Protein AF-A0A947MK90-F1 (afdb_monomer_lite)

Structure (mmCIF, N/CA/C/O backbone):
data_AF-A0A947MK90-F1
#
_entry.id   AF-A0A947MK90-F1
#
loop_
_atom_site.group_PDB
_atom_site.id
_atom_site.type_symbol
_atom_site.label_atom_id
_atom_site.label_alt_id
_atom_site.label_comp_id
_atom_site.label_asym_id
_atom_site.label_entity_id
_atom_site.label_seq_id
_atom_site.pdbx_PDB_ins_code
_atom_site.Cartn_x
_atom_site.Cartn_y
_atom_site.Cartn_z
_atom_site.occupancy
_atom_site.B_iso_or_equiv
_atom_site.auth_seq_id
_atom_site.auth_comp_id
_atom_site.auth_asym_id
_atom_site.auth_atom_id
_atom_site.pdbx_PDB_model_num
ATOM 1 N N . MET A 1 1 ? -13.570 -10.708 27.743 1.00 75.38 1 MET A N 1
ATOM 2 C CA . MET A 1 1 ? -12.527 -9.755 28.202 1.00 75.38 1 MET A CA 1
ATOM 3 C C . MET A 1 1 ? -12.445 -9.776 29.723 1.00 75.38 1 MET A C 1
ATOM 5 O O . MET A 1 1 ? -13.463 -10.040 30.355 1.00 75.38 1 MET A O 1
ATOM 9 N N . GLN A 1 2 ? -11.284 -9.479 30.315 1.00 84.25 2 GLN A N 1
ATOM 10 C CA . GLN A 1 2 ? -11.183 -9.213 31.759 1.00 84.25 2 GLN A CA 1
ATOM 11 C C . GLN A 1 2 ? -11.443 -7.723 32.023 1.00 84.25 2 GLN A C 1
ATOM 13 O O . GLN A 1 2 ? -10.524 -6.912 32.002 1.00 84.25 2 GLN A O 1
ATOM 18 N N . TRP A 1 3 ? -12.713 -7.362 32.215 1.00 84.94 3 TRP A N 1
ATOM 19 C CA . TRP A 1 3 ? -13.188 -5.972 32.217 1.00 84.94 3 TRP A CA 1
ATOM 20 C C . TRP A 1 3 ? -12.491 -5.053 33.223 1.00 84.94 3 TRP A C 1
ATOM 22 O O . TRP A 1 3 ? -12.101 -3.951 32.858 1.00 84.94 3 TRP A O 1
ATOM 32 N N . GLU A 1 4 ? -12.304 -5.502 34.462 1.00 85.62 4 GLU A N 1
ATOM 33 C CA . GLU A 1 4 ? -11.637 -4.711 35.505 1.00 85.62 4 GLU A CA 1
ATOM 34 C C . GLU A 1 4 ? -10.192 -4.374 35.135 1.00 85.62 4 GLU A C 1
ATOM 36 O O . GLU A 1 4 ? -9.798 -3.210 35.165 1.00 85.62 4 GLU A O 1
ATOM 41 N N . ALA A 1 5 ? -9.426 -5.386 34.721 1.00 86.94 5 ALA A N 1
ATOM 42 C CA . ALA A 1 5 ? -8.040 -5.217 34.305 1.00 86.94 5 ALA A CA 1
ATOM 43 C C . ALA A 1 5 ? -7.920 -4.365 33.032 1.00 86.94 5 ALA A C 1
ATOM 45 O O . ALA A 1 5 ? -6.999 -3.565 32.921 1.00 86.94 5 ALA A O 1
ATOM 46 N N . LEU A 1 6 ? -8.861 -4.511 32.092 1.00 88.94 6 LEU A N 1
ATOM 47 C CA . LEU A 1 6 ? -8.898 -3.731 30.856 1.00 88.94 6 LEU A CA 1
ATOM 48 C C . LEU A 1 6 ? -9.168 -2.247 31.135 1.00 88.94 6 LEU A C 1
ATOM 50 O O . LEU A 1 6 ? -8.428 -1.391 30.670 1.00 88.94 6 LEU A O 1
ATOM 54 N N . LEU A 1 7 ? -10.203 -1.939 31.921 1.00 86.94 7 LEU A N 1
ATOM 55 C CA . LEU A 1 7 ? -10.623 -0.561 32.211 1.00 86.94 7 LEU A CA 1
ATOM 56 C C . LEU A 1 7 ? -9.638 0.196 33.117 1.00 86.94 7 LEU A C 1
ATOM 58 O O . LEU A 1 7 ? -9.657 1.428 33.154 1.00 86.94 7 LEU A O 1
ATOM 62 N N . ALA A 1 8 ? -8.798 -0.525 33.860 1.00 87.06 8 ALA A N 1
ATOM 63 C CA . ALA A 1 8 ? -7.729 0.052 34.668 1.00 87.06 8 ALA A CA 1
ATOM 64 C C . ALA A 1 8 ? -6.439 0.322 33.871 1.00 87.06 8 ALA A C 1
ATOM 66 O O . ALA A 1 8 ? -5.571 1.035 34.370 1.00 87.06 8 ALA A O 1
ATOM 67 N N . ASP A 1 9 ? -6.287 -0.242 32.667 1.00 90.88 9 ASP A N 1
ATOM 68 C CA . ASP A 1 9 ? -5.056 -0.106 31.891 1.00 90.88 9 ASP A CA 1
ATOM 69 C C . ASP A 1 9 ? -4.987 1.257 31.170 1.00 90.88 9 ASP A C 1
ATOM 71 O O . ASP A 1 9 ? -5.930 1.632 30.464 1.00 90.88 9 ASP A O 1
ATOM 75 N N . PRO A 1 10 ? -3.876 2.006 31.297 1.00 90.19 10 PRO A N 1
ATOM 76 C CA . PRO A 1 10 ? -3.753 3.333 30.699 1.00 90.19 10 PRO A CA 1
ATOM 77 C C . PRO A 1 10 ? -3.789 3.310 29.164 1.00 90.19 10 PRO A C 1
ATOM 79 O O . PRO A 1 10 ? -4.346 4.222 28.559 1.00 90.19 10 PRO A O 1
ATOM 82 N N . ALA A 1 11 ? -3.267 2.261 28.514 1.00 91.12 11 ALA A N 1
ATOM 83 C CA . ALA A 1 11 ? -3.301 2.171 27.054 1.00 91.12 11 ALA A CA 1
ATOM 84 C C . ALA A 1 11 ? -4.737 1.974 26.543 1.00 91.12 11 ALA A C 1
ATOM 86 O O . ALA A 1 11 ? -5.113 2.506 25.497 1.00 91.12 11 ALA A O 1
ATOM 87 N N . TRP A 1 12 ? -5.568 1.250 27.302 1.00 92.50 12 TRP A N 1
ATOM 88 C CA . TRP A 1 12 ? -6.996 1.146 27.007 1.00 92.50 12 TRP A CA 1
ATOM 89 C C . TRP A 1 12 ? -7.719 2.484 27.194 1.00 92.50 12 TRP A C 1
ATOM 91 O O . TRP A 1 12 ? -8.514 2.876 26.340 1.00 92.50 12 TRP A O 1
ATOM 101 N N . GLN A 1 13 ? -7.413 3.214 28.268 1.00 89.62 13 GLN A N 1
ATOM 102 C CA . GLN A 1 13 ? -8.001 4.531 28.533 1.00 89.62 13 GLN A CA 1
ATOM 103 C C . GLN A 1 13 ? -7.643 5.562 27.452 1.00 89.62 13 GLN A C 1
ATOM 105 O O . GLN A 1 13 ? -8.494 6.367 27.062 1.00 89.62 13 GLN A O 1
ATOM 110 N N . ASP A 1 14 ? -6.426 5.509 26.905 1.00 88.38 14 ASP A N 1
ATOM 111 C CA . ASP A 1 14 ? -6.029 6.312 25.743 1.00 88.38 14 ASP A CA 1
ATOM 112 C C . ASP A 1 14 ? -6.909 6.004 24.520 1.00 88.38 14 ASP A C 1
ATOM 114 O O . ASP A 1 14 ? -7.400 6.917 23.850 1.00 88.38 14 ASP A O 1
ATOM 118 N N . VAL A 1 15 ? -7.172 4.722 24.253 1.00 91.69 15 VAL A N 1
ATOM 119 C CA . VAL A 1 15 ? -8.038 4.283 23.150 1.00 91.69 15 VAL A CA 1
ATOM 120 C C . VAL A 1 15 ? -9.497 4.706 23.357 1.00 91.69 15 VAL A C 1
ATOM 122 O O . VAL A 1 15 ? -10.115 5.228 22.428 1.00 91.69 15 VAL A O 1
ATOM 125 N N . GLN A 1 16 ? -10.041 4.554 24.566 1.00 89.75 16 GLN A N 1
ATOM 126 C CA . GLN A 1 16 ? -11.382 5.041 24.921 1.00 89.75 16 GLN A CA 1
ATOM 127 C C . GLN A 1 16 ? -11.499 6.562 24.753 1.00 89.75 16 GLN A C 1
ATOM 129 O O . GLN A 1 16 ? -12.505 7.074 24.259 1.00 89.75 16 GLN A O 1
ATOM 134 N N . SER A 1 17 ? -10.452 7.295 25.128 1.00 86.81 17 SER A N 1
ATOM 135 C CA . SER A 1 17 ? -10.408 8.746 24.976 1.00 86.81 17 SER A CA 1
ATOM 136 C C . SER A 1 17 ? -10.427 9.161 23.505 1.00 86.81 17 SER A C 1
ATOM 138 O O . SER A 1 17 ? -11.199 10.040 23.131 1.00 86.81 17 SER A O 1
ATOM 140 N N . LEU A 1 18 ? -9.642 8.495 22.651 1.00 88.44 18 LEU A N 1
ATOM 141 C CA . LEU A 1 18 ? -9.659 8.725 21.202 1.00 88.44 18 LEU A CA 1
ATOM 142 C C . LEU A 1 18 ? -11.020 8.381 20.584 1.00 88.44 18 LEU A C 1
ATOM 144 O O . LEU A 1 18 ? -11.539 9.151 19.780 1.00 88.44 18 LEU A O 1
ATOM 148 N N . TRP A 1 19 ? -11.620 7.257 20.983 1.00 89.00 19 TRP A N 1
ATOM 149 C CA . TRP A 1 19 ? -12.947 6.835 20.530 1.00 89.00 19 TRP A CA 1
ATOM 150 C C . TRP A 1 19 ? -14.016 7.907 20.778 1.00 89.00 19 TRP A C 1
ATOM 152 O O . TRP A 1 19 ? -14.744 8.292 19.858 1.00 89.00 19 TRP A O 1
ATOM 162 N N . ARG A 1 20 ? -14.069 8.429 22.008 1.00 85.00 20 ARG A N 1
ATOM 163 C CA . ARG A 1 20 ? -15.012 9.484 22.397 1.00 85.00 20 ARG A CA 1
ATOM 164 C C . ARG A 1 20 ? -14.722 10.797 21.702 1.00 85.00 20 ARG A C 1
ATOM 166 O O . ARG A 1 20 ? -15.624 11.414 21.158 1.00 85.00 20 ARG A O 1
ATOM 173 N N . ALA A 1 21 ? -13.463 11.204 21.648 1.00 82.19 21 ALA A N 1
ATOM 174 C CA . ALA A 1 21 ? -13.113 12.472 21.036 1.00 82.19 21 ALA A CA 1
ATOM 175 C C . ALA A 1 21 ? -13.400 12.479 19.516 1.00 82.19 21 ALA A C 1
ATOM 177 O O . ALA A 1 21 ? -13.827 13.501 18.987 1.00 82.19 21 ALA A O 1
ATOM 178 N N . LEU A 1 22 ? -13.301 11.329 18.830 1.00 82.31 22 LEU A N 1
ATOM 179 C CA . LEU A 1 22 ? -13.756 11.155 17.440 1.00 82.31 22 LEU A CA 1
ATOM 180 C C . LEU A 1 22 ? -15.286 11.189 17.271 1.00 82.31 22 LEU A C 1
ATOM 182 O O . LEU A 1 22 ? -15.776 11.460 16.170 1.00 82.31 22 LEU A O 1
ATOM 186 N N . ALA A 1 23 ? -16.056 10.915 18.331 1.00 79.31 23 ALA A N 1
ATOM 187 C CA . ALA A 1 23 ? -17.505 11.128 18.337 1.00 79.31 23 ALA A CA 1
ATOM 188 C C . ALA A 1 23 ? -17.843 12.593 18.076 1.00 79.31 23 ALA A C 1
ATOM 190 O O . ALA A 1 23 ? -18.755 12.877 17.314 1.00 79.31 23 ALA A O 1
ATOM 191 N N . ASP A 1 24 ? -17.070 13.503 18.655 1.00 75.62 24 ASP A N 1
ATOM 192 C CA . ASP A 1 24 ? -17.363 14.934 18.655 1.00 75.62 24 ASP A CA 1
ATOM 193 C C . ASP A 1 24 ? -16.444 15.725 17.707 1.00 75.62 24 ASP A C 1
ATOM 195 O O . ASP A 1 24 ? -16.404 16.953 17.767 1.00 75.62 24 ASP A O 1
ATOM 199 N N . TRP A 1 25 ? -15.698 15.026 16.838 1.00 70.50 25 TRP A N 1
ATOM 200 C CA . TRP A 1 25 ? -14.726 15.599 15.902 1.00 70.50 25 TRP A CA 1
ATOM 201 C C . TRP A 1 25 ? -15.295 15.817 14.487 1.00 70.50 25 TRP A C 1
ATOM 203 O O . TRP A 1 25 ? -15.944 14.908 13.959 1.00 70.50 25 TRP A O 1
ATOM 213 N N . PRO A 1 26 ? -14.969 16.930 13.796 1.00 62.59 26 PRO A N 1
ATOM 214 C CA . PRO A 1 26 ? -14.289 18.119 14.317 1.00 62.59 26 PRO A CA 1
ATOM 215 C C . PRO A 1 26 ? -15.169 18.829 15.356 1.00 62.59 26 PRO A C 1
ATOM 217 O O . PRO A 1 26 ? -16.396 18.701 15.282 1.00 62.59 26 PRO A O 1
ATOM 220 N N . PRO A 1 27 ? -14.578 19.556 16.325 1.00 61.47 27 PRO A N 1
ATOM 221 C CA . PRO A 1 27 ? -15.362 20.297 17.304 1.00 61.47 27 PRO A CA 1
ATOM 222 C C . PRO A 1 27 ? -16.371 21.174 16.564 1.00 61.47 27 PRO A C 1
ATOM 224 O O . PRO A 1 27 ? -16.046 21.732 15.516 1.00 61.47 27 PRO A O 1
ATOM 227 N N . LYS A 1 28 ? -17.595 21.286 17.093 1.00 58.53 28 LYS A N 1
ATOM 228 C CA . LYS A 1 28 ? -18.598 22.232 16.587 1.00 58.53 28 LYS A CA 1
ATOM 229 C C . LYS A 1 28 ? -18.032 23.646 16.742 1.00 58.53 28 LYS A C 1
ATOM 231 O O . LYS A 1 28 ? -18.262 24.290 17.762 1.00 58.53 28 LYS A O 1
ATOM 236 N N . SER A 1 29 ? -17.241 24.109 15.784 1.00 49.75 29 SER A N 1
ATOM 237 C CA . SER A 1 29 ? -16.839 25.500 15.707 1.00 49.75 29 SER A CA 1
ATOM 238 C C . SER A 1 29 ? -18.101 26.315 15.452 1.00 49.75 29 SER A C 1
ATOM 240 O O . SER A 1 29 ? -18.936 25.963 14.613 1.00 49.75 29 SER A O 1
ATOM 242 N N . GLU A 1 30 ? -18.270 27.391 16.220 1.00 43.28 30 GLU A N 1
ATOM 243 C CA . GLU A 1 30 ? -19.209 28.448 15.857 1.00 43.28 30 GLU A CA 1
ATOM 244 C C . GLU A 1 30 ? -18.950 28.854 14.397 1.00 43.28 30 GLU A C 1
ATOM 246 O O . GLU A 1 30 ? -17.804 28.778 13.946 1.00 43.28 30 GLU A O 1
ATOM 251 N N . PRO A 1 31 ? -19.983 29.252 13.635 1.00 42.28 31 PRO A N 1
ATOM 252 C CA . PRO A 1 31 ? -19.846 29.590 12.227 1.00 42.28 31 PRO A CA 1
ATOM 253 C C . PRO A 1 31 ? -19.063 30.900 12.083 1.00 42.28 31 PRO A C 1
ATOM 255 O O . PRO A 1 31 ? -19.627 31.969 11.870 1.00 42.28 31 PRO A O 1
ATOM 258 N N . THR A 1 32 ? -17.746 30.837 12.220 1.00 44.75 32 THR A N 1
ATOM 259 C CA . THR A 1 32 ? -16.838 31.895 11.810 1.00 44.75 32 THR A CA 1
ATOM 260 C C . THR A 1 32 ? -16.497 31.671 10.343 1.00 44.75 32 THR A C 1
ATOM 262 O O . THR A 1 32 ? -16.178 30.565 9.918 1.00 44.75 32 THR A O 1
ATOM 265 N N . HIS A 1 33 ? -16.597 32.738 9.547 1.00 42.00 33 HIS A N 1
ATOM 266 C CA . HIS A 1 33 ? -16.384 32.786 8.092 1.00 42.00 33 HIS A CA 1
ATOM 267 C C . HIS A 1 33 ? -14.950 32.451 7.620 1.00 42.00 33 HIS A C 1
ATOM 269 O O . HIS A 1 33 ? -14.542 32.841 6.530 1.00 42.00 33 HIS A O 1
ATOM 275 N N . THR A 1 34 ? -14.166 31.750 8.428 1.00 45.25 34 THR A N 1
ATOM 276 C CA . THR A 1 34 ? -12.860 31.211 8.060 1.00 45.25 34 THR A CA 1
ATOM 277 C C . THR A 1 34 ? -13.046 29.835 7.443 1.00 45.25 34 THR A C 1
ATOM 279 O O . THR A 1 34 ? -13.712 28.983 8.028 1.00 45.25 34 THR A O 1
ATOM 282 N N . GLU A 1 35 ? -12.470 29.624 6.257 1.00 48.81 35 GLU A N 1
ATOM 283 C CA . GLU A 1 35 ? -12.410 28.306 5.622 1.00 48.81 35 GLU A CA 1
ATOM 284 C C . GLU A 1 35 ? -11.952 27.252 6.647 1.00 48.81 35 GLU A C 1
ATOM 286 O O . GLU A 1 35 ? -11.022 27.519 7.417 1.00 48.81 35 GLU A O 1
ATOM 291 N N . PRO A 1 36 ? -12.609 26.079 6.709 1.00 53.47 36 PRO A N 1
ATOM 292 C CA . PRO A 1 36 ? -12.233 25.046 7.660 1.00 53.47 36 PRO A CA 1
ATOM 293 C C . PRO A 1 36 ? -10.774 24.652 7.420 1.00 53.47 36 PRO A C 1
ATOM 295 O O . PRO A 1 36 ? -10.395 24.301 6.301 1.00 53.47 36 PRO A O 1
ATOM 298 N N . LEU A 1 37 ? -9.956 24.723 8.475 1.00 55.09 37 LEU A N 1
ATOM 299 C CA . LEU A 1 37 ? -8.573 24.253 8.434 1.00 55.09 37 LEU A CA 1
ATOM 300 C C . LEU A 1 37 ? -8.540 22.806 7.909 1.00 55.09 37 LEU A C 1
ATOM 302 O O . LEU A 1 37 ? -9.389 21.996 8.302 1.00 55.09 37 LEU A O 1
ATOM 306 N N . PRO A 1 38 ? -7.584 22.456 7.029 1.00 65.31 38 PRO A N 1
ATOM 307 C CA . PRO A 1 38 ? -7.473 21.099 6.519 1.00 65.31 38 PRO A CA 1
ATOM 308 C C . PRO A 1 38 ? -7.193 20.149 7.685 1.00 65.31 38 PRO A C 1
ATOM 310 O O . PRO A 1 38 ? -6.198 20.286 8.395 1.00 65.31 38 PRO A O 1
ATOM 313 N N . VAL A 1 39 ? -8.093 19.190 7.896 1.00 69.19 39 VAL A N 1
ATOM 314 C CA . VAL A 1 39 ? -7.953 18.215 8.978 1.00 69.19 39 VAL A CA 1
ATOM 315 C C . VAL A 1 39 ? -6.776 17.270 8.663 1.00 69.19 39 VAL A C 1
ATOM 317 O O . VAL A 1 39 ? -6.730 16.721 7.559 1.00 69.19 39 VAL A O 1
ATOM 320 N N . PRO A 1 40 ? -5.836 17.053 9.607 1.00 80.12 40 PRO A N 1
ATOM 321 C CA . PRO A 1 40 ? -4.635 16.233 9.409 1.00 80.12 40 PRO A CA 1
ATOM 322 C C . PRO A 1 40 ? -4.953 14.727 9.504 1.00 80.12 40 PRO A C 1
ATOM 324 O O . PRO A 1 40 ? -4.663 14.052 10.497 1.00 80.12 40 PRO A O 1
ATOM 327 N N . TRP A 1 41 ? -5.631 14.197 8.486 1.00 81.31 41 TRP A N 1
ATOM 328 C CA . TRP A 1 41 ? -6.195 12.845 8.507 1.00 81.31 41 TRP A CA 1
ATOM 329 C C . TRP A 1 41 ? -5.159 11.730 8.521 1.00 81.31 41 TRP A C 1
ATOM 331 O O . TRP A 1 41 ? -5.359 10.724 9.206 1.00 81.31 41 TRP A O 1
ATOM 341 N N . GLU A 1 42 ? -4.057 11.884 7.791 1.00 85.94 42 GLU A N 1
ATOM 342 C CA . GLU A 1 42 ? -2.963 10.922 7.811 1.00 85.94 42 GLU A CA 1
ATOM 343 C C . GLU A 1 42 ? -2.380 10.811 9.222 1.00 85.94 42 GLU A C 1
ATOM 345 O O . GLU A 1 42 ? -2.220 9.705 9.737 1.00 85.94 42 GLU A O 1
ATOM 350 N N . GLN A 1 43 ? -2.148 11.946 9.884 1.00 88.25 43 GLN A N 1
ATOM 351 C CA . GLN A 1 43 ? -1.613 12.011 11.242 1.00 88.25 43 GLN A CA 1
ATOM 352 C C . GLN A 1 43 ? -2.590 11.405 12.256 1.00 88.25 43 GLN A C 1
ATOM 354 O O . GLN A 1 43 ? -2.170 10.638 13.122 1.00 88.25 43 GLN A O 1
ATOM 359 N N . LEU A 1 44 ? -3.893 11.674 12.117 1.00 87.19 44 LEU A N 1
ATOM 360 C CA . LEU A 1 44 ? -4.941 11.028 12.917 1.00 87.19 44 LEU A CA 1
ATOM 361 C C . LEU A 1 44 ? -4.919 9.503 12.759 1.00 87.19 44 LEU A C 1
ATOM 363 O O . LEU A 1 44 ? -4.999 8.776 13.748 1.00 87.19 44 LEU A O 1
ATOM 367 N N . ARG A 1 45 ? -4.772 9.001 11.527 1.00 89.38 45 ARG A N 1
ATOM 368 C CA . ARG A 1 45 ? -4.666 7.558 11.263 1.00 89.38 45 ARG A CA 1
ATOM 369 C C . ARG A 1 45 ? -3.448 6.939 11.937 1.00 89.38 45 ARG A C 1
ATOM 371 O O . ARG A 1 45 ? -3.575 5.858 12.510 1.00 89.38 45 ARG A O 1
ATOM 378 N N . LEU A 1 46 ? -2.298 7.613 11.883 1.00 91.44 46 LEU A N 1
ATOM 379 C CA . LEU A 1 46 ? -1.089 7.147 12.561 1.00 91.44 46 LEU A CA 1
ATOM 380 C C . LEU A 1 46 ? -1.250 7.149 14.083 1.00 91.44 46 LEU A C 1
ATOM 382 O O . LEU A 1 46 ? -0.854 6.183 14.730 1.00 91.44 46 LEU A O 1
ATOM 386 N N . LEU A 1 47 ? -1.866 8.191 14.647 1.00 90.88 47 LEU A N 1
ATOM 387 C CA . LEU A 1 47 ? -2.142 8.296 16.080 1.00 90.88 47 LEU A CA 1
ATOM 388 C C . LEU A 1 47 ? -3.028 7.140 16.569 1.00 90.88 47 LEU A C 1
ATOM 390 O O . LEU A 1 47 ? -2.731 6.525 17.594 1.00 90.88 47 LEU A O 1
ATOM 394 N N . LEU A 1 48 ? -4.093 6.827 15.824 1.00 91.25 48 LEU A N 1
ATOM 395 C CA . LEU A 1 48 ? -4.979 5.706 16.138 1.00 91.25 48 LEU A CA 1
ATOM 396 C C . LEU A 1 48 ? -4.233 4.372 16.113 1.00 91.25 48 LEU A C 1
ATOM 398 O O . LEU A 1 48 ? -4.331 3.602 17.066 1.00 91.25 48 LEU A O 1
ATOM 402 N N . GLU A 1 49 ? -3.472 4.100 15.050 1.00 93.31 49 GLU A N 1
ATOM 403 C CA . GLU A 1 49 ? -2.730 2.841 14.949 1.00 93.31 49 GLU A CA 1
ATOM 404 C C . GLU A 1 49 ? -1.643 2.742 16.028 1.00 93.31 49 GLU A C 1
ATOM 406 O O . GLU A 1 49 ? -1.425 1.666 16.577 1.00 93.31 49 GLU A O 1
ATOM 411 N N . TYR A 1 50 ? -1.011 3.851 16.411 1.00 93.00 50 TYR A N 1
ATOM 412 C CA . TYR A 1 50 ? -0.054 3.874 17.515 1.00 93.00 50 TYR A CA 1
ATOM 413 C C . TYR A 1 50 ? -0.701 3.484 18.851 1.00 93.00 50 TYR A C 1
ATOM 415 O O . TYR A 1 50 ? -0.182 2.617 19.560 1.00 93.00 50 TYR A O 1
ATOM 423 N N . ALA A 1 51 ? -1.869 4.054 19.167 1.00 92.50 51 ALA A N 1
ATOM 424 C CA . ALA A 1 51 ? -2.629 3.693 20.363 1.00 92.50 51 ALA A CA 1
ATOM 425 C C . ALA A 1 51 ? -3.081 2.221 20.332 1.00 92.50 51 ALA A C 1
ATOM 427 O O . ALA A 1 51 ? -2.973 1.507 21.327 1.00 92.50 51 ALA A O 1
ATOM 428 N N . LEU A 1 52 ? -3.508 1.724 19.168 1.00 94.75 52 LEU A N 1
ATOM 429 C CA . LEU A 1 52 ? -3.868 0.317 18.970 1.00 94.75 52 LEU A CA 1
ATOM 430 C C . LEU A 1 52 ? -2.679 -0.632 19.171 1.00 94.75 52 LEU A C 1
ATOM 432 O O . LEU A 1 52 ? -2.823 -1.685 19.795 1.00 94.75 52 LEU A O 1
ATOM 436 N N . LEU A 1 53 ? -1.490 -0.273 18.680 1.00 94.25 53 LEU A N 1
ATOM 437 C CA . LEU A 1 53 ? -0.268 -1.051 18.896 1.00 94.25 53 LEU A CA 1
ATOM 438 C C . LEU A 1 53 ? 0.130 -1.091 20.378 1.00 94.25 53 LEU A C 1
ATOM 440 O O . LEU A 1 53 ? 0.685 -2.097 20.827 1.00 94.25 53 LEU A O 1
ATOM 444 N N . ALA A 1 54 ? -0.188 -0.051 21.154 1.00 94.50 54 ALA A N 1
ATOM 445 C CA . ALA A 1 54 ? 0.038 -0.029 22.598 1.00 94.50 54 ALA A CA 1
ATOM 446 C C . ALA A 1 54 ? -0.836 -1.040 23.367 1.00 94.50 54 ALA A C 1
ATOM 448 O O . ALA A 1 54 ? -0.476 -1.413 24.481 1.00 94.50 54 ALA A O 1
ATOM 449 N N . LEU A 1 55 ? -1.919 -1.560 22.769 1.00 94.94 55 LEU A N 1
ATOM 450 C CA . LEU A 1 55 ? -2.755 -2.610 23.369 1.00 94.94 55 LEU A CA 1
ATOM 451 C C . LEU A 1 55 ? -2.173 -4.029 23.222 1.00 94.94 55 LEU A C 1
ATOM 453 O O . LEU A 1 55 ? -2.668 -4.962 23.856 1.00 94.94 55 LEU A O 1
ATOM 457 N N . GLN A 1 56 ? -1.121 -4.238 22.420 1.00 92.81 56 GLN A N 1
ATOM 458 C CA . GLN A 1 56 ? -0.525 -5.571 22.217 1.00 92.81 56 GLN A CA 1
ATOM 459 C C . GLN A 1 56 ? -0.126 -6.298 23.520 1.00 92.81 56 GLN A C 1
ATOM 461 O O . GLN A 1 56 ? -0.400 -7.498 23.630 1.00 92.81 56 GLN A O 1
ATOM 466 N N . PRO A 1 57 ? 0.455 -5.638 24.544 1.00 95.00 57 PRO A N 1
ATOM 467 C CA . PRO A 1 57 ? 0.760 -6.281 25.821 1.00 95.00 57 PRO A CA 1
ATOM 468 C C . PRO A 1 57 ? -0.474 -6.836 26.545 1.00 95.00 57 PRO A C 1
ATOM 470 O O . PRO A 1 57 ? -0.358 -7.841 27.244 1.00 95.00 57 PRO A O 1
ATOM 473 N N . LEU A 1 58 ? -1.658 -6.237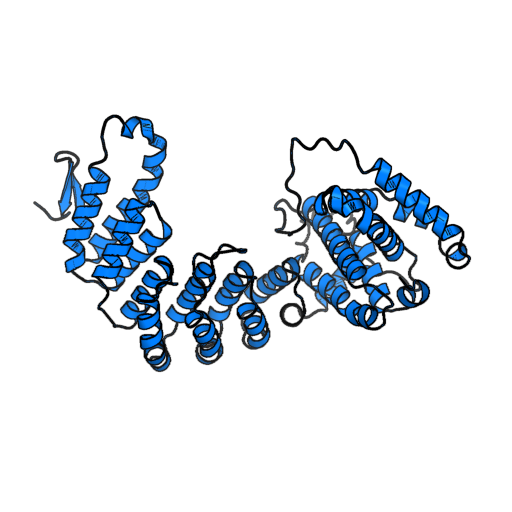 26.365 1.00 94.50 58 LEU A N 1
ATOM 474 C CA . LEU A 1 58 ? -2.909 -6.747 26.940 1.00 94.50 58 LEU A CA 1
ATOM 475 C C . LEU A 1 58 ? -3.351 -8.056 26.287 1.00 94.50 58 LEU A C 1
ATOM 477 O O . LEU A 1 58 ? -3.934 -8.906 26.961 1.00 94.50 58 LEU A O 1
ATOM 481 N N . VAL A 1 59 ? -3.024 -8.243 25.006 1.00 93.56 59 VAL A N 1
ATOM 482 C CA . VAL A 1 59 ? -3.234 -9.516 24.307 1.00 93.56 59 VAL A CA 1
ATOM 483 C C . VAL A 1 59 ? -2.287 -10.588 24.831 1.00 93.56 59 VAL A C 1
ATOM 485 O O . VAL A 1 59 ? -2.722 -11.696 25.135 1.00 93.56 59 VAL A O 1
ATOM 488 N N . LEU A 1 60 ? -1.011 -10.246 25.032 1.00 92.88 60 LEU A N 1
ATOM 489 C CA . LEU A 1 60 ? -0.022 -11.168 25.604 1.00 92.88 60 LEU A CA 1
ATOM 490 C C . LEU A 1 60 ? -0.385 -11.600 27.033 1.00 92.88 60 LEU A C 1
ATOM 492 O O . LEU A 1 60 ? -0.196 -12.758 27.395 1.00 92.88 60 LEU A O 1
ATOM 496 N N . LYS A 1 61 ? -0.952 -10.685 27.827 1.00 93.69 61 LYS A N 1
ATOM 497 C CA . LYS A 1 61 ? -1.457 -10.950 29.185 1.00 93.69 61 LYS A CA 1
ATOM 498 C C . LYS A 1 61 ? -2.848 -11.599 29.214 1.00 93.69 61 LYS A C 1
ATOM 500 O O . LYS A 1 61 ? -3.373 -11.821 30.299 1.00 93.69 61 LYS A O 1
ATOM 505 N N . GLN A 1 62 ? -3.453 -11.885 28.057 1.00 92.12 62 GLN A N 1
ATOM 506 C CA . GLN A 1 62 ? -4.798 -12.471 27.923 1.00 92.12 62 GLN A CA 1
ATOM 507 C C . GLN A 1 62 ? -5.933 -11.632 28.548 1.00 92.12 62 GLN A C 1
ATOM 509 O O . GLN A 1 62 ? -7.030 -12.136 28.792 1.00 92.12 62 GLN A O 1
ATOM 514 N N . VAL A 1 63 ? -5.702 -10.335 28.774 1.00 92.50 63 VAL A N 1
ATOM 515 C CA . VAL A 1 63 ? -6.729 -9.383 29.233 1.00 92.50 63 VAL A CA 1
ATOM 516 C C . VAL A 1 63 ? -7.695 -9.062 28.085 1.00 92.50 63 VAL A C 1
ATOM 518 O O . VAL A 1 63 ? -8.919 -9.023 28.271 1.00 92.50 63 VAL A O 1
ATOM 521 N N . LEU A 1 64 ? -7.135 -8.899 26.881 1.00 92.44 64 LEU A N 1
ATOM 522 C CA . LEU A 1 64 ? -7.824 -8.654 25.614 1.00 92.44 64 LEU A CA 1
ATOM 523 C C . LEU A 1 64 ? -7.553 -9.827 24.656 1.00 92.44 64 LEU A C 1
ATOM 525 O O . LEU A 1 64 ? -6.429 -10.307 24.576 1.00 92.44 64 LEU A O 1
ATOM 529 N N . SER A 1 65 ? -8.549 -10.312 23.912 1.00 91.56 65 SER A N 1
ATOM 530 C CA . SER A 1 65 ? -8.295 -11.332 22.882 1.00 91.56 65 SER A CA 1
ATOM 531 C C . SER A 1 65 ? -7.765 -10.690 21.594 1.00 91.56 65 SER A C 1
ATOM 533 O O . SER A 1 65 ? -8.050 -9.526 21.312 1.00 91.56 65 SER A O 1
ATOM 535 N N . ALA A 1 66 ? -7.033 -11.448 20.769 1.00 90.88 66 ALA A N 1
ATOM 536 C CA . ALA A 1 66 ? -6.562 -10.954 19.470 1.00 90.88 66 ALA A CA 1
ATOM 537 C C . ALA A 1 66 ? -7.727 -10.521 18.557 1.00 90.88 66 ALA A C 1
ATOM 539 O O . ALA A 1 66 ? -7.658 -9.472 17.923 1.00 90.88 66 ALA A O 1
ATOM 540 N N . GLN A 1 67 ? -8.826 -11.284 18.561 1.00 89.75 67 GLN A N 1
ATOM 541 C CA . GLN A 1 67 ? -10.042 -10.935 17.823 1.00 89.75 67 GLN A CA 1
ATOM 542 C C . GLN A 1 67 ? -10.675 -9.638 18.340 1.00 89.75 67 GLN A C 1
ATOM 544 O O . GLN A 1 67 ? -11.117 -8.811 17.550 1.00 89.75 67 GLN A O 1
ATOM 549 N N . ALA A 1 68 ? -10.703 -9.434 19.659 1.00 90.12 68 ALA A N 1
ATOM 550 C CA . ALA A 1 68 ? -11.228 -8.204 20.233 1.00 90.12 68 ALA A CA 1
ATOM 551 C C . ALA A 1 68 ? -10.371 -6.987 19.863 1.00 90.12 68 ALA A C 1
ATOM 553 O O . ALA A 1 68 ? -10.928 -5.940 19.551 1.00 90.12 68 ALA A O 1
ATOM 554 N N . LEU A 1 69 ? -9.040 -7.122 19.842 1.00 92.06 69 LEU A N 1
ATOM 555 C CA . LEU A 1 69 ? -8.152 -6.059 19.367 1.00 92.06 69 LEU A CA 1
ATOM 556 C C . LEU A 1 69 ? -8.426 -5.704 17.897 1.00 92.06 69 LEU A C 1
ATOM 558 O O . LEU A 1 69 ? -8.486 -4.524 17.557 1.00 92.06 69 LEU A O 1
ATOM 562 N N . GLU A 1 70 ? -8.642 -6.702 17.038 1.00 89.69 70 GLU A N 1
ATOM 563 C CA . GLU A 1 70 ? -9.004 -6.456 15.638 1.00 89.69 70 GLU A CA 1
ATOM 564 C C . GLU A 1 70 ? -10.361 -5.748 15.518 1.00 89.69 70 GLU A C 1
ATOM 566 O O . GLU A 1 70 ? -10.494 -4.783 14.770 1.00 89.69 70 GLU A O 1
ATOM 571 N N . ASN A 1 71 ? -11.352 -6.146 16.322 1.00 89.44 71 ASN A N 1
ATOM 572 C CA . ASN A 1 71 ? -12.650 -5.469 16.364 1.00 89.44 71 ASN A CA 1
ATOM 573 C C . ASN A 1 71 ? -12.510 -3.999 16.792 1.00 89.44 71 ASN A C 1
ATOM 575 O O . ASN A 1 71 ? -13.113 -3.128 16.167 1.00 89.44 71 ASN A O 1
ATOM 579 N N . VAL A 1 72 ? -11.692 -3.709 17.813 1.00 92.38 72 VAL A N 1
ATOM 580 C CA . VAL A 1 72 ? -11.397 -2.331 18.254 1.00 92.38 72 VAL A CA 1
ATOM 581 C C . VAL A 1 72 ? -10.764 -1.530 17.117 1.00 92.38 72 VAL A C 1
ATOM 583 O O . VAL A 1 72 ? -11.202 -0.412 16.844 1.00 92.38 72 VAL A O 1
ATOM 586 N N . ARG A 1 73 ? -9.777 -2.108 16.415 1.00 91.38 73 ARG A N 1
ATOM 587 C CA . ARG A 1 73 ? -9.130 -1.477 15.254 1.00 91.38 73 ARG A CA 1
ATOM 588 C C . ARG A 1 73 ? -10.150 -1.124 14.173 1.00 91.38 73 ARG A C 1
ATOM 590 O O . ARG A 1 73 ? -10.196 0.026 13.740 1.00 91.38 73 ARG A O 1
ATOM 597 N N . ILE A 1 74 ? -10.969 -2.088 13.749 1.00 87.81 74 ILE A N 1
ATOM 598 C CA . ILE A 1 74 ? -11.979 -1.877 12.703 1.00 87.81 74 ILE A CA 1
ATOM 599 C C . ILE A 1 74 ? -12.958 -0.774 13.122 1.00 87.81 74 ILE A C 1
ATOM 601 O O . ILE A 1 74 ? -13.190 0.155 12.353 1.00 87.81 74 ILE A O 1
ATOM 605 N N . LEU A 1 75 ? -13.497 -0.835 14.344 1.00 89.69 75 LEU A N 1
ATOM 606 C CA . LEU A 1 75 ? -14.472 0.142 14.836 1.00 89.69 75 LEU A CA 1
ATOM 607 C C . LEU A 1 75 ? -13.899 1.565 14.886 1.00 89.69 75 LEU A C 1
ATOM 609 O O . LEU A 1 75 ? -14.558 2.497 14.424 1.00 89.69 75 LEU A O 1
ATOM 613 N N . LEU A 1 76 ? -12.677 1.750 15.399 1.00 90.31 76 LEU A N 1
ATOM 614 C CA . LEU A 1 76 ? -12.021 3.064 15.438 1.00 90.31 76 LEU A CA 1
ATOM 615 C C . LEU A 1 76 ? -11.812 3.641 14.038 1.00 90.31 76 LEU A C 1
ATOM 617 O O . LEU A 1 76 ? -12.120 4.811 13.802 1.00 90.31 76 LEU A O 1
ATOM 621 N N . HIS A 1 77 ? -11.316 2.829 13.102 1.00 86.06 77 HIS A N 1
ATOM 622 C CA . HIS A 1 77 ? -11.112 3.282 11.730 1.00 86.06 77 HIS A CA 1
ATOM 623 C C . HIS A 1 77 ? -12.434 3.574 11.019 1.00 86.06 77 HIS A C 1
ATOM 625 O O . HIS A 1 77 ? -12.525 4.600 10.354 1.00 86.06 77 HIS A O 1
ATOM 631 N N . LEU A 1 78 ? -13.479 2.767 11.224 1.00 83.69 78 LEU A N 1
ATOM 632 C CA . LEU A 1 78 ? -14.820 3.050 10.705 1.00 83.69 78 LEU A CA 1
ATOM 633 C C . LEU A 1 78 ? -15.386 4.370 11.245 1.00 83.69 78 LEU A C 1
ATOM 635 O O . LEU A 1 78 ? -15.978 5.144 10.489 1.00 83.69 78 LEU A O 1
ATOM 639 N N . ARG A 1 79 ? -15.189 4.653 12.541 1.00 86.81 79 ARG A N 1
ATOM 640 C CA . ARG A 1 79 ? -15.616 5.918 13.159 1.00 86.81 79 ARG A CA 1
ATOM 641 C C . ARG A 1 79 ? -14.879 7.104 12.536 1.00 86.81 79 ARG A C 1
ATOM 643 O O . ARG A 1 79 ? -15.523 8.088 12.176 1.00 86.81 79 ARG A O 1
ATOM 650 N N . LEU A 1 80 ? -13.565 6.986 12.333 1.00 83.81 80 LEU A N 1
ATOM 651 C CA . LEU A 1 80 ? -12.763 8.000 11.642 1.00 83.81 80 LEU A CA 1
ATOM 652 C C . LEU A 1 80 ? -13.217 8.203 10.184 1.00 83.81 80 LEU A C 1
ATOM 654 O O . LEU A 1 80 ? -13.425 9.337 9.756 1.00 83.81 80 LEU A O 1
ATOM 658 N N . ASP A 1 81 ? -13.402 7.120 9.430 1.00 77.44 81 ASP A N 1
ATOM 659 C CA . ASP A 1 81 ? -13.762 7.163 8.009 1.00 77.44 81 ASP A CA 1
ATOM 660 C C . ASP A 1 81 ? -15.139 7.795 7.779 1.00 77.44 81 ASP A C 1
ATOM 662 O O . ASP A 1 81 ? -15.324 8.571 6.841 1.00 77.44 81 ASP A O 1
ATOM 666 N N . ARG A 1 82 ? -16.108 7.536 8.664 1.00 75.81 82 ARG A N 1
ATOM 667 C CA . ARG A 1 82 ? -17.407 8.219 8.619 1.00 75.81 82 ARG A CA 1
ATOM 668 C C . ARG A 1 82 ? -17.272 9.730 8.796 1.00 75.81 82 ARG A C 1
ATOM 670 O O . ARG A 1 82 ? -17.912 10.490 8.068 1.00 75.81 82 ARG A O 1
ATOM 677 N N . ARG A 1 83 ? -16.435 10.175 9.739 1.00 75.62 83 ARG A N 1
ATOM 678 C CA . ARG A 1 83 ? -16.185 11.609 9.964 1.00 75.62 83 ARG A CA 1
ATOM 679 C C . ARG A 1 83 ? -15.530 12.261 8.752 1.00 75.62 83 ARG A C 1
ATOM 681 O O . ARG A 1 83 ? -15.976 13.322 8.315 1.00 75.62 83 ARG A O 1
ATOM 688 N N . LEU A 1 84 ? -14.563 11.579 8.156 1.00 71.00 84 LEU A N 1
ATOM 689 C CA . LEU A 1 84 ? -13.936 11.943 6.887 1.00 71.00 84 LEU A CA 1
ATOM 690 C C . LEU A 1 84 ? -14.954 12.157 5.756 1.00 71.00 84 LEU A C 1
ATOM 692 O O . LEU A 1 84 ? -14.974 13.217 5.134 1.00 71.00 84 LEU A O 1
ATOM 696 N N . VAL A 1 85 ? -15.844 11.186 5.526 1.00 68.19 85 VAL A N 1
ATOM 697 C CA . VAL A 1 85 ? -16.883 11.274 4.481 1.00 68.19 85 VAL A CA 1
ATOM 698 C C . VAL A 1 85 ? -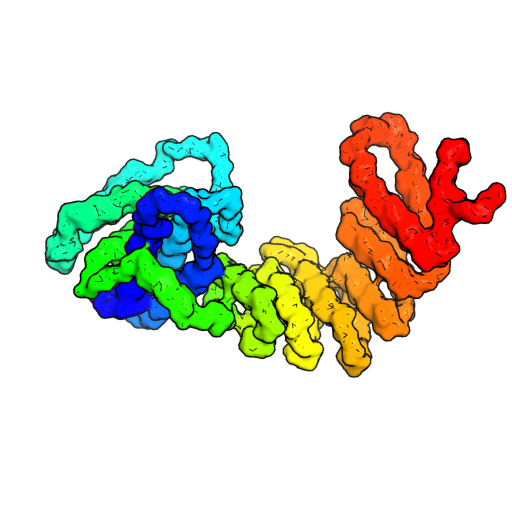17.835 12.450 4.720 1.00 68.19 85 VAL A C 1
ATOM 700 O O . VAL A 1 85 ? -18.238 13.111 3.770 1.00 68.19 85 VAL A O 1
ATOM 703 N N . SER A 1 86 ? -18.171 12.749 5.978 1.00 67.75 86 SER A N 1
ATOM 704 C CA . SER A 1 86 ? -19.061 13.872 6.309 1.00 67.75 86 SER A CA 1
ATOM 705 C C . SER A 1 86 ? -18.432 15.261 6.135 1.00 67.75 86 SER A C 1
ATOM 707 O O . SER A 1 86 ? -19.159 16.249 6.088 1.00 67.75 86 SER A O 1
ATOM 709 N N . THR A 1 87 ? -17.100 15.352 6.052 1.00 66.56 87 THR A N 1
ATOM 710 C CA . THR A 1 87 ? -16.357 16.626 6.088 1.00 66.56 87 THR A CA 1
ATOM 711 C C . THR A 1 87 ? -15.585 16.942 4.805 1.00 66.56 87 THR A C 1
ATOM 713 O O . THR A 1 87 ? -15.202 18.093 4.607 1.00 66.56 87 THR A O 1
ATOM 716 N N . GLN A 1 88 ? -15.364 15.972 3.911 1.00 62.47 88 GLN A N 1
ATOM 717 C CA . GLN A 1 88 ? -14.597 16.160 2.675 1.00 62.47 88 GLN A CA 1
ATOM 718 C C . GLN A 1 88 ? -15.393 15.839 1.404 1.00 62.47 88 GLN A C 1
ATOM 720 O O . GLN A 1 88 ? -16.199 14.917 1.362 1.00 62.47 88 GLN A O 1
ATOM 725 N N . ALA A 1 89 ? -15.075 16.551 0.316 1.00 48.72 89 ALA A N 1
ATOM 726 C CA . ALA A 1 89 ? -15.610 16.300 -1.027 1.00 48.72 89 ALA A CA 1
ATOM 727 C C . ALA A 1 89 ? -14.992 15.070 -1.729 1.00 48.72 89 ALA A C 1
ATOM 729 O O . ALA A 1 89 ? -15.488 14.643 -2.771 1.00 48.72 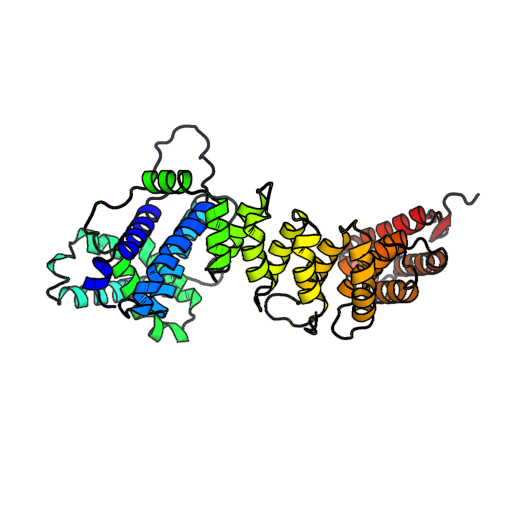89 ALA A O 1
ATOM 730 N N . ARG A 1 90 ? -13.899 14.502 -1.194 1.00 49.75 90 ARG A N 1
ATOM 731 C CA . ARG A 1 90 ? -13.211 13.341 -1.773 1.00 49.75 90 ARG A CA 1
ATOM 732 C C . ARG A 1 90 ? -13.129 12.222 -0.732 1.00 49.75 90 ARG A C 1
ATOM 734 O O . ARG A 1 90 ? -12.492 12.426 0.297 1.00 49.75 90 ARG A O 1
ATOM 741 N N . PRO A 1 91 ? -13.750 11.056 -0.966 1.00 52.91 91 PRO A N 1
ATOM 742 C CA . PRO A 1 91 ? -13.706 9.971 -0.001 1.00 52.91 91 PRO A CA 1
ATOM 743 C C . PRO A 1 91 ? -12.281 9.395 0.115 1.00 52.91 91 PRO A C 1
ATOM 745 O O . PRO A 1 91 ? -11.635 9.162 -0.913 1.00 52.91 91 PRO A O 1
ATOM 748 N N . PRO A 1 92 ? -11.770 9.159 1.335 1.00 53.25 92 PRO A N 1
ATOM 749 C CA . PRO A 1 92 ? -10.471 8.524 1.552 1.00 53.25 92 PRO A CA 1
ATOM 750 C C . PRO A 1 92 ? -10.496 7.050 1.120 1.00 53.25 92 PRO A C 1
ATOM 752 O O . PRO A 1 92 ? -11.497 6.363 1.286 1.00 53.25 92 PRO A O 1
ATOM 755 N N . SER A 1 93 ? -9.367 6.524 0.634 1.00 56.03 93 SER A N 1
ATOM 756 C CA . SER A 1 93 ? -9.220 5.104 0.264 1.00 56.03 93 SER A CA 1
ATOM 757 C C . SER A 1 93 ? -9.072 4.196 1.498 1.00 56.03 93 SER A C 1
ATOM 759 O O . SER A 1 93 ? -7.988 3.697 1.821 1.00 56.03 93 SER A O 1
ATOM 761 N N . SER A 1 94 ? -10.167 3.984 2.228 1.00 59.47 94 SER A N 1
ATOM 762 C CA . SER A 1 94 ? -10.203 3.041 3.350 1.00 59.47 94 SER A CA 1
ATOM 763 C C . SER A 1 94 ? -10.584 1.626 2.900 1.00 59.47 94 SER A C 1
ATOM 765 O O . SER A 1 94 ? -11.512 1.492 2.105 1.00 59.47 94 SER A O 1
ATOM 767 N N . PRO A 1 95 ? -9.944 0.557 3.425 1.00 54.28 95 PRO A N 1
ATOM 768 C CA . PRO A 1 95 ? -10.386 -0.817 3.163 1.00 54.28 95 PRO A CA 1
ATOM 769 C C . PRO A 1 95 ? -11.796 -1.110 3.699 1.00 54.28 95 PRO A C 1
ATOM 771 O O . PRO A 1 95 ? -12.415 -2.076 3.273 1.00 54.28 95 PRO A O 1
ATOM 774 N N . TYR A 1 96 ? -12.303 -0.282 4.616 1.00 59.94 96 TYR A N 1
ATOM 775 C CA . TYR A 1 96 ? -13.629 -0.440 5.215 1.00 59.94 96 TYR A CA 1
ATOM 776 C C . TYR A 1 96 ? -14.692 0.459 4.580 1.00 59.94 96 TYR A C 1
ATOM 778 O O . TYR A 1 96 ? -15.825 0.515 5.058 1.00 59.94 96 TYR A O 1
ATOM 786 N N . GLN A 1 97 ? -14.340 1.182 3.513 1.00 64.31 97 GLN A N 1
ATOM 787 C CA . GLN A 1 97 ? -15.312 1.973 2.783 1.00 64.31 97 GLN A CA 1
ATOM 788 C C . GLN A 1 97 ? -16.198 1.041 1.953 1.00 64.31 97 GLN A C 1
ATOM 790 O O . GLN A 1 97 ? -15.755 0.449 0.970 1.00 64.31 97 GLN A O 1
ATOM 795 N N . LEU A 1 98 ? -17.468 0.939 2.334 1.00 58.28 98 LEU A N 1
ATOM 796 C CA . LEU A 1 98 ? -18.471 0.286 1.504 1.00 58.28 98 LEU A CA 1
ATOM 797 C C . LEU A 1 98 ? -18.780 1.186 0.302 1.00 58.28 98 LEU A C 1
ATOM 799 O O . LEU A 1 98 ? -19.004 2.390 0.463 1.00 58.28 98 LEU A O 1
ATOM 803 N N . GLN A 1 99 ? -18.789 0.616 -0.906 1.00 56.25 99 GLN A N 1
ATOM 804 C CA . GLN A 1 99 ? -19.356 1.330 -2.047 1.00 56.25 99 GLN A CA 1
ATOM 805 C C . GLN A 1 99 ? -20.857 1.523 -1.800 1.00 56.25 99 GLN A C 1
ATOM 807 O O . GLN A 1 99 ? -21.501 0.603 -1.292 1.00 56.25 99 GLN A O 1
ATOM 812 N N . PRO A 1 100 ? -21.423 2.698 -2.122 1.00 52.91 100 PRO A N 1
ATOM 813 C CA . PRO A 1 100 ? -22.861 2.883 -2.050 1.00 52.91 100 PRO A CA 1
ATOM 814 C C . PRO A 1 100 ? -23.508 1.930 -3.058 1.00 52.91 100 PRO A C 1
ATOM 816 O O . PRO A 1 100 ? -23.433 2.160 -4.262 1.00 52.91 100 PRO A O 1
ATOM 819 N N . ASP A 1 101 ? -24.098 0.841 -2.573 1.00 51.00 101 ASP A N 1
ATOM 820 C CA . ASP A 1 101 ? -24.884 -0.066 -3.400 1.00 51.00 101 ASP A CA 1
ATOM 821 C C . ASP A 1 101 ? -26.321 0.479 -3.483 1.00 51.00 101 ASP A C 1
ATOM 823 O O . ASP A 1 101 ? -27.034 0.488 -2.476 1.00 51.00 101 ASP A O 1
ATOM 827 N N . PRO A 1 102 ? -26.771 0.955 -4.657 1.00 46.44 102 PRO A N 1
ATOM 828 C CA . PRO A 1 102 ? -28.111 1.507 -4.822 1.00 46.44 102 PRO A CA 1
ATOM 829 C C . PRO A 1 102 ? -29.224 0.445 -4.741 1.00 46.44 102 PRO A C 1
ATOM 831 O O . PRO A 1 102 ? -30.400 0.811 -4.684 1.00 46.44 102 PRO A O 1
ATOM 834 N N . TYR A 1 103 ? -28.887 -0.851 -4.742 1.00 47.47 103 TYR A N 1
ATOM 835 C CA . TYR A 1 103 ? -29.845 -1.961 -4.725 1.00 47.47 103 TYR A CA 1
ATOM 836 C C . TYR A 1 103 ? -29.930 -2.685 -3.375 1.00 47.47 103 TYR A C 1
ATOM 838 O O . TYR A 1 103 ? -30.914 -3.395 -3.133 1.00 47.47 103 TYR A O 1
ATOM 846 N N . LEU A 1 104 ? -28.983 -2.458 -2.460 1.00 48.72 104 LEU A N 1
ATOM 847 C CA . LEU A 1 104 ? -29.127 -2.840 -1.056 1.00 48.72 104 LEU A CA 1
ATOM 848 C C . LEU A 1 104 ? -30.122 -1.889 -0.380 1.00 48.72 104 LEU A C 1
ATOM 850 O O . LEU A 1 104 ? -29.769 -0.864 0.199 1.00 48.72 104 LEU A O 1
ATOM 854 N N . ARG A 1 105 ? -31.414 -2.232 -0.430 1.00 44.38 105 ARG A N 1
ATOM 855 C CA . ARG A 1 105 ? -32.371 -1.661 0.528 1.00 44.38 105 ARG A CA 1
ATOM 856 C C . ARG A 1 105 ? -31.877 -2.004 1.945 1.00 44.38 105 ARG A C 1
ATOM 858 O O . ARG A 1 105 ? -31.561 -3.174 2.172 1.00 44.38 105 ARG A O 1
ATOM 865 N N . PRO A 1 106 ? -31.891 -1.076 2.919 1.00 45.91 106 PRO A N 1
ATOM 866 C CA . PRO A 1 106 ? -31.535 -1.385 4.299 1.00 45.91 106 PRO A CA 1
ATOM 867 C C . PRO A 1 106 ? -32.715 -2.125 4.936 1.00 45.91 106 PRO A C 1
ATOM 869 O O . PRO A 1 106 ? -33.521 -1.542 5.653 1.00 45.91 106 PRO A O 1
ATOM 872 N N . GLN A 1 107 ? -32.936 -3.390 4.575 1.00 47.38 107 GLN A N 1
ATOM 873 C CA . GLN A 1 107 ? -34.133 -4.102 5.036 1.00 47.38 107 GLN A CA 1
ATOM 874 C C . GLN A 1 107 ? -33.952 -4.784 6.387 1.00 47.38 107 GLN A C 1
ATOM 876 O O . GLN A 1 107 ? -34.943 -5.095 7.036 1.00 47.38 107 GLN A O 1
ATOM 881 N N . TYR A 1 108 ? -32.729 -4.958 6.867 1.00 55.62 108 TYR A N 1
ATOM 882 C CA . TYR A 1 108 ? -32.442 -5.646 8.118 1.00 55.62 108 TYR A CA 1
ATOM 883 C C . TYR A 1 108 ? -31.119 -5.093 8.640 1.00 55.62 108 TYR A C 1
ATOM 885 O O . TYR A 1 108 ? -30.203 -5.025 7.844 1.00 55.62 108 TYR A O 1
ATOM 893 N N . HIS A 1 109 ? -31.037 -4.673 9.912 1.00 62.94 109 HIS A N 1
ATOM 894 C CA . HIS A 1 109 ? -29.871 -4.787 10.823 1.00 62.94 109 HIS A CA 1
ATOM 895 C C . HIS A 1 109 ? -29.974 -3.826 12.005 1.00 62.94 109 HIS A C 1
ATOM 897 O O . HIS A 1 109 ? -29.764 -4.265 13.129 1.00 62.94 109 HIS A O 1
ATOM 903 N N . ARG A 1 110 ? -30.387 -2.572 11.807 1.00 72.38 110 ARG A N 1
ATOM 904 C CA . ARG A 1 110 ? -30.355 -1.564 12.882 1.00 72.38 110 ARG A CA 1
ATOM 905 C C . ARG A 1 110 ? -31.265 -1.875 14.075 1.00 72.38 110 ARG A C 1
ATOM 907 O O . ARG A 1 110 ? -30.824 -1.781 15.214 1.00 72.38 110 ARG A O 1
ATOM 914 N N . TYR A 1 111 ? -32.492 -2.339 13.828 1.00 75.31 111 TYR A N 1
ATOM 915 C CA . TYR A 1 111 ? -33.402 -2.782 14.897 1.00 75.31 111 TYR A CA 1
ATOM 916 C C . TYR A 1 111 ? -32.854 -3.993 15.673 1.00 75.31 111 TYR A C 1
ATOM 918 O O . TYR A 1 111 ? -32.902 -4.018 16.897 1.00 75.31 111 TYR A O 1
ATOM 926 N N . HIS A 1 112 ? -32.276 -4.973 14.970 1.00 77.12 112 HIS A N 1
ATOM 927 C CA . HIS A 1 112 ? -31.666 -6.155 15.593 1.00 77.12 112 HIS A CA 1
ATOM 928 C C . HIS A 1 112 ? -30.387 -5.808 16.357 1.00 77.12 112 HIS A C 1
ATOM 930 O O . HIS A 1 112 ? -30.153 -6.355 17.430 1.00 77.12 112 HIS A O 1
ATOM 936 N N . ALA A 1 113 ? -29.582 -4.881 15.833 1.00 78.94 113 ALA A N 1
ATOM 937 C CA . ALA A 1 113 ? -28.397 -4.359 16.500 1.00 78.94 113 ALA A CA 1
ATOM 938 C C . ALA A 1 113 ? -28.777 -3.667 17.807 1.00 78.94 113 ALA A C 1
ATOM 940 O O . ALA A 1 113 ? -28.213 -3.997 18.846 1.00 78.94 113 ALA A O 1
ATOM 941 N N . LEU A 1 114 ? -29.786 -2.793 17.761 1.00 85.38 114 LEU A N 1
ATOM 942 C CA . LEU A 1 114 ? -30.335 -2.132 18.939 1.00 85.38 114 LEU A CA 1
ATOM 943 C C . LEU A 1 114 ? -30.833 -3.160 19.962 1.00 85.38 114 LEU A C 1
ATOM 945 O O . LEU A 1 114 ? -30.376 -3.154 21.100 1.00 85.38 114 LEU A O 1
ATOM 949 N N . GLN A 1 115 ? -31.698 -4.090 19.548 1.00 86.44 115 GLN A N 1
ATOM 950 C CA . GLN A 1 115 ? -32.265 -5.105 20.436 1.00 86.44 115 GLN A CA 1
ATOM 951 C C . GLN A 1 115 ? -31.183 -5.987 21.081 1.00 86.44 115 GLN A C 1
ATOM 953 O O . GLN A 1 115 ? -31.233 -6.253 22.282 1.00 86.44 115 GLN A O 1
ATOM 958 N N . ALA A 1 116 ? -30.198 -6.443 20.303 1.00 86.56 116 ALA A N 1
ATOM 959 C CA . ALA A 1 116 ? -29.100 -7.262 20.812 1.00 86.56 116 ALA A CA 1
ATOM 960 C C . ALA A 1 116 ? -28.222 -6.476 21.795 1.00 86.56 116 ALA A C 1
ATOM 962 O O . ALA A 1 116 ? -27.820 -7.006 22.832 1.00 86.56 116 ALA A O 1
ATOM 963 N N . LEU A 1 117 ? -27.961 -5.201 21.505 1.00 86.44 117 LEU A N 1
ATOM 964 C CA . LEU A 1 117 ? -27.174 -4.336 22.372 1.00 86.44 117 LEU A CA 1
ATOM 965 C C . LEU A 1 117 ? -27.912 -4.050 23.690 1.00 86.44 117 LEU A C 1
ATOM 967 O O . LEU A 1 117 ? -27.322 -4.173 24.762 1.00 86.44 117 LEU A O 1
ATOM 971 N N . GLU A 1 118 ? -29.216 -3.770 23.640 1.00 89.31 118 GLU A N 1
ATOM 972 C CA . GLU A 1 118 ? -30.067 -3.622 24.826 1.00 89.31 118 GLU A CA 1
ATOM 973 C C . GLU A 1 118 ? -30.073 -4.885 25.695 1.00 89.31 118 GLU A C 1
ATOM 975 O O . GLU A 1 118 ? -29.945 -4.801 26.920 1.00 89.31 118 GLU A O 1
ATOM 980 N N . GLN A 1 119 ? -30.195 -6.065 25.075 1.00 90.12 119 GLN A N 1
ATOM 981 C CA . GLN A 1 119 ? -30.136 -7.347 25.779 1.00 90.12 119 GLN A CA 1
ATOM 982 C C . GLN A 1 119 ? -28.778 -7.556 26.456 1.00 90.12 119 GLN A C 1
ATOM 984 O O . GLN A 1 119 ? -28.742 -7.944 27.626 1.00 90.12 119 GLN A O 1
ATOM 989 N N . GLN A 1 120 ? -27.680 -7.239 25.766 1.00 88.50 120 GLN A N 1
ATOM 990 C CA . GLN A 1 120 ? -26.329 -7.367 26.307 1.00 88.50 120 GLN A CA 1
ATOM 991 C C . GLN A 1 120 ? -26.098 -6.407 27.482 1.00 88.50 120 GLN A C 1
ATOM 993 O O . GLN A 1 120 ? -25.623 -6.828 28.536 1.00 88.50 120 GLN A O 1
ATOM 998 N N . ILE A 1 121 ? -26.504 -5.136 27.360 1.00 88.06 121 ILE A N 1
ATOM 999 C CA . ILE A 1 121 ? -26.441 -4.169 28.469 1.00 88.06 121 ILE A CA 1
ATOM 1000 C C . ILE A 1 121 ? -27.276 -4.666 29.651 1.00 88.06 121 ILE A C 1
ATOM 1002 O O . ILE A 1 121 ? -26.822 -4.617 30.796 1.00 88.06 121 ILE A O 1
ATOM 1006 N N . LYS A 1 122 ? -28.497 -5.153 29.398 1.00 88.56 122 LYS A N 1
ATOM 1007 C CA . LYS A 1 122 ? -29.379 -5.674 30.447 1.00 88.56 122 LYS A CA 1
ATOM 1008 C C . LYS A 1 122 ? -28.745 -6.857 31.177 1.00 88.56 122 LYS A C 1
ATOM 1010 O O . LYS A 1 122 ? -28.855 -6.916 32.398 1.00 88.56 122 LYS A O 1
ATOM 1015 N N . ALA A 1 123 ? -28.086 -7.764 30.458 1.00 87.50 123 ALA A N 1
ATOM 1016 C CA . ALA A 1 123 ? -27.360 -8.885 31.046 1.00 87.50 123 ALA A CA 1
ATOM 1017 C C . ALA A 1 123 ? -26.166 -8.407 31.888 1.00 87.50 123 ALA A C 1
ATOM 1019 O O . ALA A 1 123 ? -26.027 -8.816 33.038 1.00 87.50 123 ALA A O 1
ATOM 1020 N N . LEU A 1 124 ? -25.354 -7.475 31.375 1.00 85.19 124 LEU A N 1
ATOM 1021 C CA . LEU A 1 124 ? -24.205 -6.928 32.106 1.00 85.19 124 LEU A CA 1
ATOM 1022 C C . LEU A 1 124 ? -24.624 -6.205 33.391 1.00 85.19 124 LEU A C 1
ATOM 1024 O O . LEU A 1 124 ? -23.998 -6.406 34.430 1.00 85.19 124 LEU A O 1
ATOM 1028 N N . LYS A 1 125 ? -25.721 -5.437 33.362 1.00 84.56 125 LYS A N 1
ATOM 1029 C CA . LYS A 1 125 ? -26.285 -4.753 34.541 1.00 84.56 125 LYS A C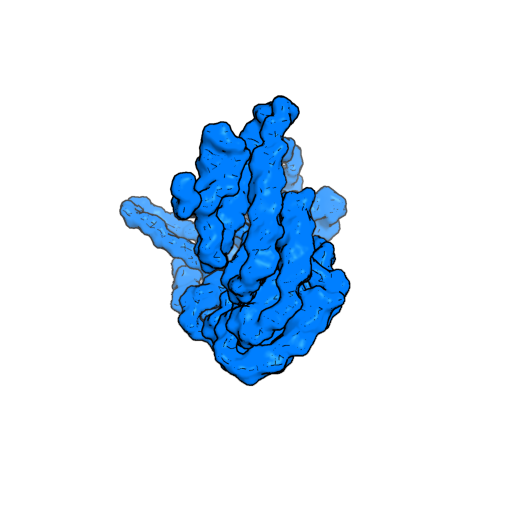A 1
ATOM 1030 C C . LYS A 1 125 ? -26.729 -5.698 35.661 1.00 84.56 125 LYS A C 1
ATOM 1032 O O . LYS A 1 125 ? -26.932 -5.232 36.776 1.00 84.56 125 LYS A O 1
ATOM 1037 N N . GLN A 1 126 ? -26.887 -6.999 35.408 1.00 84.81 126 GLN A N 1
ATOM 1038 C CA . GLN A 1 126 ? -27.160 -7.974 36.474 1.00 84.81 126 GLN A CA 1
ATOM 1039 C C . GLN A 1 126 ? -25.912 -8.269 37.322 1.00 84.81 126 GLN A C 1
ATOM 1041 O O . GLN A 1 126 ? -26.036 -8.763 38.440 1.00 84.81 126 GLN A O 1
ATOM 1046 N N . GLY A 1 127 ? -24.715 -7.950 36.817 1.00 81.31 127 GLY A N 1
ATOM 1047 C CA . GLY A 1 127 ? -23.456 -8.105 37.536 1.00 81.31 127 GLY A CA 1
ATOM 1048 C C . GLY A 1 127 ? -23.165 -6.936 38.492 1.00 81.31 127 GLY A C 1
ATOM 1049 O O . GLY A 1 127 ? -23.383 -5.775 38.132 1.00 81.31 127 GLY A O 1
ATOM 1050 N N . PRO A 1 128 ? -22.598 -7.202 39.686 1.00 76.00 128 PRO A N 1
ATOM 1051 C CA . PRO A 1 128 ? -22.337 -6.173 40.698 1.00 76.00 128 PRO A CA 1
ATOM 1052 C C . PRO A 1 128 ? -21.337 -5.103 40.232 1.00 76.00 128 PRO A C 1
ATOM 1054 O O . PRO A 1 128 ? -21.503 -3.932 40.563 1.00 76.00 128 PRO A O 1
ATOM 1057 N N . PHE A 1 129 ? -20.349 -5.481 39.412 1.00 79.38 129 PHE A N 1
ATOM 1058 C CA . PHE A 1 129 ? -19.356 -4.560 38.844 1.00 79.38 129 PHE A CA 1
ATOM 1059 C C . PHE A 1 129 ? -19.986 -3.478 37.946 1.00 79.38 129 PHE A C 1
ATOM 1061 O O . PHE A 1 129 ? -19.603 -2.311 37.990 1.00 79.38 129 PHE A O 1
ATOM 1068 N N . PHE A 1 130 ? -20.983 -3.852 37.143 1.00 79.38 130 PHE A N 1
ATOM 1069 C CA . PHE A 1 130 ? -21.563 -2.981 36.120 1.00 79.38 130 PHE A CA 1
ATOM 1070 C C . PHE A 1 130 ? -22.762 -2.172 36.607 1.00 79.38 130 PHE A C 1
ATOM 1072 O O . PHE A 1 130 ? -23.008 -1.092 36.070 1.00 79.38 130 PHE A O 1
ATOM 1079 N N . MET A 1 131 ? -23.483 -2.634 37.637 1.00 74.38 131 MET A N 1
ATOM 1080 C CA . MET A 1 131 ? -24.579 -1.857 38.236 1.00 74.38 131 MET A CA 1
ATOM 1081 C C . MET A 1 131 ? -24.147 -0.446 38.647 1.00 74.38 131 MET A C 1
ATOM 1083 O O . MET A 1 131 ? -24.926 0.491 38.523 1.00 74.38 131 MET A O 1
ATOM 1087 N N . GLN A 1 132 ? -22.911 -0.293 39.123 1.00 74.44 132 GLN A N 1
ATOM 1088 C CA . GLN A 1 132 ? -22.388 0.991 39.594 1.00 74.44 132 GLN A CA 1
ATOM 1089 C C . GLN A 1 132 ? -21.815 1.863 38.467 1.00 74.44 132 GLN A C 1
ATOM 1091 O O . GLN A 1 132 ? -21.634 3.060 38.666 1.00 74.44 132 GLN A O 1
ATOM 1096 N N . ARG A 1 133 ? -21.529 1.277 37.295 1.00 74.44 133 ARG A N 1
ATOM 1097 C CA . ARG A 1 133 ? -20.890 1.957 36.155 1.00 74.44 133 ARG A CA 1
ATOM 1098 C C . ARG A 1 133 ? -21.834 2.320 35.010 1.00 74.44 133 ARG A C 1
ATOM 1100 O O . ARG A 1 133 ? -21.407 3.040 34.121 1.00 74.44 133 ARG A O 1
ATOM 1107 N N . PHE A 1 134 ? -23.067 1.808 34.993 1.00 80.25 134 PHE A N 1
ATOM 1108 C CA . PHE A 1 134 ? -24.062 2.177 33.985 1.00 80.25 134 PHE A CA 1
ATOM 1109 C C . PHE A 1 134 ? -25.138 3.102 34.559 1.00 80.25 134 PHE A C 1
ATOM 1111 O O . PHE A 1 134 ? -26.136 2.656 35.127 1.00 80.25 134 PHE A O 1
ATOM 1118 N N . SER A 1 135 ? -24.996 4.392 34.302 1.00 80.44 135 SER A N 1
ATOM 1119 C CA . SER A 1 135 ? -26.064 5.383 34.354 1.00 80.44 135 SER A CA 1
ATOM 1120 C C . SER A 1 135 ? -26.991 5.276 33.134 1.00 80.44 135 SER A C 1
ATOM 1122 O O . SER A 1 135 ? -26.709 4.608 32.130 1.00 80.44 135 SER A O 1
ATOM 1124 N N . MET A 1 136 ? -28.137 5.958 33.214 1.00 80.81 136 MET A N 1
ATOM 1125 C CA . MET A 1 136 ? -29.052 6.101 32.075 1.00 80.81 136 MET A CA 1
ATOM 1126 C C . MET A 1 136 ? -28.393 6.849 30.911 1.00 80.81 136 MET A C 1
ATOM 1128 O O . MET A 1 136 ? -28.588 6.449 29.768 1.00 80.81 136 MET A O 1
ATOM 1132 N N . ALA A 1 137 ? -27.576 7.867 31.199 1.00 80.44 137 ALA A N 1
ATOM 1133 C CA . ALA A 1 137 ? -26.860 8.633 30.182 1.00 80.44 137 ALA A CA 1
ATOM 1134 C C . ALA A 1 137 ? -25.852 7.755 29.426 1.00 80.44 137 ALA A C 1
ATOM 1136 O O . ALA A 1 137 ? -25.876 7.716 28.206 1.00 80.44 137 ALA A O 1
ATOM 1137 N N . GLU A 1 138 ? -25.046 6.953 30.127 1.00 79.31 138 GLU A N 1
ATOM 1138 C CA . GLU A 1 138 ? -24.096 6.040 29.467 1.00 79.31 138 GLU A CA 1
ATOM 1139 C C . GLU A 1 138 ? -24.812 4.966 28.648 1.00 79.31 138 GLU A C 1
ATOM 1141 O O . GLU A 1 138 ? -24.364 4.605 27.566 1.00 79.31 138 GLU A O 1
ATOM 1146 N N . THR A 1 139 ? -25.959 4.480 29.129 1.00 83.56 139 THR A N 1
ATOM 1147 C CA . THR A 1 139 ? -26.778 3.532 28.360 1.00 83.56 139 THR A CA 1
ATOM 1148 C C . THR A 1 139 ? -27.271 4.165 27.057 1.00 83.56 139 THR A C 1
ATOM 1150 O O . THR A 1 139 ? -27.209 3.524 26.013 1.00 83.56 139 THR A O 1
ATOM 1153 N N . GLN A 1 140 ? -27.736 5.416 27.109 1.00 83.94 140 GLN A N 1
ATOM 1154 C CA . GLN A 1 140 ? -28.161 6.161 25.924 1.00 83.94 140 GLN A CA 1
ATOM 1155 C C . GLN A 1 140 ? -26.994 6.423 24.971 1.00 83.94 140 GLN A C 1
ATOM 1157 O O . GLN A 1 140 ? -27.161 6.197 23.779 1.00 83.94 140 GLN A O 1
ATOM 1162 N N . ASN A 1 141 ? -25.820 6.789 25.492 1.00 82.56 141 ASN A N 1
ATOM 1163 C CA . ASN A 1 141 ? -24.618 7.009 24.688 1.00 82.56 141 ASN A CA 1
ATOM 1164 C C . ASN A 1 141 ? -24.191 5.741 23.936 1.00 82.56 141 ASN A C 1
ATOM 1166 O O . ASN A 1 141 ? -23.856 5.782 22.759 1.00 82.56 141 ASN A O 1
ATOM 1170 N N . ILE A 1 142 ? -24.249 4.571 24.579 1.00 84.31 142 ILE A N 1
ATOM 1171 C CA . ILE A 1 142 ? -23.917 3.311 23.898 1.00 84.31 142 ILE A CA 1
ATOM 1172 C C . ILE A 1 142 ? -24.930 3.003 22.792 1.00 84.31 142 ILE A C 1
ATOM 1174 O O . ILE A 1 142 ? -24.549 2.557 21.710 1.00 84.31 142 ILE A O 1
ATOM 1178 N N . LEU A 1 143 ? -26.212 3.259 23.057 1.00 84.19 143 LEU A N 1
ATOM 1179 C CA . LEU A 1 143 ? -27.310 3.073 22.107 1.00 84.19 143 LEU A CA 1
ATOM 1180 C C . LEU A 1 143 ? -27.410 4.217 21.080 1.00 84.19 143 LEU A C 1
ATOM 1182 O O . LEU A 1 143 ? -28.376 4.253 20.317 1.00 84.19 143 LEU A O 1
ATOM 1186 N N . GLU A 1 144 ? -26.449 5.147 21.052 1.00 83.19 144 GLU A N 1
ATOM 1187 C CA . GLU A 1 144 ? -26.439 6.247 20.095 1.00 83.19 144 GLU A CA 1
ATOM 1188 C C . GLU A 1 144 ? -26.437 5.757 18.655 1.00 83.19 144 GLU A C 1
ATOM 1190 O O . GLU A 1 144 ? -25.848 4.734 18.292 1.00 83.19 144 GLU A O 1
ATOM 1195 N N . ASP A 1 145 ? -27.035 6.591 17.809 1.00 73.38 145 ASP A N 1
ATOM 1196 C CA . ASP A 1 145 ? -27.195 6.318 16.393 1.00 73.38 145 ASP A CA 1
ATOM 1197 C C . ASP A 1 145 ? -25.882 5.980 15.704 1.00 73.38 145 ASP A C 1
ATOM 1199 O O . ASP A 1 145 ? -25.821 5.038 14.922 1.00 73.38 145 ASP A O 1
ATOM 1203 N N . LEU A 1 146 ? -24.818 6.700 16.065 1.00 77.12 146 LEU A N 1
ATOM 1204 C CA . LEU A 1 146 ? -23.486 6.504 15.513 1.00 77.12 146 LEU A CA 1
ATOM 1205 C C . LEU A 1 146 ? -22.957 5.087 15.776 1.00 77.12 146 LEU A C 1
ATOM 1207 O O . LEU A 1 146 ? -22.347 4.491 14.891 1.00 77.12 146 LEU A O 1
ATOM 1211 N N . ASN A 1 147 ? -23.196 4.530 16.964 1.00 84.12 147 ASN A N 1
ATOM 1212 C CA . ASN A 1 147 ? -22.736 3.188 17.322 1.00 84.12 147 ASN A CA 1
ATOM 1213 C C . ASN A 1 147 ? -23.546 2.108 16.595 1.00 84.12 147 ASN A C 1
ATOM 1215 O O . ASN A 1 147 ? -22.970 1.141 16.092 1.00 84.12 147 ASN A O 1
ATOM 1219 N N . LEU A 1 148 ? -24.861 2.302 16.462 1.00 80.31 148 LEU A N 1
ATOM 1220 C CA . LEU A 1 148 ? -25.731 1.418 15.677 1.00 80.31 148 LEU A CA 1
ATOM 1221 C C . LEU A 1 148 ? -25.335 1.399 14.199 1.00 80.31 148 LEU A C 1
ATOM 1223 O O . LEU A 1 148 ? -25.265 0.347 13.567 1.00 80.31 148 LEU A O 1
ATOM 1227 N N . ASP A 1 149 ? -25.007 2.570 13.678 1.00 78.69 149 ASP A N 1
ATOM 1228 C CA . ASP A 1 149 ? -24.513 2.773 12.331 1.00 78.69 149 ASP A CA 1
ATOM 1229 C C . ASP A 1 149 ? -23.184 2.044 12.088 1.00 78.69 149 ASP A C 1
ATOM 1231 O O . ASP A 1 149 ? -22.967 1.471 11.015 1.00 78.69 149 ASP A O 1
ATOM 1235 N N . LEU A 1 150 ? -22.248 2.089 13.042 1.00 82.25 150 LEU A N 1
ATOM 1236 C CA . LEU A 1 150 ? -20.966 1.378 12.947 1.00 82.25 150 LEU A CA 1
ATOM 1237 C C . LEU A 1 150 ? -21.167 -0.139 12.965 1.00 82.25 150 LEU A C 1
ATOM 1239 O O . LEU A 1 150 ? -20.544 -0.845 12.172 1.00 82.25 150 LEU A O 1
ATOM 1243 N N . LEU A 1 151 ? -22.071 -0.626 13.818 1.00 82.50 151 LEU A N 1
ATOM 1244 C CA . LEU A 1 151 ? -22.471 -2.031 13.861 1.00 82.50 151 LEU A CA 1
ATOM 1245 C C . LEU A 1 151 ? -23.069 -2.494 12.539 1.00 82.50 151 LEU A C 1
ATOM 1247 O O . LEU A 1 151 ? -22.754 -3.587 12.079 1.00 82.50 151 LEU A O 1
ATOM 1251 N N . GLU A 1 152 ? -23.901 -1.667 11.913 1.00 78.62 152 GLU A N 1
ATOM 1252 C CA . GLU A 1 152 ? -24.482 -1.972 10.612 1.00 78.62 152 GLU A CA 1
ATOM 1253 C C . GLU A 1 152 ? -23.405 -2.114 9.532 1.00 78.62 152 GLU A C 1
ATOM 1255 O O . GLU A 1 152 ? -23.394 -3.119 8.821 1.00 78.62 152 GLU A O 1
ATOM 1260 N N . ILE A 1 153 ? -22.458 -1.174 9.437 1.00 77.50 153 ILE A N 1
ATOM 1261 C CA . ILE A 1 153 ? -21.347 -1.283 8.475 1.00 77.50 153 ILE A CA 1
ATOM 1262 C C . ILE A 1 153 ? -20.511 -2.534 8.755 1.00 77.50 153 ILE A C 1
ATOM 1264 O O . ILE A 1 153 ? -20.197 -3.291 7.837 1.00 77.50 153 ILE A O 1
ATOM 1268 N N . TYR A 1 154 ? -20.191 -2.795 10.022 1.00 79.88 154 TYR A N 1
ATOM 1269 C CA . TYR A 1 154 ? -19.441 -3.987 10.402 1.00 79.88 154 TYR A CA 1
ATOM 1270 C C . TYR A 1 154 ? -20.192 -5.273 10.006 1.00 79.88 154 TYR A C 1
ATOM 1272 O O . TYR A 1 154 ? -19.601 -6.207 9.464 1.00 79.88 154 TYR A O 1
ATOM 1280 N N . ALA A 1 155 ? -21.512 -5.318 10.214 1.00 77.19 155 ALA A N 1
ATOM 1281 C CA . ALA A 1 155 ? -22.361 -6.449 9.844 1.00 77.19 155 ALA A CA 1
ATOM 1282 C C . ALA A 1 155 ? -22.349 -6.746 8.339 1.00 77.19 155 ALA A C 1
ATOM 1284 O O . ALA A 1 155 ? -22.571 -7.897 7.957 1.00 77.19 155 ALA A O 1
ATOM 1285 N N . HIS A 1 156 ? -22.140 -5.724 7.506 1.00 75.62 156 HIS A N 1
ATOM 1286 C CA . HIS A 1 156 ? -21.993 -5.873 6.061 1.00 75.62 156 HIS A CA 1
ATOM 1287 C C . HIS A 1 156 ? -20.615 -6.433 5.690 1.00 75.62 156 HIS A C 1
ATOM 1289 O O . HIS A 1 156 ? -20.535 -7.292 4.818 1.00 75.62 156 HIS A O 1
ATOM 1295 N N . LEU A 1 157 ? -19.547 -6.013 6.381 1.00 76.88 157 LEU A N 1
ATOM 1296 C CA . LEU A 1 157 ? -18.180 -6.487 6.119 1.00 76.88 157 LEU A CA 1
ATOM 1297 C C . LEU A 1 157 ? -17.995 -7.990 6.388 1.00 76.88 157 LEU A C 1
ATOM 1299 O O . LEU A 1 157 ? -17.239 -8.645 5.679 1.00 76.88 157 LEU A O 1
ATOM 1303 N N . LEU A 1 158 ? -18.676 -8.543 7.395 1.00 72.12 158 LEU A N 1
ATOM 1304 C CA . LEU A 1 158 ? -18.556 -9.963 7.760 1.00 72.12 158 LEU A CA 1
ATOM 1305 C C . LEU A 1 158 ? -19.331 -10.928 6.849 1.00 72.12 158 LEU A C 1
ATOM 1307 O O . LEU A 1 158 ? -19.059 -12.128 6.857 1.00 72.12 158 LEU A O 1
ATOM 1311 N N . GLY A 1 159 ? -20.340 -10.441 6.124 1.00 69.06 159 GLY A N 1
ATOM 1312 C CA . GLY A 1 159 ? -21.351 -11.303 5.510 1.00 69.06 159 GLY A CA 1
ATOM 1313 C C . GLY A 1 159 ? -22.267 -12.006 6.538 1.00 69.06 159 GLY A C 1
ATOM 1314 O O . GLY A 1 159 ? -22.040 -11.950 7.750 1.00 69.06 159 GLY A O 1
ATOM 1315 N N . PRO A 1 160 ? -23.356 -12.651 6.081 1.00 69.56 160 PRO A N 1
ATOM 1316 C CA . PRO A 1 160 ? -24.369 -13.233 6.965 1.00 69.56 160 PRO A CA 1
ATOM 1317 C C . PRO A 1 160 ? -23.875 -14.456 7.757 1.00 69.56 160 PRO A C 1
ATOM 1319 O O . PRO A 1 160 ? -24.255 -14.607 8.913 1.00 69.56 160 PRO A O 1
ATOM 1322 N N . GLU A 1 161 ? -23.011 -15.293 7.177 1.00 71.81 161 GLU A N 1
ATOM 1323 C CA . GLU A 1 161 ? -22.580 -16.571 7.772 1.00 71.81 161 GLU A CA 1
ATOM 1324 C C . GLU A 1 161 ? -21.596 -16.401 8.941 1.00 71.81 161 GLU A C 1
ATOM 1326 O O . GLU A 1 161 ? -21.670 -17.127 9.930 1.00 71.81 161 GLU A O 1
ATOM 1331 N N . ALA A 1 162 ? -20.697 -15.412 8.883 1.00 74.12 162 ALA A N 1
ATOM 1332 C CA . ALA A 1 162 ? -19.754 -15.141 9.972 1.00 74.12 162 ALA A CA 1
ATOM 1333 C C . ALA A 1 162 ? -20.381 -14.315 11.110 1.00 74.12 162 ALA A C 1
ATOM 1335 O O . ALA A 1 162 ? -19.804 -14.191 12.192 1.00 74.12 162 ALA A O 1
ATOM 1336 N N . ARG A 1 163 ? -21.572 -13.741 10.900 1.00 73.31 163 ARG A N 1
ATOM 1337 C CA . ARG A 1 163 ? -22.168 -12.789 11.840 1.00 73.31 163 ARG A CA 1
ATOM 1338 C C . ARG A 1 163 ? -22.427 -13.397 13.212 1.00 73.31 163 ARG A C 1
ATOM 1340 O O . ARG A 1 163 ? -22.042 -12.786 14.201 1.00 73.31 163 ARG A O 1
ATOM 1347 N N . GLU A 1 164 ? -23.036 -14.577 13.287 1.00 74.12 164 GLU A N 1
ATOM 1348 C CA . GLU A 1 164 ? -23.435 -15.186 14.568 1.00 74.12 164 GLU A CA 1
ATOM 1349 C C . GLU A 1 164 ? -22.249 -15.388 15.523 1.00 74.12 164 GLU A C 1
ATOM 1351 O O . GLU A 1 164 ? -22.382 -15.197 16.731 1.00 74.12 164 GLU A O 1
ATOM 1356 N N . ASN A 1 165 ? -21.068 -15.677 14.975 1.00 77.44 165 ASN A N 1
ATOM 1357 C CA . ASN A 1 165 ? -19.860 -15.936 15.756 1.00 77.44 165 ASN A CA 1
ATOM 1358 C C . ASN A 1 165 ? -19.161 -14.650 16.225 1.00 77.44 165 ASN A C 1
ATOM 1360 O O . ASN A 1 165 ? -18.589 -14.612 17.314 1.00 77.44 165 ASN A O 1
ATOM 1364 N N . HIS A 1 166 ? -19.191 -13.593 15.411 1.00 79.75 166 HIS A N 1
ATOM 1365 C CA . HIS A 1 166 ? -18.433 -12.365 15.670 1.00 79.75 166 HIS A CA 1
ATOM 1366 C C . HIS A 1 166 ? -19.268 -11.267 16.349 1.00 79.75 166 HIS A C 1
ATOM 1368 O O . HIS A 1 166 ? -18.710 -10.436 17.070 1.00 79.75 166 HIS A O 1
ATOM 1374 N N . TRP A 1 167 ? -20.595 -11.275 16.167 1.00 84.38 167 TRP A N 1
ATOM 1375 C CA . TRP A 1 167 ? -21.513 -10.249 16.678 1.00 84.38 167 TRP A CA 1
ATOM 1376 C C . TRP A 1 167 ? -21.408 -10.005 18.188 1.00 84.38 167 TRP A C 1
ATOM 1378 O O . TRP A 1 167 ? -21.240 -8.846 18.576 1.00 84.38 167 TRP A O 1
ATOM 1388 N N . PRO A 1 168 ? -21.412 -11.041 19.054 1.00 86.12 168 PRO A N 1
ATOM 1389 C CA . PRO A 1 168 ? -21.324 -10.829 20.498 1.00 86.12 168 PRO A CA 1
ATOM 1390 C C . PRO A 1 168 ? -20.036 -10.105 20.908 1.00 86.12 168 PRO A C 1
ATOM 1392 O O . PRO A 1 168 ? -20.075 -9.190 21.727 1.00 86.12 168 PRO A O 1
ATOM 1395 N N . MET A 1 169 ? -18.902 -10.451 20.286 1.00 85.12 169 MET A N 1
ATOM 1396 C CA . MET A 1 169 ? -17.615 -9.819 20.589 1.00 85.12 169 MET A CA 1
ATOM 1397 C C . MET A 1 169 ? -17.585 -8.340 20.199 1.00 85.12 169 MET A C 1
ATOM 1399 O O . MET A 1 169 ? -16.982 -7.542 20.904 1.00 85.12 169 MET A O 1
ATOM 1403 N N . ILE A 1 170 ? -18.219 -7.959 19.088 1.00 87.81 170 ILE A N 1
ATOM 1404 C CA . ILE A 1 170 ? -18.259 -6.557 18.641 1.00 87.81 170 ILE A CA 1
ATOM 1405 C C . ILE A 1 170 ? -19.135 -5.725 19.579 1.00 87.81 170 ILE A C 1
ATOM 1407 O O . ILE A 1 170 ? -18.744 -4.620 19.951 1.00 87.81 170 ILE A O 1
ATOM 1411 N N . LEU A 1 171 ? -20.286 -6.263 20.000 1.00 88.81 171 LEU A N 1
ATOM 1412 C CA . LEU A 1 171 ? -21.150 -5.611 20.987 1.00 88.81 171 LEU A CA 1
ATOM 1413 C C . LEU A 1 171 ? -20.410 -5.401 22.314 1.00 88.81 171 LEU A C 1
ATOM 1415 O O . LEU A 1 171 ? -20.445 -4.302 22.865 1.00 88.81 171 LEU A O 1
ATOM 1419 N N . GLU A 1 172 ? -19.688 -6.419 22.797 1.00 88.62 172 GLU A N 1
ATOM 1420 C CA . GLU A 1 172 ? -18.821 -6.288 23.974 1.00 88.62 172 GLU A CA 1
ATOM 1421 C C . GLU A 1 172 ? -17.761 -5.197 23.782 1.00 88.62 172 GLU A C 1
ATOM 1423 O O . GLU A 1 172 ? -17.559 -4.380 24.678 1.00 88.62 172 GLU A O 1
ATOM 1428 N N . THR A 1 173 ? -17.120 -5.135 22.611 1.00 90.44 173 THR A N 1
ATOM 1429 C CA . THR A 1 173 ? -16.131 -4.099 22.299 1.00 90.44 173 THR A CA 1
ATOM 1430 C C . THR A 1 173 ? -16.726 -2.691 22.321 1.00 90.44 173 THR A C 1
ATOM 1432 O O . THR A 1 173 ? -16.117 -1.804 22.915 1.00 90.44 173 THR A O 1
ATOM 1435 N N . ILE A 1 174 ? -17.900 -2.465 21.719 1.00 90.19 174 ILE A N 1
ATOM 1436 C CA . ILE A 1 174 ? -18.556 -1.144 21.738 1.00 90.19 174 ILE A CA 1
ATOM 1437 C C . ILE A 1 174 ? -18.881 -0.730 23.167 1.00 90.19 174 ILE A C 1
ATOM 1439 O O . ILE A 1 174 ? -18.550 0.382 23.573 1.00 90.19 174 ILE A O 1
ATOM 1443 N N . ILE A 1 175 ? -19.462 -1.638 23.955 1.00 89.44 175 ILE A N 1
ATOM 1444 C CA . ILE A 1 175 ? -19.756 -1.370 25.363 1.00 89.44 175 ILE A CA 1
ATOM 1445 C C . ILE A 1 175 ? -18.462 -1.005 26.104 1.00 89.44 175 ILE A C 1
ATOM 1447 O O . ILE A 1 175 ? -18.430 -0.012 26.823 1.00 89.44 175 ILE A O 1
ATOM 1451 N N . ALA A 1 176 ? -17.373 -1.748 25.890 1.00 89.31 176 ALA A N 1
ATOM 1452 C CA . ALA A 1 176 ? -16.081 -1.460 26.510 1.00 89.31 176 ALA A CA 1
ATOM 1453 C C . ALA A 1 176 ? -15.508 -0.097 26.133 1.00 89.31 176 ALA A C 1
ATOM 1455 O O . ALA A 1 176 ? -14.972 0.584 27.004 1.00 89.31 176 ALA A O 1
ATOM 1456 N N . LEU A 1 177 ? -15.625 0.317 24.873 1.00 89.31 177 LEU A N 1
ATOM 1457 C CA . LEU A 1 177 ? -15.132 1.615 24.416 1.00 89.31 177 LEU A CA 1
ATOM 1458 C C . LEU A 1 177 ? -15.942 2.786 24.992 1.00 89.31 177 LEU A C 1
ATOM 1460 O O . LEU A 1 177 ? -15.382 3.848 25.259 1.00 89.31 177 LEU A O 1
ATOM 1464 N N . GLU A 1 178 ? -17.235 2.577 25.234 1.00 88.19 178 GLU A N 1
ATOM 1465 C CA . GLU A 1 178 ? -18.157 3.612 25.705 1.00 88.19 178 GLU A CA 1
ATOM 1466 C C . GLU A 1 178 ? -18.276 3.718 27.232 1.00 88.19 178 GLU A C 1
ATOM 1468 O O . GLU A 1 178 ? -18.759 4.734 27.735 1.00 88.19 178 GLU A O 1
ATOM 1473 N N . LEU A 1 179 ? -17.819 2.722 28.001 1.00 85.62 179 LEU A N 1
ATOM 1474 C CA . LEU A 1 179 ? -17.859 2.775 29.468 1.00 85.62 179 LEU A CA 1
ATOM 1475 C C . LEU A 1 179 ? -17.060 3.962 30.042 1.00 85.62 179 LEU A C 1
ATOM 1477 O O . LEU A 1 179 ? -16.017 4.332 29.497 1.00 85.62 179 LEU A O 1
ATOM 1481 N N . PRO A 1 180 ? -17.514 4.581 31.151 1.00 74.19 180 PRO A N 1
ATOM 1482 C CA . PRO A 1 180 ? -16.865 5.745 31.759 1.00 74.19 180 PRO A CA 1
ATOM 1483 C C . PRO A 1 180 ? -15.383 5.497 32.076 1.00 74.19 180 PRO A C 1
ATOM 1485 O O . PRO A 1 180 ? -15.014 4.477 32.670 1.00 74.19 180 PRO A O 1
ATOM 1488 N N . LEU A 1 181 ? -14.553 6.463 31.668 1.00 68.88 181 LEU A N 1
ATOM 1489 C CA . LEU A 1 181 ? -13.140 6.568 32.026 1.00 68.88 181 LEU A CA 1
ATOM 1490 C C . LEU A 1 181 ? -13.007 6.870 33.524 1.00 68.88 181 LEU A C 1
ATOM 1492 O O . LEU A 1 181 ? -13.856 7.551 34.098 1.00 68.88 181 LEU A O 1
ATOM 1496 N N . ALA A 1 182 ? -11.934 6.385 34.149 1.00 60.69 182 ALA A N 1
ATOM 1497 C CA . ALA A 1 182 ? -11.614 6.730 35.535 1.00 60.69 182 ALA A CA 1
ATOM 1498 C C . ALA A 1 182 ? -11.111 8.183 35.682 1.00 60.69 182 ALA A C 1
ATOM 1500 O O . ALA A 1 182 ? -11.288 8.779 36.741 1.00 60.69 182 ALA A O 1
ATOM 1501 N N . GLU A 1 183 ? -10.531 8.759 34.623 1.00 57.44 183 GLU A N 1
ATOM 1502 C CA . GLU A 1 183 ? -10.008 10.131 34.579 1.00 57.44 183 GLU A CA 1
ATOM 1503 C C . GLU A 1 183 ? -10.542 10.905 33.359 1.00 57.44 183 GLU A C 1
ATOM 1505 O O . GLU A 1 183 ? -11.016 10.312 32.389 1.00 57.44 183 GLU A O 1
ATOM 1510 N N . ASN A 1 184 ? -10.508 12.242 33.439 1.00 56.50 184 ASN A N 1
ATOM 1511 C CA . ASN A 1 184 ? -11.094 13.170 32.465 1.00 56.50 184 ASN A CA 1
ATOM 1512 C C . ASN A 1 184 ? -10.718 12.812 31.019 1.00 56.50 184 ASN A C 1
ATOM 1514 O O . ASN A 1 184 ? -9.547 12.838 30.646 1.00 56.50 184 ASN A O 1
ATOM 1518 N N . GLY A 1 185 ? -11.735 12.507 30.208 1.00 60.94 185 GLY A N 1
ATOM 1519 C CA . GLY A 1 185 ? -11.559 12.160 28.802 1.00 60.94 185 GLY A CA 1
ATOM 1520 C C . GLY A 1 185 ? -10.907 13.281 27.999 1.00 60.94 185 GLY A C 1
ATOM 1521 O O . GLY A 1 185 ? -11.075 14.466 28.293 1.00 60.94 185 GLY A O 1
ATOM 1522 N N . ILE A 1 186 ? -10.167 12.881 26.968 1.00 68.00 186 ILE A N 1
ATOM 1523 C CA . ILE A 1 186 ? -9.498 13.816 26.069 1.00 68.00 186 ILE A CA 1
ATOM 1524 C C . ILE A 1 186 ? -10.562 14.588 25.280 1.00 68.00 186 ILE A C 1
ATOM 1526 O O . ILE A 1 186 ? -11.439 13.981 24.667 1.00 68.00 186 ILE A O 1
ATOM 1530 N N . SER A 1 187 ? -10.509 15.920 25.291 1.00 71.25 187 SER A N 1
ATOM 1531 C CA . SER A 1 187 ? -11.394 16.737 24.454 1.00 71.25 187 SER A CA 1
ATOM 1532 C C . SER A 1 187 ? -10.939 16.699 22.991 1.00 71.25 187 SER A C 1
ATOM 1534 O O . SER A 1 187 ? -9.754 16.479 22.731 1.00 71.25 187 SER A O 1
ATOM 1536 N N . PRO A 1 188 ? -11.824 16.988 22.019 1.00 70.19 188 PRO A N 1
ATOM 1537 C CA . PRO A 1 188 ? -11.428 17.253 20.640 1.00 70.19 188 PRO A CA 1
ATOM 1538 C C . PRO A 1 188 ? -10.134 18.084 20.544 1.00 70.19 188 PRO A C 1
ATOM 1540 O O . PRO A 1 188 ? -9.134 17.608 20.009 1.00 70.19 188 PRO A O 1
ATOM 1543 N N . ALA A 1 189 ? -10.100 19.288 21.122 1.00 73.31 189 ALA A N 1
ATOM 1544 C CA . ALA A 1 189 ? -8.948 20.194 21.028 1.00 73.31 189 ALA A CA 1
ATOM 1545 C C . ALA A 1 189 ? -7.622 19.567 21.512 1.00 73.31 189 ALA A C 1
ATOM 1547 O O . ALA A 1 189 ? -6.541 19.918 21.044 1.00 73.31 189 ALA A O 1
ATOM 1548 N N . GLN A 1 190 ? -7.687 18.608 22.435 1.00 76.12 190 GLN A N 1
ATOM 1549 C CA . GLN A 1 190 ? -6.510 17.886 22.903 1.00 76.12 190 GLN A CA 1
ATOM 1550 C C . GLN A 1 190 ? -6.021 16.816 21.912 1.00 76.12 190 GLN A C 1
ATOM 1552 O O . GLN A 1 190 ? -4.830 16.508 21.932 1.00 76.12 190 GLN A O 1
ATOM 1557 N N . ILE A 1 191 ? -6.868 16.279 21.019 1.00 75.94 191 ILE A N 1
ATOM 1558 C CA . ILE A 1 191 ? -6.395 15.461 19.886 1.00 75.94 191 ILE A CA 1
ATOM 1559 C C . ILE A 1 191 ? -5.545 16.319 18.947 1.00 75.94 191 ILE A C 1
ATOM 1561 O O . ILE A 1 191 ? -4.447 15.914 18.575 1.00 75.94 191 ILE A O 1
ATOM 1565 N N . GLU A 1 192 ? -6.033 17.507 18.594 1.00 76.00 192 GLU A N 1
ATOM 1566 C CA . GLU A 1 192 ? -5.318 18.486 17.762 1.00 76.00 192 GLU A CA 1
ATOM 1567 C C . GLU A 1 192 ? -3.937 18.802 18.347 1.00 76.00 192 GLU A C 1
ATOM 1569 O O . GLU A 1 192 ? -2.918 18.759 17.657 1.00 76.00 192 GLU A O 1
ATOM 1574 N N . LEU A 1 193 ? -3.898 19.028 19.661 1.00 80.25 193 LEU A N 1
ATOM 1575 C CA . LEU A 1 193 ? -2.670 19.278 20.401 1.00 80.25 193 LEU A CA 1
ATOM 1576 C C . LEU A 1 193 ? -1.750 18.047 20.432 1.00 80.25 193 LEU A C 1
ATOM 1578 O O . LEU A 1 193 ? -0.550 18.197 20.212 1.00 80.25 193 LEU A O 1
ATOM 1582 N N . LYS A 1 194 ? -2.288 16.831 20.624 1.00 80.19 194 LYS A N 1
ATOM 1583 C CA . LYS A 1 194 ? -1.511 15.583 20.504 1.00 80.19 194 LYS A CA 1
ATOM 1584 C C . LYS A 1 194 ? -0.892 15.465 19.107 1.00 80.19 194 LYS A C 1
ATOM 1586 O O . LYS A 1 194 ? 0.300 15.202 19.004 1.00 80.19 194 LYS A O 1
ATOM 1591 N N . ILE A 1 195 ? -1.653 15.715 18.040 1.00 80.44 195 ILE A N 1
ATOM 1592 C CA . ILE A 1 195 ? -1.151 15.665 16.655 1.00 80.44 195 ILE A CA 1
ATOM 1593 C C . ILE A 1 195 ? -0.016 16.666 16.441 1.00 80.44 195 ILE A C 1
ATOM 1595 O O . ILE A 1 195 ? 1.006 16.303 15.867 1.00 80.44 195 ILE A O 1
ATOM 1599 N N . ALA A 1 196 ? -0.173 17.898 16.928 1.00 79.44 196 ALA A N 1
ATOM 1600 C CA . ALA A 1 196 ? 0.846 18.936 16.805 1.00 79.44 196 ALA A CA 1
ATOM 1601 C C . ALA A 1 196 ? 2.139 18.612 17.577 1.00 79.44 196 ALA A C 1
ATOM 1603 O O . ALA A 1 196 ? 3.210 19.099 17.219 1.00 79.44 196 ALA A O 1
ATOM 1604 N N . GLN A 1 197 ? 2.049 17.807 18.638 1.00 83.31 197 GLN A N 1
ATOM 1605 C CA . GLN A 1 197 ? 3.191 17.426 19.470 1.00 83.31 197 GLN A CA 1
ATOM 1606 C C . GLN A 1 197 ? 3.996 16.248 18.914 1.00 83.31 197 GLN A C 1
ATOM 1608 O O . GLN A 1 197 ? 5.187 16.139 19.215 1.00 83.31 197 GLN A O 1
ATOM 1613 N N . PHE A 1 198 ? 3.386 15.356 18.129 1.00 83.38 198 PHE A N 1
ATOM 1614 C CA . PHE A 1 198 ? 4.116 14.232 17.546 1.00 83.38 198 PHE A CA 1
ATOM 1615 C C . PHE A 1 198 ? 4.972 14.682 16.367 1.00 83.38 198 PHE A C 1
ATOM 1617 O O . PHE A 1 198 ? 4.518 15.419 15.499 1.00 83.38 198 PHE A O 1
ATOM 1624 N N . ALA A 1 199 ? 6.199 14.162 16.292 1.00 87.81 199 ALA A N 1
ATOM 1625 C CA . ALA A 1 199 ? 7.017 14.247 15.090 1.00 87.81 199 ALA A CA 1
ATOM 1626 C C . ALA A 1 199 ? 6.420 13.308 14.018 1.00 87.81 199 ALA A C 1
ATOM 1628 O O . ALA A 1 199 ? 6.570 12.088 14.149 1.00 87.81 199 ALA A O 1
ATOM 1629 N N . PRO A 1 200 ? 5.753 13.818 12.960 1.00 88.56 200 PRO A N 1
ATOM 1630 C CA . PRO A 1 200 ? 4.955 12.972 12.067 1.00 88.56 200 PRO A CA 1
ATOM 1631 C C . PRO A 1 200 ? 5.800 11.948 11.308 1.00 88.56 200 PRO A C 1
ATOM 1633 O O . PRO A 1 200 ? 5.356 10.826 11.084 1.00 88.56 200 PRO A O 1
ATOM 1636 N N . LEU A 1 201 ? 7.037 12.318 10.960 1.00 91.38 201 LEU A N 1
ATOM 1637 C CA . LEU A 1 201 ? 7.990 11.442 10.277 1.00 91.38 201 LEU A CA 1
ATOM 1638 C C . LEU A 1 201 ? 8.417 10.269 11.166 1.00 91.38 201 LEU A C 1
ATOM 1640 O O . LEU A 1 201 ? 8.299 9.122 10.750 1.00 91.38 201 LEU A O 1
ATOM 1644 N N . ALA A 1 202 ? 8.814 10.542 12.412 1.00 91.06 202 ALA A N 1
ATOM 1645 C CA . ALA A 1 202 ? 9.212 9.498 13.355 1.00 91.06 202 ALA A CA 1
ATOM 1646 C C . ALA A 1 202 ? 8.055 8.529 13.651 1.00 91.06 202 ALA A C 1
ATOM 1648 O O . ALA A 1 202 ? 8.253 7.319 13.736 1.00 91.06 202 ALA A O 1
ATOM 1649 N N . LEU A 1 203 ? 6.827 9.052 13.756 1.00 92.00 203 LEU A N 1
ATOM 1650 C CA . LEU A 1 203 ? 5.644 8.217 13.931 1.00 92.00 203 LEU A CA 1
ATOM 1651 C C . LEU A 1 203 ? 5.364 7.362 12.686 1.00 92.00 203 LEU A C 1
ATOM 1653 O O . LEU A 1 203 ? 5.069 6.178 12.814 1.00 92.00 203 LEU A O 1
ATOM 1657 N N . ALA A 1 204 ? 5.479 7.931 11.483 1.00 94.19 204 ALA A N 1
ATOM 1658 C CA . ALA A 1 204 ? 5.311 7.184 10.239 1.00 94.19 204 ALA A CA 1
ATOM 1659 C C . ALA A 1 204 ? 6.315 6.024 10.132 1.00 94.19 204 ALA A C 1
ATOM 1661 O O . ALA A 1 204 ? 5.929 4.911 9.774 1.00 94.19 204 ALA A O 1
ATOM 1662 N N . GLU A 1 205 ? 7.576 6.257 10.499 1.00 93.69 205 GLU A N 1
ATOM 1663 C CA . GLU A 1 205 ? 8.620 5.230 10.541 1.00 93.69 205 GLU A CA 1
ATOM 1664 C C . GLU A 1 205 ? 8.289 4.102 11.530 1.00 93.69 205 GLU A C 1
ATOM 1666 O O . GLU A 1 205 ? 8.345 2.926 11.159 1.00 93.69 205 GLU A O 1
ATOM 1671 N N . ASP A 1 206 ? 7.875 4.438 12.759 1.00 93.25 206 ASP A N 1
ATOM 1672 C CA . ASP A 1 206 ? 7.482 3.443 13.769 1.00 93.25 206 ASP A CA 1
ATOM 1673 C C . ASP A 1 206 ? 6.286 2.600 13.296 1.00 93.25 206 ASP A C 1
ATOM 1675 O O . ASP A 1 206 ? 6.289 1.368 13.395 1.00 93.25 206 ASP A O 1
ATOM 1679 N N . ILE A 1 207 ? 5.280 3.246 12.696 1.00 94.62 207 ILE A N 1
ATOM 1680 C CA . ILE A 1 207 ? 4.101 2.562 12.158 1.00 94.62 207 ILE A CA 1
ATOM 1681 C C . ILE A 1 207 ? 4.476 1.620 11.012 1.00 94.62 207 ILE A C 1
ATOM 1683 O O . ILE A 1 207 ? 4.024 0.472 11.011 1.00 94.62 207 ILE A O 1
ATOM 1687 N N . LEU A 1 208 ? 5.337 2.034 10.077 1.00 93.81 208 LEU A N 1
ATOM 1688 C CA . LEU A 1 208 ? 5.848 1.147 9.024 1.00 93.81 208 LEU A CA 1
ATOM 1689 C C . LEU A 1 208 ? 6.629 -0.051 9.588 1.00 93.81 208 LEU A C 1
ATOM 1691 O O . LEU A 1 208 ? 6.596 -1.141 9.011 1.00 93.81 208 LEU A O 1
ATOM 1695 N N . MET A 1 209 ? 7.304 0.120 10.726 1.00 92.62 209 MET A N 1
ATOM 1696 C CA . MET A 1 209 ? 8.068 -0.935 11.401 1.00 92.62 209 MET A CA 1
ATOM 1697 C C . MET A 1 209 ? 7.225 -1.901 12.230 1.00 92.62 209 MET A C 1
ATOM 1699 O O . MET A 1 209 ? 7.678 -3.016 12.502 1.00 92.62 209 MET A O 1
ATOM 1703 N N . ARG A 1 210 ? 6.007 -1.526 12.629 1.00 91.81 210 ARG A N 1
ATOM 1704 C CA . ARG A 1 210 ? 5.228 -2.305 13.606 1.00 91.81 210 ARG A CA 1
ATOM 1705 C C . ARG A 1 210 ? 3.854 -2.721 13.113 1.00 91.81 210 ARG A C 1
ATOM 1707 O O . ARG A 1 210 ? 3.437 -3.847 13.388 1.00 91.81 210 ARG A O 1
ATOM 1714 N N . SER A 1 211 ? 3.174 -1.871 12.352 1.00 90.50 211 SER A N 1
ATOM 1715 C CA . SER A 1 211 ? 1.831 -2.163 11.860 1.00 90.50 211 SER A CA 1
ATOM 1716 C C . SER A 1 211 ? 1.852 -3.160 10.699 1.00 90.50 211 SER A C 1
ATOM 1718 O O . SER A 1 211 ? 2.853 -3.340 10.000 1.00 90.50 211 SER A O 1
ATOM 1720 N N . ARG A 1 212 ? 0.713 -3.833 10.523 1.00 86.31 212 ARG A N 1
ATOM 1721 C CA . ARG A 1 212 ? 0.350 -4.615 9.331 1.00 86.31 212 ARG A CA 1
ATOM 1722 C C . ARG A 1 212 ? -0.914 -4.067 8.663 1.00 86.31 212 ARG A C 1
ATOM 1724 O O . ARG A 1 212 ? -1.341 -4.598 7.643 1.00 86.31 212 ARG A O 1
ATOM 1731 N N . PHE A 1 213 ? -1.527 -3.034 9.239 1.00 85.94 213 PHE A N 1
ATOM 1732 C CA . PHE A 1 213 ? -2.779 -2.485 8.754 1.00 85.94 213 PHE A CA 1
ATOM 1733 C C . PHE A 1 213 ? -2.523 -1.592 7.539 1.00 85.94 213 PHE A C 1
ATOM 1735 O O . PHE A 1 213 ? -1.927 -0.519 7.647 1.00 85.94 213 PHE A O 1
ATOM 1742 N N . SER A 1 214 ? -2.999 -2.025 6.371 1.00 84.69 214 SER A N 1
ATOM 1743 C CA . SER A 1 214 ? -2.744 -1.355 5.089 1.00 84.69 214 SER A CA 1
ATOM 1744 C C . SER A 1 214 ? -3.140 0.123 5.100 1.00 84.69 214 SER A C 1
ATOM 1746 O O . SER A 1 214 ? -2.415 0.959 4.564 1.00 84.69 214 SER A O 1
ATOM 1748 N N . GLY A 1 215 ? -4.244 0.471 5.766 1.00 83.56 215 GLY A N 1
ATOM 1749 C CA . GLY A 1 215 ? -4.709 1.849 5.887 1.00 83.56 215 GLY A CA 1
ATOM 1750 C C . GLY A 1 215 ? -3.743 2.774 6.634 1.00 83.56 215 GLY A C 1
ATOM 1751 O O . GLY A 1 215 ? -3.613 3.934 6.242 1.00 83.56 215 GLY A O 1
ATOM 1752 N N . ALA A 1 216 ? -3.059 2.272 7.665 1.00 89.62 216 ALA A N 1
ATOM 1753 C CA . ALA A 1 216 ? -2.040 3.019 8.402 1.00 89.62 216 ALA A CA 1
ATOM 1754 C C . ALA A 1 216 ? -0.709 3.056 7.640 1.00 89.62 216 ALA A C 1
ATOM 1756 O O . ALA A 1 216 ? -0.072 4.104 7.578 1.00 89.62 216 ALA A O 1
ATOM 1757 N N . LEU A 1 217 ? -0.330 1.954 6.981 1.00 92.31 217 LEU A N 1
ATOM 1758 C CA . LEU A 1 217 ? 0.867 1.908 6.134 1.00 92.31 217 LEU A CA 1
ATOM 1759 C C . LEU A 1 217 ? 0.775 2.914 4.971 1.00 92.31 217 LEU A C 1
ATOM 1761 O O . LEU A 1 217 ? 1.739 3.628 4.710 1.00 92.31 217 LEU A O 1
ATOM 1765 N N . ARG A 1 218 ? -0.392 3.054 4.319 1.00 91.19 218 ARG A N 1
ATOM 1766 C CA . ARG A 1 218 ? -0.618 4.094 3.290 1.00 91.19 218 ARG A CA 1
ATOM 1767 C C . ARG A 1 218 ? -0.460 5.506 3.850 1.00 91.19 218 ARG A C 1
ATOM 1769 O O . ARG A 1 218 ? 0.196 6.327 3.217 1.00 91.19 218 ARG A O 1
ATOM 1776 N N . ALA A 1 219 ? -1.041 5.782 5.019 1.00 90.19 219 ALA A N 1
ATOM 1777 C CA . ALA A 1 219 ? -0.925 7.088 5.669 1.00 90.19 219 ALA A CA 1
ATOM 1778 C C . ALA A 1 219 ? 0.539 7.413 6.013 1.00 90.19 219 ALA A C 1
ATOM 1780 O O . ALA A 1 219 ? 1.005 8.517 5.740 1.00 90.19 219 ALA A O 1
ATOM 1781 N N . ALA A 1 220 ? 1.286 6.427 6.518 1.00 94.12 220 ALA A N 1
ATOM 1782 C CA . ALA A 1 220 ? 2.700 6.579 6.839 1.00 94.12 220 ALA A CA 1
ATOM 1783 C C . ALA A 1 220 ? 3.537 6.879 5.586 1.00 94.12 220 ALA A C 1
ATOM 1785 O O . ALA A 1 220 ? 4.320 7.826 5.577 1.00 94.12 220 ALA A O 1
ATOM 1786 N N . LEU A 1 221 ? 3.322 6.135 4.494 1.00 94.50 221 LEU A N 1
ATOM 1787 C CA . LEU A 1 221 ? 3.986 6.402 3.213 1.00 94.50 221 LEU A CA 1
ATOM 1788 C C . LEU A 1 221 ? 3.630 7.781 2.643 1.00 94.50 221 LEU A C 1
ATOM 1790 O O . LEU A 1 221 ? 4.497 8.426 2.056 1.00 94.50 221 LEU A O 1
ATOM 1794 N N . SER A 1 222 ? 2.386 8.240 2.816 1.00 91.94 222 SER A N 1
ATOM 1795 C CA . SER A 1 222 ? 1.951 9.578 2.390 1.00 91.94 222 SER A CA 1
ATOM 1796 C C . SER A 1 222 ? 2.737 10.671 3.118 1.00 91.94 222 SER A C 1
ATOM 1798 O O . SER A 1 222 ? 3.327 11.532 2.473 1.00 91.94 222 SER A O 1
ATOM 1800 N N . ILE A 1 223 ? 2.854 10.564 4.446 1.00 91.50 223 ILE A N 1
ATOM 1801 C CA . ILE A 1 223 ? 3.634 11.499 5.270 1.00 91.50 223 ILE A CA 1
ATOM 1802 C C . ILE A 1 223 ? 5.120 11.480 4.880 1.00 91.50 223 ILE A C 1
ATOM 1804 O O . ILE A 1 223 ? 5.730 12.531 4.687 1.00 91.50 223 ILE A O 1
ATOM 1808 N N . LEU A 1 224 ? 5.711 10.298 4.686 1.00 93.88 224 LEU A N 1
ATOM 1809 C CA . LEU A 1 224 ? 7.111 10.186 4.257 1.00 93.88 224 LEU A CA 1
ATOM 1810 C C . LEU A 1 224 ? 7.348 10.741 2.846 1.00 93.88 224 LEU A C 1
ATOM 1812 O O . LEU A 1 224 ? 8.434 11.233 2.543 1.00 93.88 224 LEU A O 1
ATOM 1816 N N . LYS A 1 225 ? 6.345 10.724 1.964 1.00 92.19 225 LYS A N 1
ATOM 1817 C CA . LYS A 1 225 ? 6.465 11.299 0.618 1.00 92.19 225 LYS A CA 1
ATOM 1818 C C . LYS A 1 225 ? 6.791 12.790 0.643 1.00 92.19 225 LYS A C 1
ATOM 1820 O O . LYS A 1 225 ? 7.466 13.266 -0.273 1.00 92.19 225 LYS A O 1
ATOM 1825 N N . GLU A 1 226 ? 6.368 13.505 1.677 1.00 88.50 226 GLU A N 1
ATOM 1826 C CA . GLU A 1 226 ? 6.619 14.939 1.852 1.00 88.50 226 GLU A CA 1
ATOM 1827 C C . GLU A 1 226 ? 7.999 15.234 2.457 1.00 88.50 226 GLU A C 1
ATOM 1829 O O . GLU A 1 226 ? 8.492 16.358 2.365 1.00 88.50 226 GLU A O 1
ATOM 1834 N N . ALA A 1 227 ? 8.674 14.222 3.008 1.00 88.06 227 ALA A N 1
ATOM 1835 C CA . ALA A 1 227 ? 9.994 14.383 3.593 1.00 88.06 227 ALA A CA 1
ATOM 1836 C C . ALA A 1 227 ? 11.063 14.711 2.535 1.00 88.06 227 ALA A C 1
ATOM 1838 O O . ALA A 1 227 ? 11.072 14.176 1.414 1.00 88.06 227 ALA A O 1
ATOM 1839 N N . GLN A 1 228 ? 12.000 15.577 2.929 1.00 85.12 228 GLN A N 1
ATOM 1840 C CA . GLN A 1 228 ? 13.183 15.919 2.133 1.00 85.12 228 GLN A CA 1
ATOM 1841 C C . GLN A 1 228 ? 14.288 14.865 2.261 1.00 85.12 228 GLN A C 1
ATOM 1843 O O . GLN A 1 228 ? 14.971 14.581 1.283 1.00 85.12 228 GLN A O 1
ATOM 1848 N N . ASN A 1 229 ? 14.447 14.275 3.448 1.00 84.88 229 ASN A N 1
ATOM 1849 C CA . ASN A 1 229 ? 15.430 13.233 3.730 1.00 84.88 229 ASN A CA 1
ATOM 1850 C C . ASN A 1 229 ? 14.713 11.977 4.240 1.00 84.88 229 ASN A C 1
ATOM 1852 O O . ASN A 1 229 ? 13.886 12.068 5.144 1.00 84.88 229 ASN A O 1
ATOM 1856 N N . LEU A 1 230 ? 15.034 10.826 3.645 1.00 89.69 230 LEU A N 1
ATOM 1857 C CA . LEU A 1 230 ? 14.427 9.529 3.944 1.00 89.69 230 LEU A CA 1
ATOM 1858 C C . LEU A 1 230 ? 15.419 8.476 4.451 1.00 89.69 230 LEU A C 1
ATOM 1860 O O . LEU A 1 230 ? 15.018 7.333 4.660 1.00 89.69 230 LEU A O 1
ATOM 1864 N N . SER A 1 231 ? 16.687 8.826 4.690 1.00 85.50 231 SER A N 1
ATOM 1865 C CA . SER A 1 231 ? 17.685 7.853 5.158 1.00 85.50 231 SER A CA 1
ATOM 1866 C C . SER A 1 231 ? 17.297 7.216 6.500 1.00 85.50 231 SER A C 1
ATOM 1868 O O . SER A 1 231 ? 17.528 6.028 6.701 1.00 85.50 231 SER A O 1
ATOM 1870 N N . GLN A 1 232 ? 16.636 7.960 7.398 1.00 87.94 232 GLN A N 1
ATOM 1871 C CA . GLN A 1 232 ? 16.146 7.423 8.680 1.00 87.94 232 GLN A CA 1
ATOM 1872 C C . GLN A 1 232 ? 15.000 6.414 8.501 1.00 87.94 232 GLN A C 1
ATOM 1874 O O . GLN A 1 232 ? 14.945 5.412 9.210 1.00 87.94 232 GLN A O 1
ATOM 1879 N N . ALA A 1 233 ? 14.165 6.603 7.476 1.00 91.69 233 ALA A N 1
ATOM 1880 C CA . ALA A 1 233 ? 13.060 5.710 7.148 1.00 91.69 233 ALA A CA 1
ATOM 1881 C C . ALA A 1 233 ? 13.489 4.441 6.391 1.00 91.69 233 ALA A C 1
ATOM 1883 O O . ALA A 1 233 ? 12.672 3.536 6.203 1.00 91.69 233 ALA A O 1
ATOM 1884 N N . LEU A 1 234 ? 14.750 4.334 5.951 1.00 92.38 234 LEU A N 1
ATOM 1885 C CA . LEU A 1 234 ? 15.232 3.213 5.140 1.00 92.38 234 LEU A CA 1
ATOM 1886 C C . LEU A 1 234 ? 14.982 1.831 5.773 1.00 92.38 234 LEU A C 1
ATOM 1888 O O . LEU A 1 234 ? 14.501 0.954 5.053 1.00 92.38 234 LEU A O 1
ATOM 1892 N N . PRO A 1 235 ? 15.230 1.587 7.079 1.00 93.06 235 PRO A N 1
ATOM 1893 C CA . PRO A 1 235 ? 14.933 0.290 7.690 1.00 93.06 235 PRO A CA 1
ATOM 1894 C C . PRO A 1 235 ? 13.442 -0.066 7.611 1.00 93.06 235 PRO A C 1
ATOM 1896 O O . PRO A 1 235 ? 13.086 -1.213 7.328 1.00 93.06 235 PRO A O 1
ATOM 1899 N N . ALA A 1 236 ? 12.575 0.932 7.796 1.00 92.94 236 ALA A N 1
ATOM 1900 C CA . ALA A 1 236 ? 11.128 0.778 7.733 1.00 92.94 236 ALA A CA 1
ATOM 1901 C C . ALA A 1 236 ? 10.643 0.485 6.308 1.00 92.94 236 ALA A C 1
ATOM 1903 O O . ALA A 1 236 ? 9.858 -0.441 6.089 1.00 92.94 236 ALA A O 1
ATOM 1904 N N . LEU A 1 237 ? 11.176 1.214 5.324 1.00 93.88 237 LEU A N 1
ATOM 1905 C CA . LEU A 1 237 ? 10.902 0.978 3.908 1.00 93.88 237 LEU A CA 1
ATOM 1906 C C . LEU A 1 237 ? 11.427 -0.392 3.461 1.00 93.88 237 LEU A C 1
ATOM 1908 O O . LEU A 1 237 ? 10.706 -1.112 2.775 1.00 93.88 237 LEU A O 1
ATOM 1912 N N . ARG A 1 238 ? 12.623 -0.808 3.904 1.00 92.75 238 ARG A N 1
ATOM 1913 C CA . ARG A 1 238 ? 13.186 -2.141 3.627 1.00 92.75 238 ARG A CA 1
ATOM 1914 C C . ARG A 1 238 ? 12.268 -3.245 4.140 1.00 92.75 238 ARG A C 1
ATOM 1916 O O . ARG A 1 238 ? 11.959 -4.166 3.390 1.00 92.75 238 ARG A O 1
ATOM 1923 N N . ARG A 1 239 ? 11.796 -3.148 5.388 1.00 91.12 239 ARG A N 1
ATOM 1924 C CA . ARG A 1 239 ? 10.850 -4.119 5.961 1.00 91.12 239 ARG A CA 1
ATOM 1925 C C . ARG A 1 239 ? 9.591 -4.236 5.106 1.00 91.12 239 ARG A C 1
ATOM 1927 O O . ARG A 1 239 ? 9.173 -5.350 4.799 1.00 91.12 239 ARG A O 1
ATOM 1934 N N . LEU A 1 240 ? 8.989 -3.105 4.741 1.00 91.00 240 LEU A N 1
ATOM 1935 C CA . LEU A 1 240 ? 7.760 -3.086 3.953 1.00 91.00 240 LEU A CA 1
ATOM 1936 C C . LEU A 1 240 ? 7.977 -3.685 2.559 1.00 91.00 240 LEU A C 1
ATOM 1938 O O . LEU A 1 240 ? 7.190 -4.513 2.117 1.00 91.00 240 LEU A O 1
ATOM 1942 N N . VAL A 1 241 ? 9.059 -3.294 1.885 1.00 90.12 241 VAL A N 1
ATOM 1943 C CA . VAL A 1 241 ? 9.357 -3.730 0.518 1.00 90.12 241 VAL A CA 1
ATOM 1944 C C . VAL A 1 241 ? 9.586 -5.238 0.432 1.00 90.12 241 VAL A C 1
ATOM 1946 O O . VAL A 1 241 ? 9.132 -5.863 -0.521 1.00 90.12 241 VAL A O 1
ATOM 1949 N N . LEU A 1 242 ? 10.237 -5.817 1.441 1.00 85.94 242 LEU A N 1
ATOM 1950 C CA . LEU A 1 242 ? 10.530 -7.251 1.513 1.00 85.94 242 LEU A CA 1
ATOM 1951 C C . LEU A 1 242 ? 9.396 -8.074 2.148 1.00 85.94 242 LEU A C 1
ATOM 1953 O O . LEU A 1 242 ? 9.529 -9.286 2.309 1.00 85.94 242 LEU A O 1
ATOM 1957 N N . SER A 1 243 ? 8.291 -7.437 2.548 1.00 84.25 243 SER A N 1
ATOM 1958 C CA . SER A 1 243 ? 7.140 -8.144 3.109 1.00 84.25 243 SER A CA 1
ATOM 1959 C C . SER A 1 243 ? 6.266 -8.723 1.987 1.00 84.25 243 SER A C 1
ATOM 1961 O O . SER A 1 243 ? 5.857 -7.985 1.087 1.00 84.25 243 SER A O 1
ATOM 1963 N N . PRO A 1 244 ? 5.931 -10.025 2.026 1.00 77.69 244 PRO A N 1
ATOM 1964 C CA . PRO A 1 244 ? 5.130 -10.649 0.980 1.00 77.69 244 PRO A CA 1
ATOM 1965 C C . PRO A 1 244 ? 3.679 -10.146 0.994 1.00 77.69 244 PRO A C 1
ATOM 1967 O O . PRO A 1 244 ? 3.117 -9.854 2.051 1.00 77.69 244 PRO A O 1
ATOM 1970 N N . GLY A 1 245 ? 3.056 -10.104 -0.188 1.00 75.56 245 GLY A N 1
ATOM 1971 C CA . GLY A 1 245 ? 1.609 -9.913 -0.340 1.00 75.56 245 GLY A CA 1
ATOM 1972 C C . GLY A 1 245 ? 1.095 -8.478 -0.207 1.00 75.56 245 GLY A C 1
ATOM 1973 O O . GLY A 1 245 ? -0.105 -8.299 -0.090 1.00 75.56 245 GLY A O 1
ATOM 1974 N N . GLN A 1 246 ? 1.957 -7.454 -0.224 1.00 80.06 246 GLN A N 1
ATOM 1975 C CA . GLN A 1 246 ? 1.544 -6.041 -0.144 1.00 80.06 246 GLN A CA 1
ATOM 1976 C C . GLN A 1 246 ? 1.982 -5.224 -1.367 1.00 80.06 246 GLN A C 1
ATOM 1978 O O . GLN A 1 246 ? 2.470 -4.101 -1.241 1.00 80.06 246 GLN A O 1
ATOM 1983 N N . HIS A 1 247 ? 1.800 -5.768 -2.572 1.00 84.62 247 HIS A N 1
ATOM 1984 C CA . HIS A 1 247 ? 2.404 -5.239 -3.800 1.00 84.62 247 HIS A CA 1
ATOM 1985 C C . HIS A 1 247 ? 2.114 -3.749 -4.057 1.00 84.62 247 HIS A C 1
ATOM 1987 O O . HIS A 1 247 ? 3.039 -2.998 -4.354 1.00 84.62 247 HIS A O 1
ATOM 1993 N N . SER A 1 248 ? 0.879 -3.278 -3.846 1.00 83.31 248 SER A N 1
ATOM 1994 C CA . SER A 1 248 ? 0.525 -1.851 -3.982 1.00 83.31 248 SER A CA 1
ATOM 1995 C C . SER A 1 248 ? 1.242 -0.925 -2.978 1.00 83.31 248 SER A C 1
ATOM 1997 O O . SER A 1 248 ? 1.575 0.221 -3.298 1.00 83.31 248 SER A O 1
ATOM 1999 N N . LEU A 1 249 ? 1.494 -1.399 -1.755 1.00 88.62 249 LEU A N 1
ATOM 2000 C CA . LEU A 1 249 ? 2.265 -0.646 -0.761 1.00 88.62 249 LEU A CA 1
ATOM 2001 C C . LEU A 1 249 ? 3.753 -0.678 -1.105 1.00 88.62 249 LEU A C 1
ATOM 2003 O O . LEU A 1 249 ? 4.420 0.353 -1.030 1.00 88.62 249 LEU A O 1
ATOM 2007 N N . THR A 1 250 ? 4.248 -1.833 -1.550 1.00 90.94 250 THR A N 1
ATOM 2008 C CA . THR A 1 250 ? 5.627 -2.021 -1.995 1.00 90.94 250 THR A CA 1
ATOM 2009 C C . THR A 1 250 ? 5.975 -1.099 -3.162 1.00 90.94 250 THR A C 1
ATOM 2011 O O . THR A 1 250 ? 7.011 -0.441 -3.113 1.00 90.94 250 THR A O 1
ATOM 2014 N N . THR A 1 251 ? 5.120 -0.969 -4.183 1.00 89.69 251 THR A N 1
ATOM 2015 C CA . THR A 1 251 ? 5.373 -0.045 -5.308 1.00 89.69 251 THR A CA 1
ATOM 2016 C C . THR A 1 251 ? 5.459 1.408 -4.846 1.00 89.69 251 THR A C 1
ATOM 2018 O O . THR A 1 251 ? 6.332 2.155 -5.292 1.00 89.69 251 THR A O 1
ATOM 2021 N N . THR A 1 252 ? 4.597 1.805 -3.906 1.00 91.06 252 THR A N 1
ATOM 2022 C CA . THR A 1 252 ? 4.610 3.150 -3.320 1.00 91.06 252 THR A CA 1
ATOM 2023 C C . THR A 1 252 ? 5.898 3.391 -2.529 1.00 91.06 252 THR A C 1
ATOM 2025 O O . THR A 1 252 ? 6.538 4.428 -2.699 1.00 91.06 252 THR A O 1
ATOM 2028 N N . ALA A 1 253 ? 6.322 2.416 -1.720 1.00 93.81 253 ALA A N 1
ATOM 2029 C CA . ALA A 1 253 ? 7.564 2.474 -0.955 1.00 93.81 253 ALA A CA 1
ATOM 2030 C C . ALA A 1 253 ? 8.807 2.538 -1.859 1.00 93.81 253 ALA A C 1
ATOM 2032 O O . ALA A 1 253 ? 9.693 3.355 -1.621 1.00 93.81 253 ALA A O 1
ATOM 2033 N N . LEU A 1 254 ? 8.843 1.759 -2.945 1.00 93.75 254 LEU A N 1
ATOM 2034 C CA . LEU A 1 254 ? 9.903 1.822 -3.959 1.00 93.75 254 LEU A CA 1
ATOM 2035 C C . LEU A 1 254 ? 9.993 3.209 -4.608 1.00 93.75 254 LEU A C 1
ATOM 2037 O O . LEU A 1 254 ? 11.089 3.719 -4.828 1.00 93.75 254 LEU A O 1
ATOM 2041 N N . GLY A 1 255 ? 8.855 3.868 -4.845 1.00 91.81 255 GLY A N 1
ATOM 2042 C CA . GLY A 1 255 ? 8.825 5.252 -5.319 1.00 91.81 255 GLY A CA 1
ATOM 2043 C C . GLY A 1 255 ? 9.536 6.240 -4.385 1.00 91.81 255 GLY A C 1
ATOM 2044 O O . GLY A 1 255 ? 10.112 7.214 -4.867 1.00 91.81 255 GLY A O 1
ATOM 2045 N N . LEU A 1 256 ? 9.540 5.980 -3.073 1.00 92.94 256 LEU A N 1
ATOM 2046 C CA . LEU A 1 256 ? 10.238 6.799 -2.078 1.00 92.94 256 LEU A CA 1
ATOM 2047 C C . LEU A 1 256 ? 11.749 6.538 -2.047 1.00 92.94 256 LEU A C 1
ATOM 2049 O O . LEU A 1 256 ? 12.514 7.476 -1.824 1.00 92.94 256 LEU A O 1
ATOM 2053 N N . LEU A 1 257 ? 12.188 5.308 -2.342 1.00 92.75 257 LEU A N 1
ATOM 2054 C CA . LEU A 1 257 ? 13.615 4.956 -2.382 1.00 92.75 257 LEU A CA 1
ATOM 2055 C C . LEU A 1 257 ? 14.400 5.749 -3.437 1.00 92.75 257 LEU A C 1
ATOM 2057 O O . LEU A 1 257 ? 15.604 5.913 -3.293 1.00 92.75 257 LEU A O 1
ATOM 2061 N N . LYS A 1 258 ? 13.725 6.324 -4.441 1.00 89.25 258 LYS A N 1
ATOM 2062 C CA . LYS A 1 258 ? 14.320 7.250 -5.427 1.00 89.25 258 LYS A CA 1
ATOM 2063 C C . LYS A 1 258 ? 14.977 8.488 -4.800 1.00 89.25 258 LYS A C 1
ATOM 2065 O O . LYS A 1 258 ? 15.782 9.144 -5.448 1.00 89.25 258 LYS A O 1
ATOM 2070 N N . LYS A 1 259 ? 14.603 8.844 -3.566 1.00 89.00 259 LYS A N 1
ATOM 2071 C CA . LYS A 1 259 ? 15.179 9.974 -2.815 1.00 89.00 259 LYS A CA 1
ATOM 2072 C C . LYS A 1 259 ? 16.350 9.569 -1.908 1.00 89.00 259 LYS A C 1
ATOM 2074 O O . LYS A 1 259 ? 16.880 10.422 -1.202 1.00 89.00 259 LYS A O 1
ATOM 2079 N N . ILE A 1 260 ? 16.699 8.286 -1.866 1.00 90.25 260 ILE A N 1
ATOM 2080 C CA . ILE A 1 260 ? 17.755 7.728 -1.015 1.00 90.25 260 ILE A CA 1
ATOM 2081 C C . ILE A 1 260 ? 18.979 7.430 -1.890 1.00 90.25 260 ILE A C 1
ATOM 2083 O O . ILE A 1 260 ? 18.857 7.275 -3.106 1.00 90.25 260 ILE A O 1
ATOM 2087 N N . SER A 1 261 ? 20.173 7.401 -1.295 1.00 89.62 261 SER A N 1
ATOM 2088 C CA . SER A 1 261 ? 21.401 7.141 -2.044 1.00 89.62 261 SER A CA 1
ATOM 2089 C C . SER A 1 261 ? 21.420 5.739 -2.670 1.00 89.62 261 SER A C 1
ATOM 2091 O O . SER A 1 261 ? 20.871 4.778 -2.127 1.00 89.62 261 SER A O 1
ATOM 2093 N N . GLU A 1 262 ? 22.099 5.608 -3.813 1.00 90.25 262 GLU A N 1
ATOM 2094 C CA . GLU A 1 262 ? 22.221 4.339 -4.549 1.00 90.25 262 GLU A CA 1
ATOM 2095 C C . GLU A 1 262 ? 22.804 3.216 -3.679 1.00 90.25 262 GLU A C 1
ATOM 2097 O O . GLU A 1 262 ? 22.315 2.087 -3.702 1.00 90.25 262 GLU A O 1
ATOM 2102 N N . VAL A 1 263 ? 23.807 3.557 -2.861 1.00 90.50 263 VAL A N 1
ATOM 2103 C CA . VAL A 1 263 ? 24.516 2.636 -1.960 1.00 90.50 263 VAL A CA 1
ATOM 2104 C C . VAL A 1 263 ? 23.561 1.988 -0.963 1.00 90.50 263 VAL A C 1
ATOM 2106 O O . VAL A 1 263 ? 23.599 0.780 -0.742 1.00 90.50 263 VAL A O 1
ATOM 2109 N N . GLU A 1 264 ? 22.680 2.792 -0.377 1.00 89.75 264 GLU A N 1
ATOM 2110 C CA . GLU A 1 264 ? 21.731 2.363 0.647 1.00 89.75 264 GLU A CA 1
ATOM 2111 C C . GLU A 1 264 ? 20.605 1.482 0.082 1.00 89.75 264 GLU A C 1
ATOM 2113 O O . GLU A 1 264 ? 20.066 0.621 0.780 1.00 89.75 264 GLU A O 1
ATOM 2118 N N . VAL A 1 265 ? 20.241 1.689 -1.185 1.00 92.88 265 VAL A N 1
ATOM 2119 C CA . VAL A 1 265 ? 19.089 1.036 -1.827 1.00 92.88 265 VAL A CA 1
ATOM 2120 C C . VAL A 1 265 ? 19.489 -0.213 -2.623 1.00 92.88 265 VAL A C 1
ATOM 2122 O O . VAL A 1 265 ? 18.652 -1.089 -2.856 1.00 92.88 265 VAL A O 1
ATOM 2125 N N . TRP A 1 266 ? 20.763 -0.339 -3.002 1.00 93.31 266 TRP A N 1
ATOM 2126 C CA . TRP A 1 266 ? 21.282 -1.405 -3.863 1.00 93.31 266 TRP A CA 1
ATOM 2127 C C . TRP A 1 266 ? 20.872 -2.822 -3.433 1.00 93.31 266 TRP A C 1
ATOM 2129 O O . TRP A 1 266 ? 20.334 -3.585 -4.242 1.00 93.31 266 TRP A O 1
ATOM 2139 N N . GLU A 1 267 ? 21.069 -3.171 -2.157 1.00 91.50 267 GLU A N 1
ATOM 2140 C CA . GLU A 1 267 ? 20.732 -4.507 -1.644 1.00 91.50 267 GLU A CA 1
ATOM 2141 C C . GLU A 1 267 ? 19.237 -4.821 -1.772 1.00 91.50 267 GLU A C 1
ATOM 2143 O O . GLU A 1 267 ? 18.855 -5.947 -2.102 1.00 91.50 267 GLU A O 1
ATOM 2148 N N . ILE A 1 268 ? 18.387 -3.818 -1.530 1.00 92.81 268 ILE A N 1
ATOM 2149 C CA . ILE A 1 268 ? 16.931 -3.957 -1.590 1.00 92.81 268 ILE A CA 1
ATOM 2150 C C . ILE A 1 268 ? 16.517 -4.271 -3.029 1.00 92.81 268 ILE A C 1
ATOM 2152 O O . ILE A 1 268 ? 15.785 -5.231 -3.265 1.00 92.81 268 ILE A O 1
ATOM 2156 N N . LEU A 1 269 ? 17.036 -3.527 -4.010 1.00 94.06 269 LEU A N 1
ATOM 2157 C CA . LEU A 1 269 ? 16.713 -3.763 -5.420 1.00 94.06 269 LEU A CA 1
ATOM 2158 C C . LEU A 1 269 ? 17.206 -5.129 -5.897 1.00 94.06 269 LEU A C 1
ATOM 2160 O O . LEU A 1 269 ? 16.460 -5.841 -6.566 1.00 94.06 269 LEU A O 1
ATOM 2164 N N . CYS A 1 270 ? 18.423 -5.526 -5.516 1.00 91.12 270 CYS A N 1
ATOM 2165 C CA . CYS A 1 270 ? 18.956 -6.838 -5.877 1.00 91.12 270 CYS A CA 1
ATOM 2166 C C . CYS A 1 270 ? 18.055 -7.968 -5.380 1.00 91.12 270 CYS A C 1
ATOM 2168 O O . CYS A 1 270 ? 17.749 -8.880 -6.145 1.00 91.12 270 CYS A O 1
ATOM 2170 N N . SER A 1 271 ? 17.595 -7.887 -4.127 1.00 90.19 271 SER A N 1
ATOM 2171 C CA . SER A 1 271 ? 16.725 -8.920 -3.563 1.00 90.19 271 SER A CA 1
ATOM 2172 C C . SER A 1 271 ? 15.425 -9.086 -4.356 1.00 90.19 271 SER A C 1
ATOM 2174 O O . SER A 1 271 ? 15.085 -10.209 -4.709 1.00 90.19 271 SER A O 1
ATOM 2176 N N . LEU A 1 272 ? 14.776 -7.988 -4.761 1.00 90.50 272 LEU A N 1
ATOM 2177 C CA . LEU A 1 272 ? 13.537 -8.034 -5.546 1.00 90.50 272 LEU A CA 1
ATOM 2178 C C . LEU A 1 272 ? 13.735 -8.527 -6.983 1.00 90.50 272 LEU A C 1
ATOM 2180 O O . LEU A 1 272 ? 12.875 -9.210 -7.537 1.00 90.50 272 LEU A O 1
ATOM 2184 N N . LEU A 1 273 ? 14.839 -8.146 -7.629 1.00 90.88 273 LEU A N 1
ATOM 2185 C CA . LEU A 1 273 ? 15.071 -8.479 -9.036 1.00 90.88 273 LEU A CA 1
ATOM 2186 C C . LEU A 1 273 ? 15.515 -9.938 -9.227 1.00 90.88 273 LEU A C 1
ATOM 2188 O O . LEU A 1 273 ? 15.276 -10.509 -10.292 1.00 90.88 273 LEU A O 1
ATOM 2192 N N . VAL A 1 274 ? 16.120 -10.554 -8.206 1.00 89.50 274 VAL A N 1
ATOM 2193 C CA . VAL A 1 274 ? 16.490 -11.981 -8.217 1.00 89.50 274 VAL A CA 1
ATOM 2194 C C . VAL A 1 274 ? 15.287 -12.892 -7.944 1.00 89.50 274 VAL A C 1
ATOM 2196 O O . VAL A 1 274 ? 15.309 -14.056 -8.347 1.00 89.50 274 VAL A O 1
ATOM 2199 N N . GLU A 1 275 ? 14.222 -12.391 -7.309 1.00 83.81 275 GLU A N 1
ATOM 2200 C CA . GLU A 1 275 ? 13.045 -13.202 -6.984 1.00 83.81 275 GLU A CA 1
ATOM 2201 C C . GLU A 1 275 ? 12.427 -13.865 -8.217 1.00 83.81 275 GLU A C 1
ATOM 2203 O O . GLU A 1 275 ? 12.114 -13.219 -9.221 1.00 83.81 275 GLU A O 1
ATOM 2208 N N . THR A 1 276 ? 12.189 -15.173 -8.102 1.00 83.44 276 THR A N 1
ATOM 2209 C CA . THR A 1 276 ? 11.626 -16.030 -9.153 1.00 83.44 276 THR A CA 1
ATOM 2210 C C . THR A 1 276 ? 10.098 -16.036 -9.181 1.00 83.44 276 THR A C 1
ATOM 2212 O O . THR A 1 276 ? 9.492 -16.842 -9.888 1.00 83.44 276 THR A O 1
ATOM 2215 N N . ILE A 1 277 ? 9.461 -15.131 -8.430 1.00 84.31 277 ILE A N 1
ATOM 2216 C CA . ILE A 1 277 ? 8.007 -14.979 -8.412 1.00 84.31 277 ILE A CA 1
ATOM 2217 C C . ILE A 1 277 ? 7.537 -14.560 -9.819 1.00 84.31 277 ILE A C 1
ATOM 2219 O O . ILE A 1 277 ? 8.067 -13.588 -10.379 1.00 84.31 277 ILE A O 1
ATOM 2223 N N . PRO A 1 278 ? 6.571 -15.285 -10.420 1.00 83.94 278 PRO A N 1
ATOM 2224 C CA . PRO A 1 278 ? 5.992 -14.913 -11.704 1.00 83.94 278 PRO A CA 1
ATOM 2225 C C . PRO A 1 278 ? 5.317 -13.548 -11.654 1.00 83.94 278 PRO A C 1
ATOM 2227 O O . PRO A 1 278 ? 4.480 -13.295 -10.788 1.00 83.94 278 PRO A O 1
ATOM 2230 N N . ASP A 1 279 ? 5.599 -12.703 -12.647 1.00 81.62 279 ASP A N 1
ATOM 2231 C CA . ASP A 1 279 ? 4.945 -11.397 -12.769 1.00 81.62 279 ASP A CA 1
ATOM 2232 C C . ASP A 1 279 ? 3.423 -11.518 -12.902 1.00 81.62 279 ASP A C 1
ATOM 2234 O O . ASP A 1 279 ? 2.708 -10.608 -12.506 1.00 81.62 279 ASP A O 1
ATOM 2238 N N . SER A 1 280 ? 2.916 -12.644 -13.409 1.00 70.44 280 SER A N 1
ATOM 2239 C CA . SER A 1 280 ? 1.490 -12.901 -13.619 1.00 70.44 280 SER A CA 1
ATOM 2240 C C . SER A 1 280 ? 0.716 -13.341 -12.368 1.00 70.44 280 SER A C 1
ATOM 2242 O O . SER A 1 280 ? -0.487 -13.582 -12.473 1.00 70.44 280 SER A O 1
ATOM 2244 N N . HIS A 1 281 ? 1.353 -13.508 -11.202 1.00 56.25 281 HIS A N 1
ATOM 2245 C CA . HIS A 1 281 ? 0.656 -13.998 -10.007 1.00 56.25 281 HIS A CA 1
ATOM 2246 C C . HIS A 1 281 ? -0.317 -12.931 -9.460 1.00 56.25 281 HIS A C 1
ATOM 2248 O O . HIS A 1 281 ? 0.096 -11.838 -9.090 1.00 56.25 281 HIS A O 1
ATOM 2254 N N . GLN A 1 282 ? -1.621 -13.244 -9.442 1.00 52.03 282 GLN A N 1
ATOM 2255 C CA . GLN A 1 282 ? -2.738 -12.288 -9.290 1.00 52.03 282 GLN A CA 1
ATOM 2256 C C . GLN A 1 282 ? -3.162 -11.926 -7.847 1.00 52.03 282 GLN A C 1
ATOM 2258 O O . GLN A 1 282 ? -4.206 -11.300 -7.667 1.00 52.03 282 GLN A O 1
ATOM 2263 N N . ALA A 1 283 ? -2.421 -12.283 -6.799 1.00 45.81 283 ALA A N 1
ATOM 2264 C CA . ALA A 1 283 ? -2.842 -11.924 -5.440 1.00 45.81 283 ALA A CA 1
ATOM 2265 C C . ALA A 1 283 ? -2.463 -10.459 -5.124 1.00 45.81 283 ALA A C 1
ATOM 2267 O O . ALA A 1 283 ? -1.291 -10.148 -4.976 1.00 45.81 283 ALA A O 1
ATOM 2268 N N . GLU A 1 284 ? -3.455 -9.560 -5.055 1.00 45.19 284 GLU A N 1
ATOM 2269 C CA . GLU A 1 284 ? -3.334 -8.127 -4.682 1.00 45.19 284 GLU A CA 1
ATOM 2270 C C . GLU A 1 284 ? -2.430 -7.233 -5.563 1.00 45.19 284 GLU A C 1
ATOM 2272 O O . GLU A 1 284 ? -2.007 -6.144 -5.165 1.00 45.19 284 GLU A O 1
ATOM 2277 N N . GLY A 1 285 ? -2.196 -7.657 -6.803 1.00 55.94 285 GLY A N 1
ATOM 2278 C CA . GLY A 1 285 ? -1.374 -6.960 -7.789 1.00 55.94 285 GLY A CA 1
ATOM 2279 C C . GLY A 1 285 ? -0.333 -7.909 -8.366 1.00 55.94 285 GLY A C 1
ATOM 2280 O O . GLY A 1 285 ? 0.257 -8.707 -7.653 1.00 55.94 285 GLY A O 1
ATOM 2281 N N . ALA A 1 286 ? -0.114 -7.853 -9.674 1.00 72.62 286 ALA A N 1
ATOM 2282 C CA . ALA A 1 286 ? 0.950 -8.610 -10.321 1.00 72.62 286 ALA A CA 1
ATOM 2283 C C . ALA A 1 286 ? 2.307 -8.244 -9.689 1.00 72.62 286 ALA A C 1
ATOM 2285 O O . ALA A 1 286 ? 2.650 -7.059 -9.657 1.00 72.62 286 ALA A O 1
ATOM 2286 N N . PHE A 1 287 ? 3.110 -9.226 -9.252 1.00 84.81 287 PHE A N 1
ATOM 2287 C CA . PHE A 1 287 ? 4.497 -8.988 -8.805 1.00 84.81 287 PHE A CA 1
ATOM 2288 C C . PHE A 1 287 ? 5.309 -8.197 -9.850 1.00 84.81 287 PHE A C 1
ATOM 2290 O O . PHE A 1 287 ? 6.213 -7.436 -9.502 1.00 84.81 287 PHE A O 1
ATOM 2297 N N . GLY A 1 288 ? 4.903 -8.267 -11.124 1.00 87.12 288 GLY A N 1
ATOM 2298 C CA . GLY A 1 288 ? 5.438 -7.429 -12.194 1.00 87.12 288 GLY A CA 1
ATOM 2299 C C . GLY A 1 288 ? 5.401 -5.935 -11.902 1.00 87.12 288 GLY A C 1
ATOM 2300 O O . GLY A 1 288 ? 6.356 -5.246 -12.232 1.00 87.12 288 GLY A O 1
ATOM 2301 N N . GLN A 1 289 ? 4.391 -5.422 -11.197 1.00 88.25 289 GLN A N 1
ATOM 2302 C CA . GLN A 1 289 ? 4.355 -4.008 -10.808 1.00 88.25 289 GLN A CA 1
ATOM 2303 C C . GLN A 1 289 ? 5.478 -3.656 -9.824 1.00 88.25 289 GLN A C 1
ATOM 2305 O O . GLN A 1 289 ? 6.112 -2.610 -9.957 1.00 88.25 289 GLN A O 1
ATOM 2310 N N . VAL A 1 290 ? 5.759 -4.541 -8.861 1.00 90.69 290 VAL A N 1
ATOM 2311 C CA . VAL A 1 290 ? 6.868 -4.380 -7.908 1.00 90.69 290 VAL A CA 1
ATOM 2312 C C . VAL A 1 290 ? 8.202 -4.414 -8.644 1.00 90.69 290 VAL A C 1
ATOM 2314 O O . VAL A 1 290 ? 9.035 -3.529 -8.448 1.00 90.69 290 VAL A O 1
ATOM 2317 N N . ARG A 1 291 ? 8.384 -5.386 -9.544 1.00 92.19 291 ARG A N 1
ATOM 2318 C CA . ARG A 1 291 ? 9.598 -5.516 -10.355 1.00 92.19 291 ARG A CA 1
ATOM 2319 C C . ARG A 1 291 ? 9.815 -4.295 -11.251 1.00 92.19 291 ARG A C 1
ATOM 2321 O O . ARG A 1 291 ? 10.908 -3.737 -11.262 1.00 92.19 291 ARG A O 1
ATOM 2328 N N . CYS A 1 292 ? 8.778 -3.823 -11.940 1.00 92.38 292 CYS A N 1
ATOM 2329 C CA . CYS A 1 292 ? 8.828 -2.598 -12.735 1.00 92.38 292 CYS A CA 1
ATOM 2330 C C . CYS A 1 292 ? 9.189 -1.371 -11.888 1.00 92.38 292 CYS A C 1
ATOM 2332 O O . CYS A 1 292 ? 10.039 -0.586 -12.301 1.00 92.38 292 CYS A O 1
ATOM 2334 N N . ALA A 1 293 ? 8.603 -1.224 -10.696 1.00 93.12 293 ALA A N 1
ATOM 2335 C CA . ALA A 1 293 ? 8.941 -0.131 -9.790 1.00 93.12 293 ALA A CA 1
ATOM 2336 C C . ALA A 1 293 ? 10.405 -0.206 -9.321 1.00 93.12 293 ALA A C 1
ATOM 2338 O O . ALA A 1 293 ? 11.078 0.821 -9.277 1.00 93.12 293 ALA A O 1
ATOM 2339 N N . ALA A 1 294 ? 10.926 -1.404 -9.035 1.00 94.81 294 ALA A N 1
ATOM 2340 C CA . ALA A 1 294 ? 12.330 -1.604 -8.674 1.00 94.81 294 ALA A CA 1
ATOM 2341 C C . ALA A 1 294 ? 13.275 -1.249 -9.837 1.00 94.81 294 ALA A C 1
ATOM 2343 O O . ALA A 1 294 ? 14.272 -0.555 -9.633 1.00 94.81 294 ALA A O 1
ATOM 2344 N N . LEU A 1 295 ? 12.931 -1.652 -11.065 1.00 95.69 295 LEU A N 1
ATOM 2345 C CA . LEU A 1 295 ? 13.660 -1.269 -12.278 1.00 95.69 295 LEU A CA 1
ATOM 2346 C C . LEU A 1 295 ? 13.641 0.252 -12.493 1.00 95.69 295 LEU A C 1
ATOM 2348 O O . LEU A 1 295 ? 14.660 0.831 -12.860 1.00 95.69 295 LEU A O 1
ATOM 2352 N N . ASP A 1 296 ? 12.528 0.927 -12.202 1.00 94.44 296 ASP A N 1
ATOM 2353 C CA . ASP A 1 296 ? 12.453 2.386 -12.307 1.00 94.44 296 ASP A CA 1
ATOM 2354 C C . ASP A 1 296 ? 13.380 3.094 -11.312 1.00 94.44 296 ASP A C 1
ATOM 2356 O O . ASP A 1 296 ? 13.949 4.128 -11.660 1.00 94.44 296 ASP A O 1
ATOM 2360 N N . VAL A 1 297 ? 13.557 2.556 -10.099 1.00 94.44 297 VAL A N 1
ATOM 2361 C CA . VAL A 1 297 ? 14.557 3.064 -9.141 1.00 94.44 297 VAL A CA 1
ATOM 2362 C C . VAL A 1 297 ? 15.966 2.815 -9.677 1.00 94.44 297 VAL A C 1
ATOM 2364 O O . VAL A 1 297 ? 16.760 3.747 -9.762 1.00 94.44 297 VAL A O 1
ATOM 2367 N N . LEU A 1 298 ? 16.253 1.585 -10.114 1.00 95.06 298 LEU A N 1
ATOM 2368 C CA . LEU A 1 298 ? 17.559 1.207 -10.656 1.00 95.06 298 LEU A CA 1
ATOM 2369 C C . LEU A 1 298 ? 17.964 2.075 -11.857 1.00 95.06 298 LEU A C 1
ATOM 2371 O O . LEU A 1 298 ? 19.124 2.444 -11.992 1.00 95.06 298 LEU A O 1
ATOM 2375 N N . SER A 1 299 ? 17.009 2.451 -12.711 1.00 92.69 299 SER A N 1
ATOM 2376 C CA . SER A 1 299 ? 17.256 3.274 -13.902 1.00 92.69 299 SER A CA 1
ATOM 2377 C C . SER A 1 299 ? 17.852 4.655 -13.608 1.00 92.69 299 SER A C 1
ATOM 2379 O O . SER A 1 299 ? 18.397 5.287 -14.513 1.00 92.69 299 SER A O 1
ATOM 2381 N N . GLN A 1 300 ? 17.733 5.130 -12.365 1.00 90.88 300 GLN A N 1
ATOM 2382 C CA . GLN A 1 300 ? 18.254 6.423 -11.924 1.00 90.88 300 GLN A CA 1
ATOM 2383 C C . GLN A 1 300 ? 19.714 6.355 -11.482 1.00 90.88 300 GLN A C 1
ATOM 2385 O O . GLN A 1 300 ? 20.317 7.405 -11.273 1.00 90.88 300 GLN A O 1
ATOM 2390 N N . PHE A 1 301 ? 20.276 5.150 -11.352 1.00 91.31 301 PHE A N 1
ATOM 2391 C CA . PHE A 1 301 ? 21.630 4.967 -10.859 1.00 91.31 301 PHE A CA 1
ATOM 2392 C C . PHE A 1 301 ? 22.640 5.536 -11.859 1.00 91.31 301 PHE A C 1
ATOM 2394 O O . PHE A 1 301 ? 22.687 5.133 -13.028 1.00 91.31 301 PHE A O 1
ATOM 2401 N N . GLN A 1 302 ? 23.459 6.470 -11.391 1.00 87.62 302 GLN A N 1
ATOM 2402 C CA . GLN A 1 302 ? 24.523 7.120 -12.149 1.00 87.62 302 GLN A CA 1
ATOM 2403 C C . GLN A 1 302 ? 25.894 6.508 -11.849 1.00 87.62 302 GLN A C 1
ATOM 2405 O O . GLN A 1 302 ? 26.812 6.667 -12.655 1.00 87.62 302 GLN A O 1
ATOM 2410 N N . ASN A 1 303 ? 26.056 5.798 -10.727 1.00 90.69 303 ASN A N 1
ATOM 2411 C CA . ASN A 1 303 ? 27.327 5.170 -10.387 1.00 90.69 303 ASN A CA 1
ATOM 2412 C C . ASN A 1 303 ? 27.614 3.965 -11.297 1.00 90.69 303 ASN A C 1
ATOM 2414 O O . ASN A 1 303 ? 26.920 2.946 -11.269 1.00 90.69 303 ASN A O 1
ATOM 2418 N N . HIS A 1 304 ? 28.700 4.065 -12.064 1.00 88.12 304 HIS A N 1
ATOM 2419 C CA . HIS A 1 304 ? 29.129 3.047 -13.018 1.00 88.12 304 HIS A CA 1
ATOM 2420 C C . HIS A 1 304 ? 29.411 1.672 -12.385 1.00 88.12 304 HIS A C 1
ATOM 2422 O O . HIS A 1 304 ? 29.217 0.641 -13.034 1.00 88.12 304 HIS A O 1
ATOM 2428 N N . GLU A 1 305 ? 29.828 1.632 -11.116 1.00 90.12 305 GLU A N 1
ATOM 2429 C CA . GLU A 1 305 ? 30.037 0.379 -10.387 1.00 90.12 305 GLU A CA 1
ATOM 2430 C C . GLU A 1 305 ? 28.729 -0.416 -10.286 1.00 90.12 305 GLU A C 1
ATOM 2432 O O . GLU A 1 305 ? 28.668 -1.572 -10.707 1.00 90.12 305 GLU A O 1
ATOM 2437 N N . TYR A 1 306 ? 27.648 0.221 -9.828 1.00 89.38 306 TYR A N 1
ATOM 2438 C CA . TYR A 1 306 ? 26.346 -0.435 -9.710 1.00 89.38 306 TYR A CA 1
ATOM 2439 C C . TYR A 1 306 ? 25.739 -0.788 -11.065 1.00 89.38 306 TYR A C 1
ATOM 2441 O O . TYR A 1 306 ? 25.116 -1.840 -11.194 1.00 89.38 306 TYR A O 1
ATOM 2449 N N . GLN A 1 307 ? 25.968 0.027 -12.097 1.00 90.56 307 GLN A N 1
ATOM 2450 C CA . GLN A 1 307 ? 25.558 -0.310 -13.465 1.00 90.56 307 GLN A CA 1
ATOM 2451 C C . GLN A 1 307 ? 26.243 -1.598 -13.949 1.00 90.56 307 GLN A C 1
ATOM 2453 O O . GLN A 1 307 ? 25.597 -2.496 -14.497 1.00 90.56 307 GLN A O 1
ATOM 2458 N N . THR A 1 308 ? 27.544 -1.728 -13.675 1.00 88.44 308 THR A N 1
ATOM 2459 C CA . THR A 1 308 ? 28.335 -2.917 -14.020 1.00 88.44 308 THR A CA 1
ATOM 2460 C C . THR A 1 308 ? 27.848 -4.150 -13.259 1.00 88.44 308 THR A C 1
ATOM 2462 O O . THR A 1 308 ? 27.682 -5.217 -13.855 1.00 88.44 308 THR A O 1
ATOM 2465 N N . LEU A 1 309 ? 27.561 -4.003 -11.961 1.00 90.88 309 LEU A N 1
ATOM 2466 C CA . LEU A 1 309 ? 27.047 -5.083 -11.115 1.00 90.88 309 LEU A CA 1
ATOM 2467 C C . LEU A 1 309 ? 25.625 -5.516 -11.508 1.00 90.88 309 LEU A C 1
ATOM 2469 O O . LEU A 1 309 ? 25.317 -6.707 -11.499 1.00 90.88 309 LEU A O 1
ATOM 2473 N N . ALA A 1 310 ? 24.761 -4.574 -11.890 1.00 91.38 310 ALA A N 1
ATOM 2474 C CA . ALA A 1 310 ? 23.385 -4.852 -12.302 1.00 91.38 310 ALA A CA 1
ATOM 2475 C C . ALA A 1 310 ? 23.296 -5.488 -13.695 1.00 91.38 310 ALA A C 1
ATOM 2477 O O . ALA A 1 310 ? 22.348 -6.224 -13.970 1.00 91.38 310 ALA A O 1
ATOM 2478 N N . GLY A 1 311 ? 24.273 -5.237 -14.572 1.00 89.94 311 GLY A N 1
ATOM 2479 C CA . GLY A 1 311 ? 24.273 -5.709 -15.957 1.00 89.94 311 GLY A CA 1
ATOM 2480 C C . GLY A 1 311 ? 23.951 -7.205 -16.114 1.00 89.94 311 GLY A C 1
ATOM 2481 O O . GLY A 1 311 ? 22.991 -7.541 -16.809 1.00 89.94 311 GLY A O 1
ATOM 2482 N N . PRO A 1 312 ? 24.698 -8.129 -15.479 1.00 92.44 312 PRO A N 1
ATOM 2483 C CA . PRO A 1 312 ? 24.406 -9.564 -15.525 1.00 92.44 312 PRO A CA 1
ATOM 2484 C C . PRO A 1 312 ? 23.001 -9.931 -15.029 1.00 92.44 312 PRO A C 1
ATOM 2486 O O . PRO A 1 312 ? 22.344 -10.774 -15.637 1.00 92.44 312 PRO A O 1
ATOM 2489 N N . LEU A 1 313 ? 22.526 -9.276 -13.966 1.00 92.88 313 LEU A N 1
ATOM 2490 C CA . LEU A 1 313 ? 21.208 -9.522 -13.380 1.00 92.88 313 LEU A CA 1
ATOM 2491 C C . LEU A 1 313 ? 20.079 -9.091 -14.327 1.00 92.88 313 LEU A C 1
ATOM 2493 O O . LEU A 1 313 ? 19.134 -9.850 -14.536 1.00 92.88 313 LEU A O 1
ATOM 2497 N N . LEU A 1 314 ? 20.210 -7.930 -14.975 1.00 94.88 314 LEU A N 1
ATOM 2498 C CA . LEU A 1 314 ? 19.252 -7.475 -15.985 1.00 94.88 314 LEU A CA 1
ATOM 2499 C C . LEU A 1 314 ? 19.221 -8.417 -17.191 1.00 94.88 314 LEU A C 1
ATOM 2501 O O . LEU A 1 314 ? 18.144 -8.779 -17.657 1.00 94.88 314 LEU A O 1
ATOM 2505 N N . ARG A 1 315 ? 20.388 -8.876 -17.659 1.00 94.19 315 ARG A N 1
ATOM 2506 C CA . ARG A 1 315 ? 20.481 -9.851 -18.758 1.00 94.19 315 ARG A CA 1
ATOM 2507 C C . ARG A 1 315 ? 19.816 -11.181 -18.414 1.00 94.19 315 ARG A C 1
ATOM 2509 O O . ARG A 1 315 ? 19.071 -11.714 -19.230 1.00 94.19 315 ARG A O 1
ATOM 2516 N N . ALA A 1 316 ? 20.044 -11.694 -17.206 1.00 92.75 316 ALA A N 1
ATOM 2517 C CA . ALA A 1 316 ? 19.376 -12.901 -16.730 1.00 92.75 316 ALA A CA 1
ATOM 2518 C C . ALA A 1 316 ? 17.849 -12.716 -16.681 1.00 92.75 316 ALA A C 1
ATOM 2520 O O . ALA A 1 316 ? 17.111 -13.576 -17.159 1.00 92.75 316 ALA A O 1
ATOM 2521 N N . GLY A 1 317 ? 17.381 -11.570 -16.179 1.00 92.44 317 GLY A N 1
ATOM 2522 C CA . GLY A 1 317 ? 15.962 -11.223 -16.118 1.00 92.44 317 GLY A CA 1
ATOM 2523 C C . GLY A 1 317 ? 15.281 -11.105 -17.484 1.00 92.44 317 GLY A C 1
ATOM 2524 O O . GLY A 1 317 ? 14.171 -11.601 -17.666 1.00 92.44 317 GLY A O 1
ATOM 2525 N N . ILE A 1 318 ? 15.956 -10.528 -18.483 1.00 93.62 318 ILE A N 1
ATOM 2526 C CA . ILE A 1 318 ? 15.435 -10.419 -19.859 1.00 93.62 318 ILE A CA 1
ATOM 2527 C C . ILE A 1 318 ? 15.066 -11.796 -20.429 1.00 93.62 318 ILE A C 1
ATOM 2529 O O . ILE A 1 318 ? 14.038 -11.936 -21.090 1.00 93.62 318 ILE A O 1
ATOM 2533 N N . HIS A 1 319 ? 15.856 -12.826 -20.124 1.00 92.44 319 HIS A N 1
ATOM 2534 C CA . HIS A 1 319 ? 15.624 -14.193 -20.595 1.00 92.44 319 HIS A CA 1
ATOM 2535 C C . HIS A 1 319 ? 14.838 -15.068 -19.602 1.00 92.44 319 HIS A C 1
ATOM 2537 O O . HIS A 1 319 ? 14.536 -16.224 -19.900 1.00 92.44 319 HIS A O 1
ATOM 2543 N N . ALA A 1 320 ? 14.475 -14.539 -18.432 1.00 91.06 320 ALA A N 1
ATOM 2544 C CA . ALA A 1 320 ? 13.728 -15.272 -17.422 1.00 91.06 320 ALA A CA 1
ATOM 2545 C C . ALA A 1 320 ? 12.264 -15.464 -17.841 1.00 91.06 320 ALA A C 1
ATOM 2547 O O . ALA A 1 320 ? 11.573 -14.513 -18.210 1.00 91.06 320 ALA A O 1
ATOM 2548 N N . SER A 1 321 ? 11.748 -16.691 -17.729 1.00 89.06 321 SER A N 1
ATOM 2549 C CA . SER A 1 321 ? 10.360 -17.029 -18.092 1.00 89.06 321 SER A CA 1
ATOM 2550 C C . SER A 1 321 ? 9.316 -16.360 -17.194 1.00 89.06 321 SER A C 1
ATOM 2552 O O . SER A 1 321 ? 8.207 -16.085 -17.641 1.00 89.06 321 SER A O 1
ATOM 2554 N N . TYR A 1 322 ? 9.684 -16.066 -15.947 1.00 88.69 322 TYR A N 1
ATOM 2555 C CA . TYR A 1 322 ? 8.820 -15.482 -14.922 1.00 88.69 322 TYR A CA 1
ATOM 2556 C C . TYR A 1 322 ? 8.763 -13.941 -14.965 1.00 88.69 322 TYR A C 1
ATOM 2558 O O . TYR A 1 322 ? 8.037 -13.332 -14.176 1.00 88.69 322 TYR A O 1
ATOM 2566 N N . TRP A 1 323 ? 9.510 -13.299 -15.872 1.00 91.19 323 TRP A N 1
ATOM 2567 C CA . TRP A 1 323 ? 9.417 -11.861 -16.141 1.00 91.19 323 TRP A CA 1
ATOM 2568 C C . TRP A 1 323 ? 8.350 -11.583 -17.200 1.00 91.19 323 TRP A C 1
ATOM 2570 O O . TRP A 1 323 ? 8.287 -12.247 -18.231 1.00 91.19 323 TRP A O 1
ATOM 2580 N N . SER A 1 324 ? 7.515 -10.581 -16.957 1.00 90.31 324 SER A N 1
ATOM 2581 C CA . SER A 1 324 ? 6.580 -10.046 -17.943 1.00 90.31 324 SER A CA 1
ATOM 2582 C C . SER A 1 324 ? 7.326 -9.293 -19.042 1.00 90.31 324 SER A C 1
ATOM 2584 O O . SER A 1 324 ? 8.455 -8.830 -18.854 1.00 90.31 324 SER A O 1
ATOM 2586 N N . ASN A 1 325 ? 6.669 -9.119 -20.189 1.00 89.25 325 ASN A N 1
ATOM 2587 C CA . ASN A 1 325 ? 7.202 -8.314 -21.288 1.00 89.25 325 ASN A CA 1
ATOM 2588 C C . ASN A 1 325 ? 7.535 -6.886 -20.840 1.00 89.25 325 ASN A C 1
ATOM 2590 O O . ASN A 1 325 ? 8.593 -6.375 -21.198 1.00 89.25 325 ASN A O 1
ATOM 2594 N N . LEU A 1 326 ? 6.695 -6.281 -19.995 1.00 91.50 326 LEU A N 1
ATOM 2595 C CA . LEU A 1 326 ? 6.928 -4.943 -19.456 1.00 91.50 326 LEU A CA 1
ATOM 2596 C C . LEU A 1 326 ? 8.222 -4.862 -18.625 1.00 91.50 326 LEU A C 1
ATOM 2598 O O . LEU A 1 326 ? 9.041 -3.967 -18.842 1.00 91.50 326 LEU A O 1
ATOM 2602 N N . SER A 1 327 ? 8.449 -5.818 -17.715 1.00 93.25 327 SER A N 1
ATOM 2603 C CA . SER A 1 327 ? 9.685 -5.900 -16.917 1.00 93.25 327 SER A CA 1
ATOM 2604 C C . SER A 1 327 ? 10.922 -6.091 -17.804 1.00 93.25 327 SER A C 1
ATOM 2606 O O . SER A 1 327 ? 11.936 -5.419 -17.605 1.00 93.25 327 SER A O 1
ATOM 2608 N N . ARG A 1 328 ? 10.838 -6.963 -18.821 1.00 94.44 328 ARG A N 1
ATOM 2609 C CA . ARG A 1 328 ? 11.930 -7.184 -19.789 1.00 94.44 328 ARG A CA 1
ATOM 2610 C C . ARG A 1 328 ? 12.244 -5.915 -20.580 1.00 94.44 328 ARG A C 1
ATOM 2612 O O . ARG A 1 328 ? 13.407 -5.538 -20.673 1.00 94.44 328 ARG A O 1
ATOM 2619 N N . LEU A 1 329 ? 11.223 -5.227 -21.093 1.00 94.44 329 LEU A N 1
ATOM 2620 C CA . LEU A 1 329 ? 11.372 -3.967 -21.825 1.00 94.44 329 LEU A CA 1
ATOM 2621 C C . LEU A 1 329 ? 12.050 -2.887 -20.974 1.00 94.44 329 LEU A C 1
ATOM 2623 O O . LEU A 1 329 ? 12.995 -2.255 -21.441 1.00 94.44 329 LEU A O 1
ATOM 2627 N N . LYS A 1 330 ? 11.642 -2.717 -19.708 1.00 95.19 330 LYS A N 1
ATOM 2628 C CA . LYS A 1 330 ? 12.302 -1.780 -18.783 1.00 95.19 330 LYS A CA 1
ATOM 2629 C C . LYS A 1 330 ? 13.772 -2.141 -18.552 1.00 95.19 330 LYS A C 1
ATOM 2631 O O . LYS A 1 330 ? 14.625 -1.260 -18.597 1.00 95.19 330 LYS A O 1
ATOM 2636 N N . ALA A 1 331 ? 14.096 -3.419 -18.359 1.00 96.12 331 ALA A N 1
ATOM 2637 C CA . ALA A 1 331 ? 15.486 -3.852 -18.204 1.00 96.12 331 ALA A CA 1
ATOM 2638 C C . ALA A 1 331 ? 16.331 -3.602 -19.460 1.00 96.12 331 ALA A C 1
ATOM 2640 O O . ALA A 1 331 ? 17.455 -3.113 -19.348 1.00 96.12 331 ALA A O 1
ATOM 2641 N N . ILE A 1 332 ? 15.780 -3.861 -20.650 1.00 95.94 332 ILE A N 1
ATOM 2642 C CA . ILE A 1 332 ? 16.435 -3.533 -21.922 1.00 95.94 332 ILE A CA 1
ATOM 2643 C C . ILE A 1 332 ? 16.677 -2.024 -22.027 1.00 95.94 332 ILE A C 1
ATOM 2645 O O . ILE A 1 332 ? 17.778 -1.603 -22.380 1.00 95.94 332 ILE A O 1
ATOM 2649 N N . GLN A 1 333 ? 15.680 -1.205 -21.688 1.00 95.00 333 GLN A N 1
ATOM 2650 C CA . GLN A 1 333 ? 15.809 0.250 -21.703 1.00 95.00 333 GLN A CA 1
ATOM 2651 C C . GLN A 1 333 ? 16.925 0.739 -20.772 1.00 95.00 333 GLN A C 1
ATOM 2653 O O . GLN A 1 333 ? 17.685 1.632 -21.143 1.00 95.00 333 GLN A O 1
ATOM 2658 N N . ILE A 1 334 ? 17.043 0.157 -19.576 1.00 95.06 334 ILE A N 1
ATOM 2659 C CA . ILE A 1 334 ? 18.104 0.487 -18.613 1.00 95.06 334 ILE A CA 1
ATOM 2660 C C . ILE A 1 334 ? 19.478 0.131 -19.184 1.00 95.06 334 ILE A C 1
ATOM 2662 O O . ILE A 1 334 ? 20.365 0.980 -19.207 1.00 95.06 334 ILE A O 1
ATOM 2666 N N . LEU A 1 335 ? 19.640 -1.084 -19.718 1.00 94.19 335 LEU A N 1
ATOM 2667 C CA . LEU A 1 335 ? 20.890 -1.503 -20.357 1.00 94.19 335 LEU A CA 1
ATOM 2668 C C . LEU A 1 335 ? 21.266 -0.591 -21.533 1.00 94.19 335 LEU A C 1
ATOM 2670 O O . LEU A 1 335 ? 22.426 -0.203 -21.653 1.00 94.19 335 LEU A O 1
ATOM 2674 N N . ALA A 1 336 ? 20.292 -0.189 -22.354 1.00 91.88 336 ALA A N 1
ATOM 2675 C CA . ALA A 1 336 ? 20.509 0.752 -23.448 1.00 91.88 336 ALA A CA 1
ATOM 2676 C C . ALA A 1 336 ? 21.002 2.119 -22.941 1.00 91.88 336 ALA A C 1
ATOM 2678 O O . ALA A 1 336 ? 21.985 2.641 -23.465 1.00 91.88 336 ALA A O 1
ATOM 2679 N N . LYS A 1 337 ? 20.383 2.668 -21.882 1.00 91.94 337 LYS A N 1
ATOM 2680 C CA . LYS A 1 337 ? 20.822 3.925 -21.239 1.00 91.94 337 LYS A CA 1
ATOM 2681 C C . LYS A 1 337 ? 22.247 3.840 -20.692 1.00 91.94 337 LYS A C 1
ATOM 2683 O O . LYS A 1 337 ? 22.964 4.833 -20.721 1.00 91.94 337 LYS A O 1
ATOM 2688 N N . TRP A 1 338 ? 22.660 2.667 -20.218 1.00 92.25 338 TRP A N 1
ATOM 2689 C CA . TRP A 1 338 ? 24.016 2.416 -19.722 1.00 92.25 338 TRP A CA 1
ATOM 2690 C C . TRP A 1 338 ? 25.020 2.039 -20.824 1.00 92.25 338 TRP A C 1
ATOM 2692 O O . TRP A 1 338 ? 26.146 1.650 -20.525 1.00 92.25 338 TRP A O 1
ATOM 2702 N N . GLY A 1 339 ? 24.645 2.157 -22.102 1.00 88.19 339 GLY A N 1
ATOM 2703 C CA . GLY A 1 339 ? 25.553 1.922 -23.227 1.00 88.19 339 GLY A CA 1
ATOM 2704 C C . GLY A 1 339 ? 25.751 0.448 -23.588 1.00 88.19 339 GLY A C 1
ATOM 2705 O O . GLY A 1 339 ? 26.749 0.100 -24.216 1.00 88.19 339 GLY A O 1
ATOM 2706 N N . HIS A 1 340 ? 24.810 -0.428 -23.227 1.00 87.19 340 HIS A N 1
ATOM 2707 C CA . HIS A 1 340 ? 24.785 -1.835 -23.632 1.00 87.19 340 HIS A CA 1
ATOM 2708 C C . HIS A 1 340 ? 23.698 -2.088 -24.696 1.00 87.19 340 HIS A C 1
ATOM 2710 O O . HIS A 1 340 ? 22.620 -2.596 -24.368 1.00 87.19 340 HIS A O 1
ATOM 2716 N N . PRO A 1 341 ? 23.946 -1.745 -25.976 1.00 78.69 341 PRO A N 1
ATOM 2717 C CA . PRO A 1 341 ? 23.029 -2.058 -27.066 1.00 78.69 341 PRO A CA 1
ATOM 2718 C C . PRO A 1 341 ? 23.065 -3.562 -27.380 1.00 78.69 341 PRO A C 1
ATOM 2720 O O . PRO A 1 341 ? 24.098 -4.211 -27.225 1.00 78.69 341 PRO A O 1
ATOM 2723 N N . GLY A 1 342 ? 21.952 -4.130 -27.848 1.00 81.06 342 GLY A N 1
ATOM 2724 C CA . GLY A 1 342 ? 21.935 -5.540 -28.265 1.00 81.06 342 GLY A CA 1
ATOM 2725 C C . GLY A 1 342 ? 20.562 -6.194 -28.384 1.00 81.06 342 GLY A C 1
ATOM 2726 O O . GLY A 1 342 ? 20.458 -7.225 -29.033 1.00 81.06 342 GLY A O 1
ATOM 2727 N N . TYR A 1 343 ? 19.518 -5.578 -27.826 1.00 90.56 343 TYR A N 1
ATOM 2728 C CA . TYR A 1 343 ? 18.197 -6.202 -27.659 1.00 90.56 343 TYR A CA 1
ATOM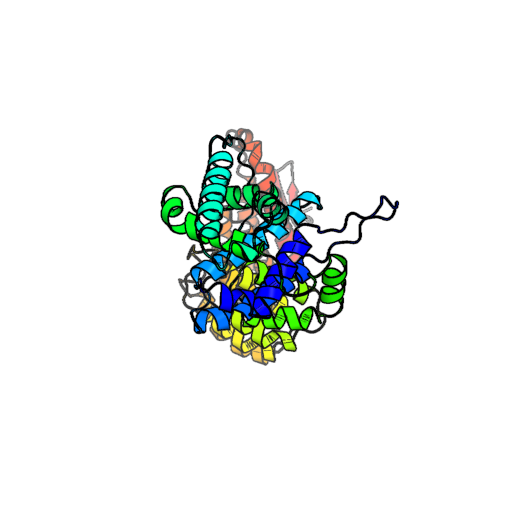 2729 C C . TYR A 1 343 ? 17.127 -5.668 -28.621 1.00 90.56 343 TYR A C 1
ATOM 2731 O O . TYR A 1 343 ? 15.960 -5.515 -28.261 1.00 90.56 343 TYR A O 1
ATOM 2739 N N . LEU A 1 344 ? 17.532 -5.272 -29.831 1.00 89.38 344 LEU A N 1
ATOM 2740 C CA . LEU A 1 344 ? 16.617 -4.653 -30.790 1.00 89.38 344 LEU A CA 1
ATOM 2741 C C . LEU A 1 344 ? 15.463 -5.601 -31.162 1.00 89.38 344 LEU A C 1
ATOM 2743 O O . LEU A 1 344 ? 14.306 -5.182 -31.185 1.00 89.38 344 LEU A O 1
ATOM 2747 N N . GLU A 1 345 ? 15.777 -6.868 -31.429 1.00 91.00 345 GLU A N 1
ATOM 2748 C CA . GLU A 1 345 ? 14.798 -7.871 -31.861 1.00 91.00 345 GLU A CA 1
ATOM 2749 C C . GLU A 1 345 ? 13.779 -8.179 -30.758 1.00 91.00 345 GLU A C 1
ATOM 2751 O O . GLU A 1 345 ? 12.584 -8.286 -31.027 1.00 91.00 345 GLU A O 1
ATOM 2756 N N . GLU A 1 346 ? 14.219 -8.239 -29.501 1.00 91.69 346 GLU A N 1
ATOM 2757 C CA . GLU A 1 346 ? 13.351 -8.418 -28.340 1.00 91.69 346 GLU A CA 1
ATOM 2758 C C . GLU A 1 346 ? 12.381 -7.243 -28.177 1.00 91.69 346 GLU A C 1
ATOM 2760 O O . GLU A 1 346 ? 11.194 -7.454 -27.922 1.00 91.69 346 GLU A O 1
ATOM 2765 N N . VAL A 1 347 ? 12.855 -6.007 -28.373 1.00 91.75 347 VAL A N 1
ATOM 2766 C CA . VAL A 1 347 ? 12.010 -4.803 -28.293 1.00 91.75 347 VAL A CA 1
ATOM 2767 C C . VAL A 1 347 ? 10.991 -4.768 -29.431 1.00 91.75 347 VAL A C 1
ATOM 2769 O O . VAL A 1 347 ? 9.824 -4.458 -29.196 1.00 91.75 347 VAL A O 1
ATOM 2772 N N . ILE A 1 348 ? 11.393 -5.123 -30.654 1.00 90.62 348 ILE A N 1
ATOM 2773 C CA . ILE A 1 348 ? 10.479 -5.217 -31.802 1.00 90.62 348 ILE A CA 1
ATOM 2774 C C . ILE A 1 348 ? 9.439 -6.319 -31.583 1.00 90.62 348 ILE A C 1
ATOM 2776 O O . ILE A 1 348 ? 8.252 -6.104 -31.843 1.00 90.62 348 ILE A O 1
ATOM 2780 N N . GLY A 1 349 ? 9.867 -7.491 -31.108 1.00 89.81 349 GLY A N 1
ATOM 2781 C CA . GLY A 1 349 ? 8.983 -8.610 -30.797 1.00 89.81 349 GLY A CA 1
ATOM 2782 C C . GLY A 1 349 ? 7.940 -8.230 -29.748 1.00 89.81 349 GLY A C 1
ATOM 2783 O O . GLY A 1 349 ? 6.748 -8.474 -29.944 1.00 89.81 349 GLY A O 1
ATOM 2784 N N . ALA A 1 350 ? 8.370 -7.551 -28.682 1.00 88.06 350 ALA A N 1
ATOM 2785 C CA . ALA A 1 350 ? 7.481 -7.042 -27.646 1.00 88.06 350 ALA A CA 1
ATOM 2786 C C . ALA A 1 350 ? 6.524 -5.962 -28.178 1.00 88.06 350 ALA A C 1
ATOM 2788 O O . ALA A 1 350 ? 5.330 -6.040 -27.907 1.00 88.06 350 ALA A O 1
ATOM 2789 N N . LEU A 1 351 ? 6.995 -5.015 -29.001 1.00 88.75 351 LEU A N 1
ATOM 2790 C CA . LEU A 1 351 ? 6.140 -3.996 -29.625 1.00 88.75 351 LEU A CA 1
ATOM 2791 C C . LEU A 1 351 ? 5.057 -4.624 -30.516 1.00 88.75 351 LEU A C 1
ATOM 2793 O O . LEU A 1 351 ? 3.894 -4.238 -30.435 1.00 88.75 351 LEU A O 1
ATOM 2797 N N . ARG A 1 352 ? 5.420 -5.614 -31.344 1.00 87.50 352 ARG A N 1
ATOM 2798 C CA . ARG A 1 352 ? 4.471 -6.359 -32.191 1.00 87.50 352 ARG A CA 1
ATOM 2799 C C . ARG A 1 352 ? 3.431 -7.104 -31.356 1.00 87.50 352 ARG A C 1
ATOM 2801 O O . ARG A 1 352 ? 2.246 -7.038 -31.670 1.00 87.50 352 ARG A O 1
ATOM 2808 N N . SER A 1 353 ? 3.863 -7.782 -30.292 1.00 85.94 353 SER A N 1
ATOM 2809 C CA . SER A 1 353 ? 2.959 -8.480 -29.372 1.00 85.94 353 SER A CA 1
ATOM 2810 C C . SER A 1 353 ? 2.013 -7.511 -28.661 1.00 85.94 353 SER A C 1
ATOM 2812 O O . SER A 1 353 ? 0.814 -7.766 -28.606 1.00 85.94 353 SER A O 1
ATOM 2814 N N . ALA A 1 354 ? 2.533 -6.390 -28.156 1.00 84.12 354 ALA A N 1
ATOM 2815 C CA . ALA A 1 354 ? 1.755 -5.385 -27.441 1.00 84.12 354 ALA A CA 1
ATOM 2816 C C . ALA A 1 354 ? 0.723 -4.699 -28.348 1.00 84.12 354 ALA A C 1
ATOM 2818 O O . ALA A 1 354 ? -0.402 -4.472 -27.916 1.00 84.12 354 ALA A O 1
ATOM 2819 N N . LEU A 1 355 ? 1.067 -4.443 -29.617 1.00 80.56 355 LEU A N 1
ATOM 2820 C CA . LEU A 1 355 ? 0.129 -3.954 -30.635 1.00 80.56 355 LEU A CA 1
ATOM 2821 C C . LEU A 1 355 ? -0.973 -4.970 -30.953 1.00 80.56 355 LEU A C 1
ATOM 2823 O O . LEU A 1 355 ? -2.114 -4.582 -31.156 1.00 80.56 355 LEU A O 1
ATOM 2827 N N . ALA A 1 356 ? -0.648 -6.264 -31.007 1.00 79.38 356 ALA A N 1
ATOM 2828 C CA . ALA A 1 356 ? -1.634 -7.306 -31.291 1.00 79.38 356 ALA A CA 1
ATOM 2829 C C . ALA A 1 356 ? -2.616 -7.542 -30.129 1.00 79.38 356 ALA A C 1
ATOM 2831 O O . ALA A 1 356 ? -3.721 -8.030 -30.355 1.00 79.38 356 ALA A O 1
ATOM 2832 N N . GLN A 1 357 ? -2.196 -7.238 -28.899 1.00 77.44 357 GLN A N 1
ATOM 2833 C CA . GLN A 1 357 ? -2.973 -7.448 -27.673 1.00 77.44 357 GLN A CA 1
ATOM 2834 C C . GLN A 1 357 ? -3.559 -6.148 -27.099 1.00 77.44 357 GLN A C 1
ATOM 2836 O O . GLN A 1 357 ? -4.201 -6.190 -26.056 1.00 77.44 357 GLN A O 1
ATOM 2841 N N . ASP A 1 358 ? -3.341 -5.002 -27.752 1.00 74.75 358 ASP A N 1
ATOM 2842 C CA . ASP A 1 358 ? -3.740 -3.666 -27.285 1.00 74.75 358 ASP A CA 1
ATOM 2843 C C . ASP A 1 358 ? -3.163 -3.278 -25.896 1.00 74.75 358 ASP A C 1
ATOM 2845 O O . ASP A 1 358 ? -3.769 -2.544 -25.112 1.00 74.75 358 ASP A O 1
ATOM 2849 N N . HIS A 1 359 ? -1.942 -3.728 -25.574 1.00 80.12 359 HIS A N 1
ATOM 2850 C CA . HIS A 1 359 ? -1.257 -3.424 -24.306 1.00 80.12 359 HIS A CA 1
ATOM 2851 C C . HIS A 1 359 ? -0.551 -2.060 -24.351 1.00 80.12 359 HIS A C 1
ATOM 2853 O O . HIS A 1 359 ? 0.640 -1.955 -24.655 1.00 80.12 359 HIS A O 1
ATOM 2859 N N . ARG A 1 360 ? -1.281 -0.987 -24.026 1.00 81.12 360 ARG A N 1
ATOM 2860 C CA . ARG A 1 360 ? -0.791 0.400 -24.140 1.00 81.12 360 ARG A CA 1
ATOM 2861 C C . ARG A 1 360 ? 0.526 0.686 -23.416 1.00 81.12 360 ARG A C 1
ATOM 2863 O O . ARG A 1 360 ? 1.417 1.291 -24.006 1.00 81.12 360 ARG A O 1
ATOM 2870 N N . GLU A 1 361 ? 0.655 0.264 -22.163 1.00 85.00 361 GLU A N 1
ATOM 2871 C CA . GLU A 1 361 ? 1.853 0.550 -21.363 1.00 85.00 361 GLU A CA 1
ATOM 2872 C C . GLU A 1 361 ? 3.108 -0.114 -21.959 1.00 85.00 361 GLU A C 1
ATOM 2874 O O . GLU A 1 361 ? 4.152 0.523 -22.090 1.00 85.00 361 GLU A O 1
ATOM 2879 N N . GLU A 1 362 ? 2.995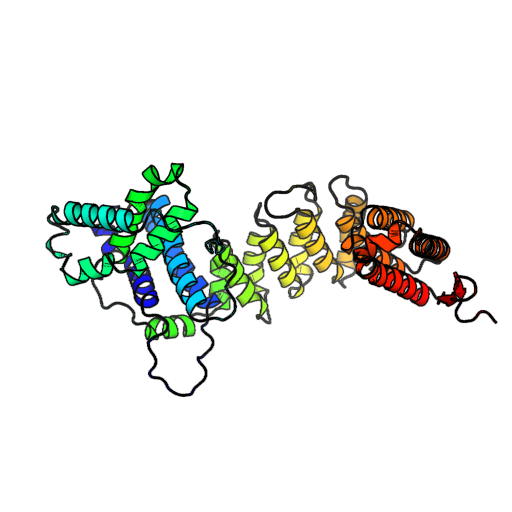 -1.369 -22.408 1.00 89.06 362 GLU A N 1
ATOM 2880 C CA . GLU A 1 362 ? 4.091 -2.081 -23.077 1.00 89.06 362 GLU A CA 1
ATOM 2881 C C . GLU A 1 362 ? 4.499 -1.395 -24.387 1.00 89.06 362 GLU A C 1
ATOM 2883 O O . GLU A 1 362 ? 5.692 -1.270 -24.668 1.00 89.06 362 GLU A O 1
ATOM 2888 N N . MET A 1 363 ? 3.528 -0.895 -25.162 1.00 86.88 363 MET A N 1
ATOM 2889 C CA . MET A 1 363 ? 3.799 -0.137 -26.388 1.00 86.88 363 MET A CA 1
ATOM 2890 C C . MET A 1 363 ? 4.587 1.145 -26.105 1.00 86.88 363 MET A C 1
ATOM 2892 O O . MET A 1 363 ? 5.584 1.412 -26.777 1.00 86.88 363 MET A O 1
ATOM 2896 N N . GLU A 1 364 ? 4.170 1.931 -25.110 1.00 88.00 364 GLU A N 1
ATOM 2897 C CA . GLU A 1 364 ? 4.843 3.182 -24.741 1.00 88.00 364 GLU A CA 1
ATOM 2898 C C . GLU A 1 364 ? 6.301 2.927 -24.317 1.00 88.00 364 GLU A C 1
ATOM 2900 O O . GLU A 1 364 ? 7.215 3.596 -24.812 1.00 88.00 364 GLU A O 1
ATOM 2905 N N . VAL A 1 365 ? 6.544 1.908 -23.482 1.00 90.62 365 VAL A N 1
ATOM 2906 C CA . VAL A 1 365 ? 7.903 1.540 -23.052 1.00 90.62 365 VAL A CA 1
ATOM 2907 C C . VAL A 1 365 ? 8.736 1.003 -24.217 1.00 90.62 365 VAL A C 1
ATOM 2909 O O . VAL A 1 365 ? 9.902 1.381 -24.351 1.00 90.62 365 VAL A O 1
ATOM 2912 N N . ALA A 1 366 ? 8.174 0.165 -25.092 1.00 91.81 366 ALA A N 1
ATOM 2913 C CA . ALA A 1 366 ? 8.899 -0.365 -26.245 1.00 91.81 366 ALA A CA 1
ATOM 2914 C C . ALA A 1 366 ? 9.332 0.750 -27.210 1.00 91.81 366 ALA A C 1
ATOM 2916 O O . ALA A 1 366 ? 10.489 0.794 -27.629 1.00 91.81 366 ALA A O 1
ATOM 2917 N N . LEU A 1 367 ? 8.442 1.701 -27.508 1.00 89.94 367 LEU A N 1
ATOM 2918 C CA . LEU A 1 367 ? 8.761 2.850 -28.358 1.00 89.94 367 LEU A CA 1
ATOM 2919 C C . LEU A 1 367 ? 9.848 3.734 -27.744 1.00 89.94 367 LEU A C 1
ATOM 2921 O O . LEU A 1 367 ? 10.777 4.134 -28.445 1.00 89.94 367 LEU A O 1
ATOM 2925 N N . GLU A 1 368 ? 9.771 4.012 -26.443 1.00 90.69 368 GLU A N 1
ATOM 2926 C CA . GLU A 1 368 ? 10.805 4.786 -25.753 1.00 90.69 368 GLU A CA 1
ATOM 2927 C C . GLU A 1 368 ? 12.149 4.042 -25.705 1.00 90.69 368 GLU A C 1
ATOM 2929 O O . GLU A 1 368 ? 13.221 4.646 -25.805 1.00 90.69 368 GLU A O 1
ATOM 2934 N N . THR A 1 369 ? 12.110 2.713 -25.627 1.00 91.88 369 THR A N 1
ATOM 2935 C CA . THR A 1 369 ? 13.304 1.867 -25.705 1.00 91.88 369 THR A CA 1
ATOM 2936 C C . THR A 1 369 ? 13.955 1.952 -27.084 1.00 91.88 369 THR A C 1
ATOM 2938 O O . THR A 1 369 ? 15.168 2.134 -27.165 1.00 91.88 369 THR A O 1
ATOM 2941 N N . LEU A 1 370 ? 13.177 1.926 -28.173 1.00 91.44 370 LEU A N 1
ATOM 2942 C CA . LEU A 1 370 ? 13.702 2.115 -29.533 1.00 91.44 370 LEU A CA 1
ATOM 2943 C C . LEU A 1 370 ? 14.346 3.496 -29.722 1.00 91.44 370 LEU A C 1
ATOM 2945 O O . LEU A 1 370 ? 15.424 3.587 -30.309 1.00 91.44 370 LEU A O 1
ATOM 2949 N N . LYS A 1 371 ? 13.744 4.562 -29.170 1.00 88.69 371 LYS A N 1
ATOM 2950 C CA . LYS A 1 371 ? 14.362 5.903 -29.163 1.00 88.69 371 LYS A CA 1
ATOM 2951 C C . LYS A 1 371 ? 15.684 5.930 -28.407 1.00 88.69 371 LYS A C 1
ATOM 2953 O O . LYS A 1 371 ? 16.595 6.637 -28.817 1.00 88.69 371 LYS A O 1
ATOM 2958 N N . THR A 1 372 ? 15.775 5.186 -27.307 1.00 90.50 372 THR A N 1
ATOM 2959 C CA . THR A 1 372 ? 16.996 5.097 -26.496 1.00 90.50 372 THR A CA 1
ATOM 2960 C C . THR A 1 372 ? 18.095 4.331 -27.237 1.00 90.50 372 THR A C 1
ATOM 2962 O O . THR A 1 372 ? 19.250 4.738 -27.202 1.00 90.50 372 THR A O 1
ATOM 2965 N N . LEU A 1 373 ? 17.741 3.245 -27.932 1.00 88.62 373 LEU A N 1
ATOM 2966 C CA . LEU A 1 373 ? 18.685 2.430 -28.704 1.00 88.62 373 LEU A CA 1
ATOM 2967 C C . LEU A 1 373 ? 19.241 3.159 -29.935 1.00 88.62 373 LEU A C 1
ATOM 2969 O O . LEU A 1 373 ? 20.368 2.880 -30.332 1.00 88.62 373 LEU A O 1
ATOM 2973 N N . GLN A 1 374 ? 18.450 4.049 -30.547 1.00 86.75 374 GLN A N 1
ATOM 2974 C CA . GLN A 1 374 ? 18.804 4.794 -31.765 1.00 86.75 374 GLN A CA 1
ATOM 2975 C C . GLN A 1 374 ? 19.287 3.912 -32.931 1.00 86.75 374 GLN A C 1
ATOM 2977 O O . GLN A 1 374 ? 20.061 4.356 -33.775 1.00 86.75 374 GLN A O 1
ATOM 2982 N N . ASP A 1 375 ? 18.828 2.658 -33.002 1.00 86.69 375 ASP A N 1
ATOM 2983 C CA . ASP A 1 375 ? 19.250 1.723 -34.045 1.00 86.69 375 ASP A CA 1
ATOM 2984 C C . ASP A 1 375 ? 18.456 1.961 -35.346 1.00 86.69 375 ASP A C 1
ATOM 2986 O O . ASP A 1 375 ? 17.234 1.745 -35.363 1.00 86.69 375 ASP A O 1
ATOM 2990 N N . PRO A 1 376 ? 19.107 2.350 -36.461 1.00 85.69 376 PRO A N 1
ATOM 2991 C CA . PRO A 1 376 ? 18.430 2.605 -37.732 1.00 85.69 376 PRO A CA 1
ATOM 2992 C C . PRO A 1 376 ? 17.692 1.386 -38.297 1.00 85.69 376 PRO A C 1
ATOM 2994 O O . PRO A 1 376 ? 16.747 1.544 -39.070 1.00 85.69 376 PRO A O 1
ATOM 2997 N N . ARG A 1 377 ? 18.067 0.163 -37.894 1.00 88.25 377 ARG A N 1
ATOM 2998 C CA . ARG A 1 377 ? 17.387 -1.075 -38.312 1.00 88.25 377 ARG A CA 1
ATOM 2999 C C . ARG A 1 377 ? 15.935 -1.144 -37.833 1.00 88.25 377 ARG A C 1
ATOM 3001 O O . ARG A 1 377 ? 15.144 -1.882 -38.411 1.00 88.25 377 ARG A O 1
ATOM 3008 N N . SER A 1 378 ? 15.558 -0.349 -36.829 1.00 86.69 378 SER A N 1
ATOM 3009 C CA . SER A 1 378 ? 14.169 -0.226 -36.370 1.00 86.69 378 SER A CA 1
ATOM 3010 C C . SER A 1 378 ? 13.263 0.541 -37.347 1.00 86.69 378 SER A C 1
ATOM 3012 O O . SER A 1 378 ? 12.054 0.314 -37.360 1.00 86.69 378 SER A O 1
ATOM 3014 N N . ILE A 1 379 ? 13.820 1.417 -38.195 1.00 84.31 379 ILE A N 1
ATOM 3015 C CA . ILE A 1 379 ? 13.051 2.348 -39.039 1.00 84.31 379 ILE A CA 1
ATOM 3016 C C . ILE A 1 379 ? 12.112 1.618 -40.015 1.00 84.31 379 ILE A C 1
ATOM 3018 O O . ILE A 1 379 ? 10.918 1.925 -40.000 1.00 84.31 379 ILE A O 1
ATOM 3022 N N . PRO A 1 380 ? 12.562 0.634 -40.825 1.00 84.62 380 PRO A N 1
ATOM 3023 C CA . PRO A 1 380 ? 11.674 -0.055 -41.766 1.00 84.62 380 PRO A CA 1
ATOM 3024 C C . PRO A 1 380 ? 10.491 -0.738 -41.071 1.00 84.62 380 PRO A C 1
ATOM 3026 O O . PRO A 1 380 ? 9.380 -0.757 -41.596 1.00 84.62 380 PRO A O 1
ATOM 3029 N N . ILE A 1 381 ? 10.726 -1.247 -39.863 1.00 83.00 381 ILE A N 1
ATOM 3030 C CA . ILE A 1 381 ? 9.746 -1.983 -39.067 1.00 83.00 381 ILE A CA 1
ATOM 3031 C C . ILE A 1 381 ? 8.726 -1.021 -38.457 1.00 83.00 381 ILE A C 1
ATOM 3033 O O . ILE A 1 381 ? 7.528 -1.277 -38.505 1.00 83.00 381 ILE A O 1
ATOM 3037 N N . LEU A 1 382 ? 9.170 0.127 -37.943 1.00 84.06 382 LEU A N 1
ATOM 3038 C CA . LEU A 1 382 ? 8.275 1.179 -37.455 1.00 84.06 382 LEU A CA 1
ATOM 3039 C C . LEU A 1 382 ? 7.376 1.729 -38.572 1.00 84.06 382 LEU A C 1
ATOM 3041 O O . LEU A 1 382 ? 6.189 1.959 -38.344 1.00 84.06 382 LEU A O 1
ATOM 3045 N N . VAL A 1 383 ? 7.912 1.888 -39.787 1.00 82.81 383 VAL A N 1
ATOM 3046 C CA . VAL A 1 383 ? 7.137 2.290 -40.975 1.00 82.81 383 VAL A CA 1
ATOM 3047 C C . VAL A 1 383 ? 6.107 1.225 -41.354 1.00 82.81 383 VAL A C 1
ATOM 3049 O O . VAL A 1 383 ? 4.964 1.555 -41.670 1.00 82.81 383 VAL A O 1
ATOM 3052 N N . GLU A 1 384 ? 6.486 -0.051 -41.322 1.00 82.31 384 GLU A N 1
ATOM 3053 C CA . GLU A 1 384 ? 5.575 -1.173 -41.560 1.00 82.31 384 GLU A CA 1
ATOM 3054 C C . GLU A 1 384 ? 4.421 -1.185 -40.542 1.00 82.31 384 GLU A C 1
ATOM 3056 O O . GLU A 1 384 ? 3.254 -1.244 -40.934 1.00 82.31 384 GLU A O 1
ATOM 3061 N N . LEU A 1 385 ? 4.725 -1.040 -39.248 1.00 79.44 385 LEU A N 1
ATOM 3062 C CA . LEU A 1 385 ? 3.725 -0.993 -38.174 1.00 79.44 385 LEU A CA 1
ATOM 3063 C C . LEU A 1 385 ? 2.772 0.200 -38.323 1.00 79.44 385 LEU A C 1
ATOM 3065 O O . LEU A 1 385 ? 1.557 0.039 -38.205 1.00 79.44 385 LEU A O 1
ATOM 3069 N N . LEU A 1 386 ? 3.301 1.380 -38.657 1.00 78.44 386 LEU A N 1
ATOM 3070 C CA . LEU A 1 386 ? 2.502 2.575 -38.930 1.00 78.44 386 LEU A CA 1
ATOM 3071 C C . LEU A 1 386 ? 1.536 2.353 -40.107 1.00 78.44 386 LEU A C 1
ATOM 3073 O O . LEU A 1 386 ? 0.367 2.731 -40.036 1.00 78.44 386 LEU A O 1
ATOM 3077 N N . ARG A 1 387 ? 2.002 1.687 -41.174 1.00 76.19 387 ARG A N 1
ATOM 3078 C CA . ARG A 1 387 ? 1.173 1.338 -42.339 1.00 76.19 387 ARG A CA 1
ATOM 3079 C C . ARG A 1 387 ? 0.076 0.334 -41.997 1.00 76.19 387 ARG A C 1
ATOM 3081 O O . ARG A 1 387 ? -1.026 0.447 -42.532 1.00 76.19 387 ARG A O 1
ATOM 3088 N N . HIS A 1 388 ? 0.356 -0.634 -41.126 1.00 72.94 388 HIS A N 1
ATOM 3089 C CA . HIS A 1 388 ? -0.648 -1.585 -40.648 1.00 72.94 388 HIS A CA 1
ATOM 3090 C C . HIS A 1 388 ? -1.755 -0.899 -39.852 1.00 72.94 388 HIS A C 1
ATOM 3092 O O . HIS A 1 388 ? -2.927 -1.178 -40.099 1.00 72.94 388 HIS A O 1
ATOM 3098 N N . LEU A 1 389 ? -1.403 0.045 -38.978 1.00 68.00 389 LEU A N 1
ATOM 3099 C CA . LEU A 1 389 ? -2.388 0.832 -38.235 1.00 68.00 389 LEU A CA 1
ATOM 3100 C C . LEU A 1 389 ? -3.284 1.658 -39.173 1.00 68.00 389 LEU A C 1
ATOM 3102 O O . LEU A 1 389 ? -4.488 1.726 -38.946 1.00 68.00 389 LEU A O 1
ATOM 3106 N N . SER A 1 390 ? -2.738 2.196 -40.271 1.00 63.28 390 SER A N 1
ATOM 3107 C CA . SER A 1 390 ? -3.510 2.957 -41.270 1.00 63.28 390 SER A CA 1
ATOM 3108 C C . SER A 1 390 ? -4.311 2.115 -42.277 1.00 63.28 390 SER A C 1
ATOM 3110 O O . SER A 1 390 ? -5.178 2.652 -42.949 1.00 63.28 390 SER A O 1
ATOM 3112 N N . ARG A 1 391 ? -4.036 0.811 -42.436 1.00 57.53 391 ARG A N 1
ATOM 3113 C CA . ARG A 1 391 ? -4.711 -0.058 -43.434 1.00 57.53 391 ARG A CA 1
ATOM 3114 C C . ARG A 1 391 ? -6.021 -0.690 -42.941 1.00 57.53 391 ARG A C 1
ATOM 3116 O O . ARG A 1 391 ? -6.639 -1.452 -43.678 1.00 57.53 391 ARG A O 1
ATOM 3123 N N . SER A 1 392 ? -6.445 -0.376 -41.721 1.00 49.88 392 SER A N 1
ATOM 3124 C CA . SER A 1 392 ? -7.631 -0.937 -41.056 1.00 49.88 392 SER A CA 1
ATOM 3125 C C . SER A 1 392 ? -8.888 -0.061 -41.208 1.00 49.88 392 SER A C 1
ATOM 3127 O O . SER A 1 392 ? -9.695 0.074 -40.295 1.00 49.88 392 SER A O 1
ATOM 3129 N N . ASP A 1 393 ? -9.048 0.547 -42.386 1.00 45.22 393 ASP A N 1
ATOM 3130 C CA . ASP A 1 393 ? -10.216 1.354 -42.762 1.00 45.22 393 ASP A CA 1
ATOM 3131 C C . ASP A 1 393 ? -11.150 0.540 -43.675 1.00 45.22 393 ASP A C 1
ATOM 3133 O O . ASP A 1 393 ? -11.454 0.919 -44.808 1.00 45.22 393 ASP A O 1
ATOM 3137 N N . THR A 1 394 ? -11.596 -0.635 -43.218 1.00 50.97 394 THR A N 1
ATOM 3138 C CA . THR A 1 394 ? -12.690 -1.345 -43.903 1.00 50.97 394 THR A CA 1
ATOM 3139 C C . THR A 1 394 ? -14.050 -0.899 -43.363 1.00 50.97 394 THR A C 1
ATOM 3141 O O . THR A 1 394 ? -14.188 -0.466 -42.225 1.00 50.97 394 THR A O 1
ATOM 3144 N N . VAL A 1 395 ? -15.100 -1.006 -44.180 1.00 45.66 395 VAL A N 1
ATOM 3145 C CA . VAL A 1 395 ? -16.468 -0.514 -43.893 1.00 45.66 395 VAL A CA 1
ATOM 3146 C C . VAL A 1 395 ? -17.082 -1.094 -42.596 1.00 45.66 395 VAL A C 1
ATOM 3148 O O . VAL A 1 395 ? -17.971 -0.480 -42.011 1.00 45.66 395 VAL A O 1
ATOM 3151 N N . LEU A 1 396 ? -16.567 -2.222 -42.091 1.00 48.12 396 LEU A N 1
ATOM 3152 C CA . LEU A 1 396 ? -16.915 -2.812 -40.788 1.00 48.12 396 LEU A CA 1
ATOM 3153 C C . LEU A 1 396 ? -16.265 -2.092 -39.584 1.00 48.12 396 LEU A C 1
ATOM 3155 O O . LEU A 1 396 ? -16.816 -2.125 -38.486 1.00 48.12 396 LEU A O 1
ATOM 3159 N N . GLU A 1 397 ? -15.134 -1.409 -39.776 1.00 49.06 397 GLU A N 1
ATOM 3160 C CA . GLU A 1 397 ? -14.417 -0.635 -38.749 1.00 49.06 397 GLU A CA 1
ATOM 3161 C C . GLU A 1 397 ? -14.950 0.796 -38.594 1.00 49.06 397 GLU A C 1
ATOM 3163 O O . GLU A 1 397 ? -14.892 1.349 -37.499 1.00 49.06 397 GLU A O 1
ATOM 3168 N N . ASN A 1 398 ? -15.628 1.339 -39.609 1.00 45.44 398 ASN A N 1
ATOM 3169 C CA . ASN A 1 398 ? -16.393 2.588 -39.478 1.00 45.44 398 ASN A CA 1
ATOM 3170 C C . ASN A 1 398 ? -17.584 2.467 -38.504 1.00 45.44 398 ASN A C 1
ATOM 3172 O O . ASN A 1 398 ? -17.997 3.460 -37.911 1.00 45.44 398 ASN A O 1
ATOM 3176 N N . LEU A 1 399 ? -18.108 1.254 -38.274 1.00 47.47 399 LEU A N 1
ATOM 3177 C CA . LEU A 1 399 ? -19.080 0.984 -37.201 1.00 47.47 399 LEU A CA 1
ATOM 3178 C C . LEU A 1 399 ? -18.421 0.891 -35.807 1.00 47.47 399 LEU A C 1
ATOM 3180 O O . LEU A 1 399 ? -19.114 0.951 -34.795 1.00 47.47 399 LEU A O 1
ATOM 3184 N N . ARG A 1 400 ? -17.085 0.800 -35.733 1.00 48.09 400 ARG A N 1
ATOM 3185 C CA . ARG A 1 400 ? -16.259 0.793 -34.509 1.00 48.09 400 ARG A CA 1
ATOM 3186 C C . ARG A 1 400 ? -15.621 2.165 -34.225 1.00 48.09 400 ARG A C 1
ATOM 3188 O O . ARG A 1 400 ? -14.530 2.237 -33.666 1.00 48.09 400 ARG A O 1
ATOM 3195 N N . GLN A 1 401 ? -16.316 3.265 -34.525 1.00 46.47 401 GLN A N 1
ATOM 3196 C CA . GLN A 1 401 ? -15.888 4.641 -34.205 1.00 46.47 401 GLN A CA 1
ATOM 3197 C C . GLN A 1 401 ? -15.529 4.889 -32.722 1.00 46.47 401 GLN A C 1
ATOM 3199 O O . GLN A 1 401 ? -14.858 5.871 -32.422 1.00 46.47 401 GLN A O 1
ATOM 3204 N N . ALA A 1 402 ? -15.887 3.985 -31.803 1.00 46.09 402 ALA A N 1
ATOM 3205 C CA . ALA A 1 402 ? -15.418 4.001 -30.416 1.00 46.09 402 ALA A CA 1
ATOM 3206 C C . ALA A 1 402 ? -13.902 3.722 -30.247 1.00 46.09 402 ALA A C 1
ATOM 3208 O O . ALA A 1 402 ? -13.359 4.049 -29.201 1.00 46.09 402 ALA A O 1
ATOM 3209 N N . PHE A 1 403 ? -13.209 3.163 -31.252 1.00 47.97 403 PHE A N 1
ATOM 3210 C CA . PHE A 1 403 ? -11.780 2.799 -31.177 1.00 47.97 403 PHE A CA 1
ATOM 3211 C C . PHE A 1 403 ? -10.828 3.765 -31.909 1.00 47.97 403 PHE A C 1
ATOM 3213 O O . PHE A 1 403 ? -9.607 3.634 -31.800 1.00 47.97 403 PHE A O 1
ATOM 3220 N N . HIS A 1 404 ? -11.336 4.763 -32.643 1.00 45.97 404 HIS A N 1
ATOM 3221 C CA . HIS A 1 404 ? -10.476 5.783 -33.268 1.00 45.97 404 HIS A CA 1
ATOM 3222 C C . HIS A 1 404 ? -9.774 6.682 -32.230 1.00 45.97 404 HIS A C 1
ATOM 3224 O O . HIS A 1 404 ? -8.639 7.112 -32.456 1.00 45.97 404 HIS A O 1
ATOM 3230 N N . SER A 1 405 ? -10.384 6.909 -31.061 1.00 50.44 405 SER A N 1
ATOM 3231 C CA . SER A 1 405 ? -9.750 7.641 -29.954 1.00 50.44 405 SER A CA 1
ATOM 3232 C C . SER A 1 405 ? -8.550 6.905 -29.345 1.00 50.44 405 SER A C 1
ATOM 3234 O O . SER A 1 405 ? -7.638 7.563 -28.850 1.00 50.44 405 SER A O 1
ATOM 3236 N N . ASP A 1 406 ? -8.498 5.572 -29.445 1.00 53.47 406 ASP A N 1
ATOM 3237 C CA . ASP A 1 406 ? -7.453 4.748 -28.817 1.00 53.47 406 ASP A CA 1
ATOM 3238 C C . ASP A 1 406 ? -6.227 4.519 -29.717 1.00 53.47 406 ASP A C 1
ATOM 3240 O O . ASP A 1 406 ? -5.120 4.313 -29.218 1.00 53.47 406 ASP A O 1
ATOM 3244 N N . ARG A 1 407 ? -6.380 4.615 -31.047 1.00 59.88 407 ARG A N 1
ATOM 3245 C CA . ARG A 1 407 ? -5.274 4.415 -32.010 1.00 59.88 407 ARG A CA 1
ATOM 3246 C C . ARG A 1 407 ? -4.453 5.678 -32.288 1.00 59.88 407 ARG A C 1
ATOM 3248 O O . ARG A 1 407 ? -3.271 5.582 -32.620 1.00 59.88 407 ARG A O 1
ATOM 3255 N N . THR A 1 408 ? -5.050 6.855 -32.102 1.00 68.50 408 THR A N 1
ATOM 3256 C CA . THR A 1 408 ? -4.395 8.158 -32.332 1.00 68.50 408 THR A CA 1
ATOM 3257 C C . THR A 1 408 ? -3.118 8.345 -31.486 1.00 68.50 408 THR A C 1
ATOM 3259 O O . THR A 1 408 ? -2.079 8.692 -32.053 1.00 68.50 408 THR A O 1
ATOM 3262 N N . PRO A 1 409 ? -3.104 8.031 -30.172 1.00 73.31 409 PRO A N 1
ATOM 3263 C CA . PRO A 1 409 ? -1.902 8.172 -29.343 1.00 73.31 409 PRO A CA 1
ATOM 3264 C C . PRO A 1 409 ? -0.745 7.254 -29.766 1.00 73.31 409 PRO A C 1
ATOM 3266 O O . PRO A 1 409 ? 0.419 7.649 -29.698 1.00 73.31 409 PRO A O 1
ATOM 3269 N N . ILE A 1 410 ? -1.050 6.035 -30.225 1.00 73.06 410 ILE A N 1
ATOM 3270 C CA . ILE A 1 410 ? -0.047 5.047 -30.659 1.00 73.06 410 ILE A CA 1
ATOM 3271 C C . ILE A 1 410 ? 0.613 5.511 -31.960 1.00 73.06 410 ILE A C 1
ATOM 3273 O O . ILE A 1 410 ? 1.839 5.492 -32.090 1.00 73.06 410 ILE A O 1
ATOM 3277 N N . GLN A 1 411 ? -0.198 5.981 -32.907 1.00 77.19 411 GLN A N 1
ATOM 3278 C CA . GLN A 1 411 ? 0.267 6.547 -34.167 1.00 77.19 411 GLN A CA 1
ATOM 3279 C C . GLN A 1 411 ? 1.152 7.781 -33.937 1.00 77.19 411 GLN A C 1
ATOM 3281 O O . GLN A 1 411 ? 2.238 7.877 -34.509 1.00 77.19 411 GLN A O 1
ATOM 3286 N N . GLU A 1 412 ? 0.746 8.692 -33.048 1.00 82.62 412 GLU A N 1
ATOM 3287 C CA . GLU A 1 412 ? 1.586 9.821 -32.634 1.00 82.62 412 GLU A CA 1
ATOM 3288 C C . GLU A 1 412 ? 2.905 9.366 -31.997 1.00 82.62 412 GLU A C 1
ATOM 3290 O O . GLU A 1 412 ? 3.956 9.953 -32.265 1.00 82.62 412 GLU A O 1
ATOM 3295 N N . GLY A 1 413 ? 2.868 8.327 -31.159 1.00 79.31 413 GLY A N 1
ATOM 3296 C CA . GLY A 1 413 ? 4.051 7.734 -30.539 1.00 79.31 413 GLY A CA 1
ATOM 3297 C C . GLY A 1 413 ? 5.047 7.208 -31.573 1.00 79.31 413 GLY A C 1
ATOM 3298 O O . GLY A 1 413 ? 6.228 7.555 -31.515 1.00 79.31 413 GLY A O 1
ATOM 3299 N N . LEU A 1 414 ? 4.569 6.437 -32.554 1.00 80.25 414 LEU A N 1
ATOM 3300 C CA . LEU A 1 414 ? 5.378 5.911 -33.660 1.00 80.25 414 LEU A CA 1
ATOM 3301 C C . LEU A 1 414 ? 6.022 7.032 -34.482 1.00 80.25 414 LEU A C 1
ATOM 3303 O O . LEU A 1 414 ? 7.226 6.993 -34.740 1.00 80.25 414 LEU A O 1
ATOM 3307 N N . LEU A 1 415 ? 5.247 8.057 -34.846 1.00 84.31 415 LEU A N 1
ATOM 3308 C CA . LEU A 1 415 ? 5.745 9.213 -35.597 1.00 84.31 415 LEU A CA 1
ATOM 3309 C C . LEU A 1 415 ? 6.805 9.994 -34.813 1.00 84.31 415 LEU A C 1
ATOM 3311 O O . LEU A 1 415 ? 7.837 10.366 -35.372 1.00 84.31 415 LEU A O 1
ATOM 3315 N N . LYS A 1 416 ? 6.599 10.201 -33.504 1.00 85.25 416 LYS A N 1
ATOM 3316 C CA . LYS A 1 416 ? 7.594 10.831 -32.621 1.00 85.25 416 LYS A CA 1
ATOM 3317 C C . LYS A 1 416 ? 8.888 10.015 -32.570 1.00 85.25 416 LYS A C 1
ATOM 3319 O O . LYS A 1 416 ? 9.964 10.602 -32.650 1.00 85.25 416 LYS A O 1
ATOM 3324 N N . THR A 1 417 ? 8.803 8.687 -32.466 1.00 80.50 417 THR A N 1
ATOM 3325 C CA . THR A 1 417 ? 9.981 7.803 -32.494 1.00 80.50 417 THR A CA 1
ATOM 3326 C C . THR A 1 417 ? 10.722 7.901 -33.826 1.00 80.50 417 THR A C 1
ATOM 3328 O O . THR A 1 417 ? 11.926 8.142 -33.829 1.00 80.50 417 THR A O 1
ATOM 3331 N N . LEU A 1 418 ? 10.016 7.810 -34.956 1.00 82.50 418 LEU A N 1
ATOM 3332 C CA . LEU A 1 418 ? 10.602 7.948 -36.295 1.00 82.50 418 LEU A CA 1
ATOM 3333 C C . LEU A 1 418 ? 11.289 9.304 -36.501 1.00 82.50 418 LEU A C 1
ATOM 3335 O O . LEU A 1 418 ? 12.379 9.366 -37.066 1.00 82.50 418 LEU A O 1
ATOM 3339 N N . LYS A 1 419 ? 10.700 10.385 -35.980 1.00 85.31 419 LYS A N 1
ATOM 3340 C CA . LYS A 1 419 ? 11.301 11.723 -36.012 1.00 85.31 419 LYS A CA 1
ATOM 3341 C C . LYS A 1 419 ? 12.615 11.794 -35.228 1.00 85.31 419 LYS A C 1
ATOM 3343 O O . LYS A 1 419 ? 13.576 12.365 -35.734 1.00 85.31 419 LYS A O 1
ATOM 3348 N N . VAL A 1 420 ? 12.679 11.206 -34.029 1.00 84.50 420 VAL A N 1
ATOM 3349 C CA . VAL A 1 420 ? 13.918 11.138 -33.222 1.00 84.50 420 VAL A CA 1
ATOM 3350 C C . VAL A 1 420 ? 15.003 10.325 -33.932 1.00 84.50 420 VAL A C 1
ATOM 3352 O O . VAL A 1 420 ? 16.171 10.693 -33.880 1.00 84.50 420 VAL A O 1
ATOM 3355 N N . LEU A 1 421 ? 14.616 9.272 -34.654 1.00 82.62 421 LEU A N 1
ATOM 3356 C CA . LEU A 1 421 ? 15.522 8.457 -35.470 1.00 82.62 421 LEU A CA 1
ATOM 3357 C C . LEU A 1 421 ? 15.935 9.127 -36.798 1.00 82.62 421 LEU A C 1
ATOM 3359 O O . LEU A 1 421 ? 16.604 8.500 -37.615 1.00 82.62 421 LEU A O 1
ATOM 3363 N N . GLY A 1 422 ? 15.543 10.384 -37.036 1.00 80.06 422 GLY A N 1
ATOM 3364 C CA . GLY A 1 422 ? 15.926 11.145 -38.228 1.00 80.06 422 GLY A CA 1
ATOM 3365 C C . GLY A 1 422 ? 15.083 10.867 -39.476 1.00 80.06 422 GLY A C 1
ATOM 3366 O O . GLY A 1 422 ? 15.493 11.237 -40.572 1.00 80.06 422 GLY A O 1
ATOM 3367 N N . HIS A 1 423 ? 13.908 10.246 -39.336 1.00 83.88 423 HIS A N 1
ATOM 3368 C CA . HIS A 1 423 ? 13.024 9.901 -40.453 1.00 83.88 423 HIS A CA 1
ATOM 3369 C C . HIS A 1 423 ? 11.603 10.478 -40.268 1.00 83.88 423 HIS A C 1
ATOM 3371 O O . HIS A 1 423 ? 10.642 9.720 -40.105 1.00 83.88 423 HIS A O 1
ATOM 3377 N N . PRO A 1 424 ? 11.430 11.816 -40.269 1.00 84.50 424 PRO A N 1
ATOM 3378 C CA . PRO A 1 424 ? 10.116 12.430 -40.100 1.00 84.50 424 PRO A CA 1
ATOM 3379 C C . PRO A 1 424 ? 9.182 12.075 -41.266 1.00 84.50 424 PRO A C 1
ATOM 3381 O O . PRO A 1 424 ? 9.585 12.123 -42.430 1.00 84.50 424 PRO A O 1
ATOM 3384 N N . LEU A 1 425 ? 7.935 11.719 -40.952 1.00 83.88 425 LEU A N 1
ATOM 3385 C CA . LEU A 1 425 ? 6.906 11.355 -41.929 1.00 83.88 425 LEU A CA 1
ATOM 3386 C C . LEU A 1 425 ? 5.671 12.244 -41.772 1.00 83.88 425 LEU A C 1
ATOM 3388 O O . LEU A 1 425 ? 5.214 12.467 -40.651 1.00 83.88 425 LEU A O 1
ATOM 3392 N N . SER A 1 426 ? 5.080 12.646 -42.894 1.00 80.69 426 SER A N 1
ATOM 3393 C CA . SER A 1 426 ? 3.755 13.259 -42.977 1.00 80.69 426 SER A CA 1
ATOM 3394 C C . SER A 1 426 ? 2.779 12.326 -43.695 1.00 80.69 426 SER A C 1
ATOM 3396 O O . SER A 1 426 ? 3.163 11.509 -44.536 1.00 80.69 426 SER A O 1
ATOM 3398 N N . TYR A 1 427 ? 1.498 12.409 -43.331 1.00 77.75 427 TYR A N 1
ATOM 3399 C CA . TYR A 1 427 ? 0.452 11.660 -44.024 1.00 77.75 427 TYR A CA 1
ATOM 3400 C C . TYR A 1 427 ? -0.014 12.443 -45.245 1.00 77.75 427 TYR A C 1
ATOM 3402 O O . TYR A 1 427 ? -0.626 13.506 -45.103 1.00 77.75 427 TYR A O 1
ATOM 3410 N N . ASP A 1 428 ? 0.237 11.909 -46.434 1.00 75.88 428 ASP A N 1
ATOM 3411 C CA . ASP A 1 428 ? -0.338 12.448 -47.653 1.00 75.88 428 ASP A CA 1
ATOM 3412 C C . ASP A 1 428 ? -1.767 11.924 -47.826 1.00 75.88 428 ASP A C 1
ATOM 3414 O O . ASP A 1 428 ? -2.013 10.736 -48.048 1.00 75.88 428 ASP A O 1
ATOM 3418 N N . ARG A 1 429 ? -2.730 12.846 -47.737 1.00 69.88 429 ARG A N 1
ATOM 3419 C CA . ARG A 1 429 ? -4.158 12.550 -47.900 1.00 69.88 429 ARG A CA 1
ATOM 3420 C C . ARG A 1 429 ? -4.521 12.163 -49.334 1.00 69.88 429 ARG A C 1
ATOM 3422 O O . ARG A 1 429 ? -5.564 11.544 -49.522 1.00 69.88 429 ARG A O 1
ATOM 3429 N N . VAL A 1 430 ? -3.700 12.530 -50.321 1.00 69.25 430 VAL A N 1
ATOM 3430 C CA . VAL A 1 430 ? -3.951 12.252 -51.740 1.00 69.25 430 VAL A CA 1
ATOM 3431 C C . VAL A 1 430 ? -3.553 10.821 -52.082 1.00 69.25 430 VAL A C 1
ATOM 3433 O O . VAL A 1 430 ? -4.363 10.077 -52.629 1.00 69.25 430 VAL A O 1
ATOM 3436 N N . SER A 1 431 ? -2.335 10.409 -51.726 1.00 66.75 431 SER A N 1
ATOM 3437 C CA . SER A 1 431 ? -1.868 9.032 -51.938 1.00 66.75 431 SER A CA 1
ATOM 3438 C C . SER A 1 431 ? -2.308 8.047 -50.852 1.00 66.75 431 SER A C 1
ATOM 3440 O O . SER A 1 431 ? -2.134 6.842 -51.033 1.00 66.75 431 SER A O 1
ATOM 3442 N N . GLN A 1 432 ? -2.885 8.539 -49.746 1.00 69.94 432 GLN A N 1
ATOM 3443 C CA . GLN A 1 432 ? -3.223 7.758 -48.548 1.00 69.94 432 GLN A CA 1
ATOM 3444 C C . GLN A 1 432 ? -2.010 6.988 -47.999 1.00 69.94 432 GLN A C 1
ATOM 3446 O O . GLN A 1 432 ? -2.098 5.821 -47.608 1.00 69.94 432 GLN A O 1
ATOM 3451 N N . GLN A 1 433 ? -0.839 7.629 -48.017 1.00 73.19 433 GLN A N 1
ATOM 3452 C CA . GLN A 1 433 ? 0.430 7.030 -47.610 1.00 73.19 433 GLN A CA 1
ATOM 3453 C C . GLN A 1 433 ? 1.224 7.965 -46.700 1.00 73.19 433 GLN A C 1
ATOM 3455 O O . GLN A 1 433 ? 1.127 9.188 -46.770 1.00 73.19 433 GLN A O 1
ATOM 3460 N N . TRP A 1 434 ? 2.052 7.365 -45.848 1.00 75.06 434 TRP A N 1
ATOM 3461 C CA . TRP A 1 434 ? 3.065 8.084 -45.081 1.00 75.06 434 TRP A CA 1
ATOM 3462 C C . TRP A 1 434 ? 4.293 8.332 -45.952 1.00 75.06 434 TRP A C 1
ATOM 3464 O O . TRP A 1 434 ? 4.930 7.370 -46.397 1.00 75.06 434 TRP A O 1
ATOM 3474 N N . LEU A 1 435 ? 4.623 9.604 -46.170 1.00 79.19 435 LEU A N 1
ATOM 3475 C CA . LEU A 1 435 ? 5.750 10.056 -46.982 1.00 79.19 435 LEU A CA 1
ATOM 3476 C C . LEU A 1 435 ? 6.758 10.826 -46.112 1.00 79.19 435 LEU A C 1
ATOM 3478 O O . LEU A 1 435 ? 6.353 11.465 -45.142 1.00 79.19 435 LEU A O 1
ATOM 3482 N N . PRO A 1 436 ? 8.069 10.772 -46.409 1.00 80.44 436 PRO A N 1
ATOM 3483 C CA . PRO A 1 436 ? 9.051 11.607 -45.720 1.00 80.44 436 PRO A CA 1
ATOM 3484 C C . PRO A 1 436 ? 8.715 13.093 -45.869 1.00 80.44 436 PRO A C 1
ATOM 3486 O O . PRO A 1 436 ? 8.469 13.537 -46.990 1.00 80.44 436 PRO A O 1
ATOM 3489 N N . GLU A 1 437 ? 8.768 13.861 -44.772 1.00 77.25 437 GLU A N 1
ATOM 3490 C CA . GLU A 1 437 ? 8.428 15.303 -44.755 1.00 77.25 437 GLU A CA 1
ATOM 3491 C C . GLU A 1 437 ? 9.272 16.143 -45.735 1.00 77.25 437 GLU A C 1
ATOM 3493 O O . GLU A 1 437 ? 8.846 17.218 -46.142 1.00 77.25 437 GLU A O 1
ATOM 3498 N N . ASN A 1 438 ? 10.439 15.636 -46.148 1.00 63.34 438 ASN A N 1
ATOM 3499 C CA . ASN A 1 438 ? 11.366 16.291 -47.076 1.00 63.34 438 ASN A CA 1
ATOM 3500 C C . ASN A 1 438 ? 11.371 15.665 -48.486 1.00 63.34 438 ASN A C 1
ATOM 3502 O O . ASN A 1 438 ? 12.354 15.808 -49.214 1.00 63.34 438 ASN A O 1
ATOM 3506 N N . SER A 1 439 ? 10.325 14.924 -48.861 1.00 47.47 439 SER A N 1
ATOM 3507 C CA . SER A 1 439 ? 10.191 14.406 -50.230 1.00 47.47 439 SER A CA 1
ATOM 3508 C C . SER A 1 439 ? 9.665 15.524 -51.142 1.00 47.47 439 SER A C 1
ATOM 3510 O O . SER A 1 439 ? 8.684 16.158 -50.756 1.00 47.47 439 SER A O 1
ATOM 3512 N N . PRO A 1 440 ? 10.317 15.807 -52.286 1.00 42.62 440 PRO A N 1
ATOM 3513 C CA . PRO A 1 440 ? 9.921 16.881 -53.200 1.00 42.62 440 PRO A CA 1
ATOM 3514 C C . PRO A 1 440 ? 8.536 16.688 -53.822 1.00 42.62 440 PRO A C 1
ATOM 3516 O O . PRO A 1 440 ? 8.114 15.518 -53.985 1.00 42.62 440 PRO A O 1
#

pLDDT: mean 80.78, std 13.76, range [42.0, 96.12]

Radius of gyration: 29.08 Å; chains: 1; bounding box: 64×50×94 Å

Sequence (440 aa):
MQWEALLADPAWQDVQSLWRALADWPPKSEPTHTEPLPVPWEQLRLLLEYALLALQPLVLKQVLSAQALENVRILLHLRLDRRLVSTQARPPSSPYQLQPDPYLRPQYHRYHALQALEQQIKALKQGPFFMQRFSMAETQNILEDLNLDLLEIYAHLLGPEARENHWPMILETIIALELPLAENGISPAQIELKIAQFAPLALAEDILMRSRFSGALRAALSILKEAQNLSQALPALRRLVLSPGQHSLTTTALGLLKKISEVEVWEILCSLLVETIPDSHQAEGAFGQVRCAALDVLSQFQNHEYQTLAGPLLRAGIHASYWSNLSRLKAIQILAKWGHPGYLEEVIGALRSALAQDHREEMEVALETLKTLQDPRSIPILVELLRHLSRSDTVLENLRQAFHSDRTPIQEGLLKTLKVLGHPLSYDRVSQQWLPENSP

Foldseek 3Di:
DQQVVQLPDVLNLLLLLLQVQLVCPPPPDDPDVDDDDPDLLLLNLLSNVVSLLVCVVCCVVVVAPPLLSVLSSLLSVLSSQVSVVVPDPDRDPDPLDDDPDPPPDVPDDLVVLLVVLVVVLVVCCVDPVCVVFDDPVLSVVLSDPSNSVSLSSVCVVCDDPCCVVSVVSSSVSSSSSSTDHPDDRQHNVNVVVVSVPDPLLVSLLVCLVRPPRPSSVVSSLVVLVPDQDCPVSLVSLLVNLPDPQQQVSNLSSLVSCLNPDCVSCLVSLVVLLPDLAAQPDPRPHRSLSNLLSSLVSLLPDPDPVSLVVCLVSLVCQLPRPRHDLLSNLSSLLSCLLSVNDDCLVSLLVQCVVCVVVVVVSSVLSSLVSLLSNLDPVCQVSLQVVLVVLLVPPDPVCVVVPVCVVSSVVSNVSSQVSCVSSVFHWDQDPVVRGTDGPPDD

Secondary structure (DSSP, 8-state):
--HHHHHH-HHHHHHHHHHHHHHSPSP-----SSPPPPP-HHHHHHHHHHHHHHTHHHHHTTSS-HHHHHHHHHHHHHHHHHHHHHH-SS----TT-----TT----SSHHHHHHHHHHHHHHHTTSHHHHTT--HHHHHHHT-HHHHHHHHHHHHHTHHHHHHHHHHHHHHHHHHHHSPPSSPPPPHHHHHHHHHHS-HHHHHHHHHHH---HHHHHHHHHHHHT-S--TTTHHHHHHHHTSTT-HHHHHHHHHHHTTS-HHHHHHHHHHHHH----TT--SSS-HHHHHHHHHHHHTT---HHHHHHHHHHHHHHHT-TTS-HHHHHHHHHHHHHTT----HHHHHHHHHHHHHHT-HHHHHHHHHHHHHH--GGGHHHHHHHHHHHHT---TTTGGGGGGHHHHHHHHHHHHHHHHHTT--EEEETTTTEEEETT--